Protein 5BY3 (pdb70)

InterPro domains:
  IPR029018 Beta-hexosaminidase-like, domain 2 [G3DSA:3.30.379.10] (13-165)
  IPR029018 Beta-hexosaminidase-like, domain 2 [SSF55545] (33-137)
  IPR031924 Glycosyl hydrolase family 115 [PF15979] (162-506)
  IPR041437 Gylcosyl hydrolase 115 C-terminal domain [PF17829] (674-780)
  IPR042301 Glycosyl hydrolase 115 superfamily [G3DSA:3.20.20.520] (166-463)

B-factor: mean 53.63, std 15.73, range [8.46, 139.98]

Radius of gyration: 27.58 Å; Cα contacts (8 Å, |Δi|>4): 1518; chains: 1; bounding box: 67×76×74 Å

Secondary structure (DSSP, 8-state):
-EEEETTS-EEEE--TTS-HHHHHHHHHHHHHHHHHH---EEEESS--SEEEEETTT-HHHHHTT----TTSS-SS---EE-TTS-EEEEESSHHHHHHHHHHHHHHTT--TTTTTS--PPPP-SEEEE-TT-------SSSS-EEE--SGGG---IIIIIIS--SSTT---HHHHHHHHHHHHHTT--EEE---TTS--GGGSTTHHHHHHHHT-----TT-----HHHHHHHH--S-S-HHHHHHHHHHHHHHHHHHHSSS---EE----SSS------SHHHHHHHHHHHHHHHHHHHHHHT-SSGGGS-EE----TTHHHHHHTT----TTSB--BB-SSS-BS----HHHHHSTT----EEESSB--SS--B-SS---HHHHHH--HHHHTT----EEE-TTSTT-HHHHHH-----HHHHHHS-HHHHHHHHHHHHS-HHHHHHHTT--HHHHHHHHS-TT-----SS-SSGGGGS----S--HHHHHHHHHHHHHHHHHHHHHGGGS-GGGHHHHIIIIIHHHHHHH--HHHHHHHHHHTTSS-THHHHHHHHHHHHHHHHHTTSTTTTT----SGGG-GGGSPPPP---S--------S----TTS-SS---EE-TT-STTS--EEE-TT-EEEEEE----SSEEEEEEEE-----SSSS--EEEEEETT--PEEEE----TT-HHHHHHHHHT-EEEEEEEE----SSEEEEEEE-SSSEEEEE------

Structure (mmCIF, N/CA/C/O backbone):
data_5BY3
#
_entry.id   5BY3
#
_cell.length_a   67.770
_cell.length_b   102.300
_cell.length_c   122.400
_cell.angle_alpha   90.00
_cell.angle_beta   90.00
_cell.angle_gamma   90.00
#
_symmetry.space_group_name_H-M   'P 21 21 21'
#
loop_
_entity.id
_entity.type
_entity.pdbx_description
1 polymer BtGH115A
2 non-polymer 'SULFATE ION'
3 non-polymer 'NICKEL (II) ION'
4 water water
#
loop_
_atom_site.group_PDB
_atom_site.id
_atom_site.type_symbol
_atom_site.label_atom_id
_atom_site.label_alt_id
_atom_site.label_comp_id
_atom_site.label_asym_id
_atom_site.label_entity_id
_atom_site.label_seq_id
_atom_site.pdbx_PDB_ins_code
_atom_site.Cartn_x
_atom_site.Cartn_y
_atom_site.Cartn_z
_atom_site.occupancy
_atom_site.B_iso_or_equiv
_atom_site.auth_seq_id
_atom_site.auth_comp_id
_atom_site.auth_asym_id
_atom_site.auth_atom_id
_atom_site.pdbx_PDB_model_num
ATOM 1 N N . ASP A 1 19 ? 47.701 100.418 49.893 1.00 47.85 19 ASP A N 1
ATOM 2 C CA . ASP A 1 19 ? 46.213 100.319 49.578 1.00 54.03 19 ASP A CA 1
ATOM 3 C C . ASP A 1 19 ? 45.338 101.542 49.868 1.00 49.40 19 ASP A C 1
ATOM 4 O O . ASP A 1 19 ? 45.427 102.102 50.940 1.00 53.61 19 ASP A O 1
ATOM 9 N N . PHE A 1 20 ? 44.462 101.915 48.932 1.00 52.28 20 PHE A N 1
ATOM 10 C CA . PHE A 1 20 ? 43.536 103.084 49.062 1.00 47.17 20 PHE A CA 1
ATOM 11 C C . PHE A 1 20 ? 42.131 102.602 49.473 1.00 52.94 20 PHE A C 1
ATOM 12 O O . PHE A 1 20 ? 41.559 101.695 48.850 1.00 56.92 20 PHE A O 1
ATOM 20 N N . VAL A 1 21 ? 41.577 103.212 50.518 1.00 58.14 21 VAL A N 1
ATOM 21 C CA . VAL A 1 21 ? 40.340 102.730 51.159 1.00 54.71 21 VAL A CA 1
ATOM 22 C C . VAL A 1 21 ? 39.494 103.963 51.508 1.00 51.55 21 VAL A C 1
ATOM 23 O O . VAL A 1 21 ? 39.996 104.927 52.053 1.00 51.91 21 VAL A O 1
ATOM 27 N N . LEU A 1 22 ? 38.226 103.944 51.125 1.00 47.89 22 LEU A N 1
ATOM 28 C CA . LEU A 1 22 ? 37.262 104.966 51.523 1.00 44.98 22 LEU A CA 1
ATOM 29 C C . LEU A 1 22 ? 36.091 104.287 52.235 1.00 44.26 22 LEU A C 1
ATOM 30 O O . LEU A 1 22 ? 35.360 103.526 51.607 1.00 46.78 22 LEU A O 1
ATOM 35 N N . GLN A 1 23 ? 35.927 104.532 53.533 1.00 44.15 23 GLN A N 1
ATOM 36 C CA . GLN A 1 23 ? 34.843 103.892 54.319 1.00 50.07 23 GLN A CA 1
ATOM 37 C C . GLN A 1 23 ? 33.570 104.733 54.135 1.00 43.87 23 GLN A C 1
ATOM 38 O O . GLN A 1 23 ? 33.642 105.946 54.195 1.00 41.14 23 GLN A O 1
ATOM 44 N N . SER A 1 24 ? 32.415 104.106 53.900 1.00 43.05 24 SER A N 1
ATOM 45 C CA . SER A 1 24 ? 31.160 104.895 53.760 1.00 46.87 24 SER A CA 1
ATOM 46 C C . SER A 1 24 ? 30.777 105.630 55.049 1.00 44.66 24 SER A C 1
ATOM 47 O O . SER A 1 24 ? 31.203 105.250 56.117 1.00 45.95 24 SER A O 1
ATOM 50 N N . GLY A 1 25 ? 29.952 106.660 54.942 1.00 49.49 25 GLY A N 1
ATOM 51 C CA . GLY A 1 25 ? 29.539 107.441 56.102 1.00 47.47 25 GLY A CA 1
ATOM 52 C C . GLY A 1 25 ? 30.563 108.488 56.514 1.00 50.81 25 GLY A C 1
ATOM 53 O O . GLY A 1 25 ? 30.225 109.382 57.288 1.00 54.62 25 GLY A O 1
ATOM 54 N N . GLN A 1 26 ? 31.789 108.389 55.983 1.00 45.45 26 GLN A N 1
ATOM 55 C CA . GLN A 1 26 ? 32.929 109.230 56.380 1.00 50.03 26 GLN A CA 1
ATOM 56 C C . GLN A 1 26 ? 33.307 110.262 55.315 1.00 52.60 26 GLN A C 1
ATOM 57 O O . GLN A 1 26 ? 33.245 109.937 54.124 1.00 55.33 26 GLN A O 1
ATOM 63 N N . PRO A 1 27 ? 33.742 111.480 55.729 1.00 48.63 27 PRO A N 1
ATOM 64 C CA . PRO A 1 27 ? 34.119 112.468 54.732 1.00 51.23 27 PRO A CA 1
ATOM 65 C C . PRO A 1 27 ? 35.447 112.105 54.063 1.00 51.98 27 PRO A C 1
ATOM 66 O O . PRO A 1 27 ? 36.162 111.191 54.520 1.00 44.35 27 PRO A O 1
ATOM 70 N N . VAL A 1 28 ? 35.774 112.824 52.997 1.00 50.75 28 VAL A N 1
ATOM 71 C CA . VAL A 1 28 ? 37.012 112.571 52.272 1.00 50.81 28 VAL A CA 1
ATOM 72 C C . VAL A 1 28 ? 37.607 113.879 51.782 1.00 47.34 28 VAL A C 1
ATOM 73 O O . VAL A 1 28 ? 36.872 114.713 51.242 1.00 42.31 28 VAL A O 1
ATOM 77 N N . ALA A 1 29 ? 38.920 114.049 51.991 1.00 44.38 29 ALA A N 1
ATOM 78 C CA . ALA A 1 29 ? 39.632 115.285 51.587 1.00 46.13 29 ALA A CA 1
ATOM 79 C C . ALA A 1 29 ? 40.234 115.161 50.184 1.00 50.96 29 ALA A C 1
ATOM 80 O O . ALA A 1 29 ? 40.911 114.159 49.837 1.00 40.68 29 ALA A O 1
ATOM 82 N N . ILE A 1 30 ? 39.986 116.193 49.384 1.00 50.47 30 ILE A N 1
ATOM 83 C CA . ILE A 1 30 ? 40.429 116.204 48.017 1.00 52.08 30 ILE A CA 1
ATOM 84 C C . ILE A 1 30 ? 41.338 117.410 47.749 1.00 48.77 30 ILE A C 1
ATOM 85 O O . ILE A 1 30 ? 40.934 118.531 47.956 1.00 48.29 30 ILE A O 1
ATOM 90 N N . ALA A 1 31 ? 42.567 117.140 47.300 1.00 49.01 31 ALA A N 1
ATOM 91 C CA . ALA A 1 31 ? 43.592 118.146 47.023 1.00 52.70 31 ALA A CA 1
ATOM 92 C C . ALA A 1 31 ? 43.568 118.573 45.549 1.00 59.47 31 ALA A C 1
ATOM 93 O O . ALA A 1 31 ? 43.742 117.741 44.653 1.00 63.88 31 ALA A O 1
ATOM 95 N N . CYS A 1 32 ? 43.343 119.863 45.301 1.00 64.07 32 CYS A N 1
ATOM 96 C CA . CYS A 1 32 ? 43.243 120.400 43.940 1.00 62.85 32 CYS A CA 1
ATOM 97 C C . CYS A 1 32 ? 43.570 121.868 43.988 1.00 66.03 32 CYS A C 1
ATOM 98 O O . CYS A 1 32 ? 42.906 122.620 44.708 1.00 64.03 32 CYS A O 1
ATOM 101 N N . SER A 1 33 ? 44.575 122.263 43.207 1.00 65.69 33 SER A N 1
ATOM 102 C CA . SER A 1 33 ? 45.019 123.645 43.132 1.00 74.21 33 SER A CA 1
ATOM 103 C C . SER A 1 33 ? 43.903 124.506 42.556 1.00 76.23 33 SER A C 1
ATOM 104 O O . SER A 1 33 ? 43.137 124.04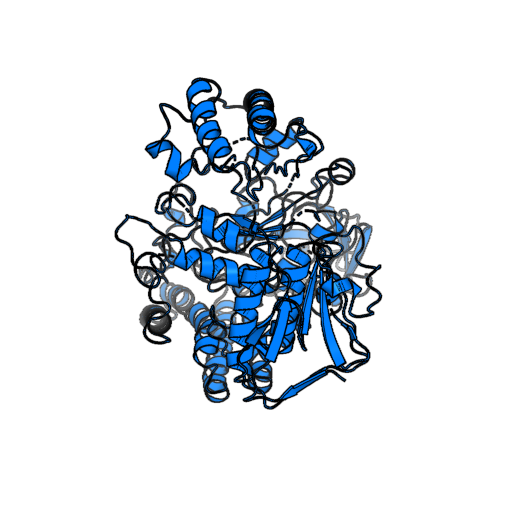6 41.696 1.00 73.95 33 SER A O 1
ATOM 107 N N . GLY A 1 34 ? 43.806 125.741 43.053 1.00 72.26 34 GLY A N 1
ATOM 108 C CA . GLY A 1 34 ? 42.765 126.686 42.617 1.00 69.24 34 GLY A CA 1
ATOM 109 C C . GLY A 1 34 ? 43.012 127.259 41.237 1.00 72.59 34 GLY A C 1
ATOM 110 O O . GLY A 1 34 ? 42.164 127.972 40.693 1.00 79.42 34 GLY A O 1
ATOM 111 N N . SER A 1 35 ? 44.171 126.924 40.671 1.00 69.89 35 SER A N 1
ATOM 112 C CA . SER A 1 35 ? 44.621 127.432 39.376 1.00 75.70 35 SER A CA 1
ATOM 113 C C . SER A 1 35 ? 44.055 126.629 38.201 1.00 72.76 35 SER A C 1
ATOM 114 O O . SER A 1 35 ? 44.242 126.998 37.044 1.00 73.64 35 SER A O 1
ATOM 117 N N . GLU A 1 36 ? 43.342 125.547 38.508 1.00 75.59 36 GLU A N 1
ATOM 118 C CA . GLU A 1 36 ? 42.918 124.592 37.493 1.00 65.74 36 GLU A CA 1
ATOM 119 C C . GLU A 1 36 ? 41.698 125.049 36.720 1.00 58.81 36 GLU A C 1
ATOM 120 O O . GLU A 1 36 ? 40.851 125.754 37.264 1.00 53.99 36 GLU A O 1
ATOM 126 N N . ALA A 1 37 ? 41.625 124.642 35.451 1.00 54.41 37 ALA A N 1
ATOM 127 C CA . ALA A 1 37 ? 40.560 125.086 34.550 1.00 53.03 37 ALA A CA 1
ATOM 128 C C . ALA A 1 37 ? 39.135 124.780 35.092 1.00 48.65 37 ALA A C 1
ATOM 129 O O . ALA A 1 37 ? 38.959 123.834 35.870 1.00 49.12 37 ALA A O 1
ATOM 131 N N . PRO A 1 38 ? 38.137 125.599 34.728 1.00 45.81 38 PRO A N 1
ATOM 132 C CA . PRO A 1 38 ? 36.747 125.397 35.218 1.00 48.18 38 PRO A CA 1
ATOM 133 C C . PRO A 1 38 ? 36.238 123.945 35.132 1.00 51.34 38 PRO A C 1
ATOM 134 O O . PRO A 1 38 ? 35.608 123.428 36.083 1.00 47.52 38 PRO A O 1
ATOM 138 N N . VAL A 1 39 ? 36.578 123.290 34.024 1.00 48.41 39 VAL A N 1
ATOM 139 C CA . VAL A 1 39 ? 36.137 121.945 33.729 1.00 44.77 39 VAL A CA 1
ATOM 140 C C . VAL A 1 39 ? 36.631 121.007 34.814 1.00 50.23 39 VAL A C 1
ATOM 141 O O . VAL A 1 39 ? 35.919 120.049 35.169 1.00 51.39 39 VAL A O 1
ATOM 145 N N . VAL A 1 40 ? 37.806 121.301 35.386 1.00 44.72 40 VAL A N 1
ATOM 146 C CA . VAL A 1 40 ? 38.328 120.466 36.464 1.00 44.72 40 VAL A CA 1
ATOM 147 C C . VAL A 1 40 ? 37.446 120.644 37.707 1.00 45.68 40 VAL A C 1
ATOM 148 O O . VAL A 1 40 ? 37.021 119.672 38.315 1.00 49.27 40 VAL A O 1
ATOM 152 N N . ARG A 1 41 ? 37.132 121.887 38.041 1.00 51.93 41 ARG A N 1
ATOM 153 C CA . ARG A 1 41 ? 36.333 122.167 39.229 1.00 57.00 41 ARG A CA 1
ATOM 154 C C . ARG A 1 41 ? 34.899 121.655 39.089 1.00 49.68 41 ARG A C 1
ATOM 155 O O . ARG A 1 41 ? 34.355 121.115 40.032 1.00 51.50 41 ARG A O 1
ATOM 163 N N . THR A 1 42 ? 34.343 121.757 37.891 1.00 47.92 42 THR A N 1
ATOM 164 C CA . THR A 1 42 ? 32.997 121.257 37.585 1.00 47.64 42 THR A CA 1
ATOM 165 C C . THR A 1 42 ? 32.867 119.752 37.823 1.00 47.67 42 THR A C 1
ATOM 166 O O . THR A 1 42 ? 31.862 119.317 38.360 1.00 49.10 42 THR A O 1
ATOM 170 N N . SER A 1 43 ? 33.901 118.998 37.435 1.00 46.67 43 SER A N 1
ATOM 171 C CA . SER A 1 43 ? 33.962 117.534 37.529 1.00 46.78 43 SER A CA 1
ATOM 172 C C . SER A 1 43 ? 34.170 117.059 38.950 1.00 48.03 43 SER A C 1
ATOM 173 O O . SER A 1 43 ? 33.660 116.000 39.362 1.00 44.86 43 SER A O 1
ATOM 176 N N . LEU A 1 44 ? 34.960 117.836 39.678 1.00 48.62 44 LEU A N 1
ATOM 177 C CA . LEU A 1 44 ? 35.062 117.677 41.095 1.00 53.23 44 LEU A CA 1
ATOM 178 C C . LEU A 1 44 ? 33.693 117.742 41.781 1.00 49.30 44 LEU A C 1
ATOM 179 O O . LEU A 1 44 ? 33.367 116.844 42.542 1.00 44.07 44 LEU A O 1
ATOM 184 N N . ASP A 1 45 ? 32.901 118.773 41.479 1.00 48.91 45 ASP A N 1
ATOM 185 C CA . ASP A 1 45 ? 31.527 118.873 41.994 1.00 53.78 45 ASP A CA 1
ATOM 186 C C . ASP A 1 45 ? 30.715 117.602 41.692 1.00 51.09 45 ASP A C 1
ATOM 187 O O . ASP A 1 45 ? 30.040 117.049 42.590 1.00 54.10 45 ASP A O 1
ATOM 192 N N . LEU A 1 46 ? 30.823 117.131 40.446 1.00 46.97 46 LEU A N 1
ATOM 193 C CA . LEU A 1 46 ? 30.124 115.942 39.997 1.00 45.81 46 LEU A CA 1
ATOM 194 C C . LEU A 1 46 ? 30.571 114.722 40.774 1.00 44.28 46 LEU A C 1
ATOM 195 O O . LEU A 1 46 ? 29.747 113.911 41.119 1.00 47.87 46 LEU A O 1
ATOM 200 N N . LEU A 1 47 ? 31.863 114.610 41.073 1.00 41.83 47 LEU A N 1
ATOM 201 C CA . LEU A 1 47 ? 32.355 113.462 41.851 1.00 41.79 47 LEU A CA 1
ATOM 202 C C . LEU A 1 47 ? 31.845 113.494 43.289 1.00 42.07 47 LEU A C 1
ATOM 203 O O . LEU A 1 47 ? 31.488 112.457 43.863 1.00 45.18 47 LEU A O 1
ATOM 208 N N . SER A 1 48 ? 31.812 114.691 43.850 1.00 36.69 48 SER A N 1
ATOM 209 C CA . SER A 1 48 ? 31.425 114.897 45.226 1.00 39.93 48 SER A CA 1
ATOM 210 C C . SER A 1 48 ? 29.997 114.492 45.360 1.00 41.38 48 SER A C 1
ATOM 211 O O . SER A 1 48 ? 29.635 113.785 46.307 1.00 46.21 48 SER A O 1
ATOM 214 N N . ARG A 1 49 ? 29.195 114.940 44.397 1.00 42.28 49 ARG A N 1
ATOM 215 C CA . ARG A 1 49 ? 27.806 114.501 44.287 1.00 45.52 49 ARG A CA 1
ATOM 216 C C . ARG A 1 49 ? 27.683 112.956 44.324 1.00 43.61 49 ARG A C 1
ATOM 217 O O . ARG A 1 49 ? 26.813 112.424 45.000 1.00 46.07 49 ARG A O 1
ATOM 225 N N . ASP A 1 50 ? 28.601 112.268 43.637 1.00 43.14 50 ASP A N 1
ATOM 226 C CA . ASP A 1 50 ? 28.610 110.811 43.538 1.00 46.10 50 ASP A CA 1
ATOM 227 C C . ASP A 1 50 ? 29.189 110.168 44.770 1.00 43.88 50 ASP A C 1
ATOM 228 O O . ASP A 1 50 ? 28.680 109.153 45.202 1.00 49.79 50 ASP A O 1
ATOM 233 N N . LEU A 1 51 ? 30.242 110.761 45.342 1.00 46.61 51 LEU A N 1
ATOM 234 C CA . LEU A 1 51 ? 30.774 110.350 46.650 1.00 44.16 51 LEU A CA 1
ATOM 235 C C . LEU A 1 51 ? 29.715 110.347 47.779 1.00 45.67 51 LEU A C 1
ATOM 236 O O . LEU A 1 51 ? 29.658 109.400 48.563 1.00 49.79 51 LEU A O 1
ATOM 241 N N . GLN A 1 52 ? 28.903 111.408 47.848 1.00 40.93 52 GLN A N 1
ATOM 242 C CA . GLN A 1 52 ? 27.720 111.465 48.684 1.00 46.71 52 GLN A CA 1
ATOM 243 C C . GLN A 1 52 ? 26.698 110.367 48.359 1.00 48.24 52 GLN A C 1
ATOM 244 O O . GLN A 1 52 ? 26.232 109.674 49.269 1.00 43.34 52 GLN A O 1
ATOM 250 N N . THR A 1 53 ? 26.324 110.222 47.080 1.00 45.21 53 THR A N 1
ATOM 251 C CA . THR A 1 53 ? 25.269 109.268 46.707 1.00 40.04 53 THR A CA 1
ATOM 252 C C . THR A 1 53 ? 25.718 107.836 47.041 1.00 42.78 53 THR A C 1
ATOM 253 O O . THR A 1 53 ? 25.000 107.092 47.707 1.00 44.48 53 THR A O 1
ATOM 257 N N . VAL A 1 54 ? 26.920 107.470 46.615 1.00 37.87 54 VAL A N 1
ATOM 258 C CA . VAL A 1 54 ? 27.311 106.076 46.623 1.00 37.28 54 VAL A CA 1
ATOM 259 C C . VAL A 1 54 ? 27.790 105.734 48.001 1.00 40.31 54 VAL A C 1
ATOM 260 O O . VAL A 1 54 ? 27.491 104.653 48.473 1.00 49.81 54 VAL A O 1
ATOM 264 N N . LEU A 1 55 ? 28.506 106.658 48.635 1.00 39.35 55 LEU A N 1
ATOM 265 C CA . LEU A 1 55 ? 29.228 106.375 49.873 1.00 40.91 55 LEU A CA 1
ATOM 266 C C . LEU A 1 55 ? 28.793 107.185 51.102 1.00 40.33 55 LEU A C 1
ATOM 267 O O . LEU A 1 55 ? 29.315 106.962 52.179 1.00 40.92 55 LEU A O 1
ATOM 272 N N . SER A 1 56 ? 27.857 108.121 50.968 1.00 42.23 56 SER A N 1
ATOM 273 C CA . SER A 1 56 ? 27.449 108.969 52.119 1.00 47.73 56 SER A CA 1
ATOM 274 C C . SER A 1 56 ? 28.684 109.719 52.675 1.00 49.01 56 SER A C 1
ATOM 275 O O . SER A 1 56 ? 28.840 109.903 53.888 1.00 52.46 56 SER A O 1
ATOM 278 N N . ALA A 1 57 ? 29.551 110.122 51.747 1.00 48.90 57 ALA A N 1
ATOM 279 C CA . ALA A 1 57 ? 30.862 110.666 52.042 1.00 53.08 57 ALA A CA 1
ATOM 280 C C . ALA A 1 57 ? 30.951 112.093 51.526 1.00 53.04 57 ALA A C 1
ATOM 281 O O . ALA A 1 57 ? 30.820 112.332 50.323 1.00 49.90 57 ALA A O 1
ATOM 283 N N . THR A 1 58 ? 31.137 113.040 52.446 1.00 55.04 58 THR A N 1
ATOM 284 C CA . THR A 1 58 ? 31.197 114.465 52.077 1.00 54.15 58 THR A CA 1
ATOM 285 C C . THR A 1 58 ? 32.626 114.842 51.706 1.00 53.55 58 THR A C 1
ATOM 286 O O . THR A 1 58 ? 33.549 114.685 52.510 1.00 59.43 58 THR A O 1
ATOM 290 N N . ALA A 1 59 ? 32.788 115.309 50.473 1.00 48.27 59 ALA A N 1
ATOM 291 C CA . ALA A 1 59 ? 34.075 115.708 49.938 1.00 51.40 59 ALA A CA 1
ATOM 292 C C . ALA A 1 59 ? 34.469 117.112 50.414 1.00 52.74 59 ALA A C 1
ATOM 293 O O . ALA A 1 59 ? 33.653 118.045 50.370 1.00 52.07 59 ALA A O 1
ATOM 295 N N . HIS A 1 60 ? 35.702 117.236 50.892 1.00 54.58 60 HIS A N 1
ATOM 296 C CA . HIS A 1 60 ? 36.256 118.499 51.404 1.00 62.15 60 HIS A CA 1
ATOM 297 C C . HIS A 1 60 ? 37.428 118.879 50.504 1.00 65.59 60 HIS A C 1
ATOM 298 O O . HIS A 1 60 ? 38.455 118.183 50.484 1.00 62.75 60 HIS A O 1
ATOM 305 N N . ILE A 1 61 ? 37.280 119.966 49.754 1.00 67.38 61 ILE A N 1
ATOM 306 C CA . ILE A 1 61 ? 38.360 120.430 48.868 1.00 73.26 61 ILE A CA 1
ATOM 307 C C . ILE A 1 61 ? 39.360 121.312 49.634 1.00 74.77 61 ILE A C 1
ATOM 308 O O . ILE A 1 61 ? 39.062 122.472 49.936 1.00 73.84 61 ILE A O 1
ATOM 313 N N . ASP A 1 62 ? 40.523 120.741 49.966 1.00 73.25 62 ASP A N 1
ATOM 314 C CA . ASP A 1 62 ? 41.678 121.506 50.424 1.00 73.88 62 ASP A CA 1
ATOM 315 C C . ASP A 1 62 ? 42.557 121.859 49.193 1.00 78.63 62 ASP A C 1
ATOM 316 O O . ASP A 1 62 ? 42.281 121.415 48.069 1.00 78.89 62 ASP A O 1
ATOM 321 N N . THR A 1 63 ? 43.582 122.684 49.390 1.00 78.91 63 THR A N 1
ATOM 322 C CA . THR A 1 63 ? 44.493 123.057 48.301 1.00 77.28 63 THR A CA 1
ATOM 323 C C . THR A 1 63 ? 45.819 122.293 48.392 1.00 74.20 63 THR A C 1
ATOM 324 O O . THR A 1 63 ? 46.566 122.233 47.412 1.00 68.23 63 THR A O 1
ATOM 328 N N . ASN A 1 64 ? 46.081 121.700 49.561 1.00 67.50 64 ASN A N 1
ATOM 329 C CA . ASN A 1 64 ? 47.342 121.014 49.864 1.00 73.14 64 ASN A CA 1
ATOM 330 C C . ASN A 1 64 ? 47.122 119.556 50.251 1.00 75.84 64 ASN A C 1
ATOM 331 O O . ASN A 1 64 ? 47.589 118.664 49.560 1.00 69.46 64 ASN A O 1
ATOM 336 N N . THR A 1 65 ? 46.422 119.325 51.367 1.00 84.18 65 THR A N 1
ATOM 337 C CA . THR A 1 65 ? 46.276 117.977 51.949 1.00 93.57 65 THR A CA 1
ATOM 338 C C . THR A 1 65 ? 45.023 117.232 51.455 1.00 87.76 65 THR A C 1
ATOM 339 O O . THR A 1 65 ? 43.900 117.764 51.502 1.00 85.26 65 THR A O 1
ATOM 343 N N . GLY A 1 66 ? 45.237 115.998 50.994 1.00 76.86 66 GLY A N 1
ATOM 344 C CA . GLY A 1 66 ? 44.145 115.105 50.621 1.00 66.22 66 GLY A CA 1
ATOM 345 C C . GLY A 1 66 ? 44.509 113.638 50.623 1.00 61.22 66 GLY A C 1
ATOM 346 O O . GLY A 1 66 ? 45.683 113.278 50.534 1.00 63.66 66 GLY A O 1
ATOM 347 N N . ASN A 1 67 ? 43.488 112.794 50.757 1.00 59.43 67 ASN A N 1
ATOM 348 C CA . ASN A 1 67 ? 43.598 111.372 50.411 1.00 62.64 67 ASN A CA 1
ATOM 349 C C . ASN A 1 67 ? 43.369 111.042 48.917 1.00 52.20 67 ASN A C 1
ATOM 350 O O . ASN A 1 67 ? 43.811 109.994 48.455 1.00 49.69 67 ASN A O 1
ATOM 355 N N . ILE A 1 68 ? 42.678 111.936 48.197 1.00 44.85 68 ILE A N 1
ATOM 356 C CA . ILE A 1 68 ? 42.592 111.937 46.739 1.00 49.36 68 ILE A CA 1
ATOM 357 C C . ILE A 1 68 ? 43.259 113.228 46.294 1.00 53.54 68 ILE A C 1
ATOM 358 O O . ILE A 1 68 ? 42.783 114.310 46.640 1.00 56.09 68 ILE A O 1
ATOM 363 N N . ILE A 1 69 ? 44.336 113.103 45.514 1.00 55.70 69 ILE A N 1
ATOM 364 C CA . ILE A 1 69 ? 45.068 114.245 44.956 1.00 57.14 69 ILE A CA 1
ATOM 365 C C . ILE A 1 69 ? 44.759 114.330 43.450 1.00 59.83 69 ILE A C 1
ATOM 366 O O . ILE A 1 69 ? 44.808 113.302 42.749 1.00 65.05 69 ILE A O 1
ATOM 371 N N . VAL A 1 70 ? 44.457 115.533 42.944 1.00 54.55 70 VAL A N 1
ATOM 372 C CA . VAL A 1 70 ? 44.173 115.702 41.515 1.00 52.47 70 VAL A CA 1
ATOM 373 C C . VAL A 1 70 ? 44.890 116.896 40.897 1.00 54.58 70 VAL A C 1
ATOM 374 O O . VAL A 1 70 ? 44.925 117.982 41.487 1.00 49.58 70 VAL A O 1
ATOM 378 N N . GLY A 1 71 ? 45.432 116.697 39.695 1.00 52.60 71 GLY A N 1
ATOM 379 C CA . GLY A 1 71 ? 45.976 117.818 38.936 1.00 54.65 71 GLY A CA 1
ATOM 380 C C . GLY A 1 71 ? 46.491 117.532 37.540 1.00 58.65 71 GLY A C 1
ATOM 381 O O . GLY A 1 71 ? 46.752 116.377 37.148 1.00 55.49 71 GLY A O 1
ATOM 382 N N . THR A 1 72 ? 46.652 118.621 36.804 1.00 59.37 72 THR A N 1
ATOM 383 C CA . THR A 1 72 ? 47.255 118.629 35.473 1.00 61.32 72 THR A CA 1
ATOM 384 C C . THR A 1 72 ? 48.791 118.770 35.570 1.00 63.31 72 THR A C 1
ATOM 385 O O . THR A 1 72 ? 49.298 119.641 36.299 1.00 61.25 72 THR A O 1
ATOM 389 N N . ILE A 1 73 ? 49.492 117.874 34.864 1.00 65.78 73 ILE A N 1
ATOM 390 C CA . ILE A 1 73 ? 50.895 118.028 34.415 1.00 73.62 73 ILE A CA 1
ATOM 391 C C . ILE A 1 73 ? 51.359 119.488 34.357 1.00 75.86 73 ILE A C 1
ATOM 392 O O . ILE A 1 73 ? 50.713 120.330 33.712 1.00 74.19 73 ILE A O 1
ATOM 397 N N . GLY A 1 74 ? 52.436 119.763 35.100 1.00 80.10 74 GLY A N 1
ATOM 398 C CA . GLY A 1 74 ? 53.139 121.058 35.126 1.00 86.84 74 GLY A CA 1
ATOM 399 C C . GLY A 1 74 ? 52.277 122.296 35.295 1.00 89.88 74 GLY A C 1
ATOM 400 O O . GLY A 1 74 ? 52.519 123.321 34.645 1.00 94.62 74 GLY A O 1
ATOM 401 N N . GLN A 1 75 ? 51.268 122.178 36.157 1.00 88.62 75 GLN A N 1
ATOM 402 C CA A GLN A 1 75 ? 50.348 123.274 36.454 0.50 86.55 75 GLN A CA 1
ATOM 403 C CA B GLN A 1 75 ? 50.282 123.226 36.427 0.50 90.45 75 GLN A CA 1
ATOM 404 C C . GLN A 1 75 ? 49.927 123.166 37.919 1.00 89.22 75 GLN A C 1
ATOM 405 O O . GLN A 1 75 ? 49.285 124.074 38.473 1.00 95.65 75 GLN A O 1
ATOM 416 N N . SER A 1 76 ? 50.345 122.068 38.544 1.00 92.04 76 SER A N 1
ATOM 417 C CA . SER A 1 76 ? 50.029 121.714 39.918 1.00 91.32 76 SER A CA 1
ATOM 418 C C . SER A 1 76 ? 51.322 121.263 40.598 1.00 86.69 76 SER A C 1
ATOM 419 O O . SER A 1 76 ? 52.032 120.397 40.086 1.00 73.72 76 SER A O 1
ATOM 422 N N . LYS A 1 77 ? 51.631 121.859 41.747 1.00 94.83 77 LYS A N 1
ATOM 423 C CA . LYS A 1 77 ? 52.788 121.434 42.549 1.00 98.96 77 LYS A CA 1
ATOM 424 C C . LYS A 1 77 ? 52.495 120.096 43.249 1.00 99.17 77 LYS A C 1
ATOM 425 O O . LYS A 1 77 ? 53.418 119.370 43.661 1.00 102.37 77 LYS A O 1
ATOM 431 N N . LEU A 1 78 ? 51.199 119.791 43.341 1.00 88.39 78 LEU A N 1
ATOM 432 C CA . LEU A 1 78 ? 50.645 118.647 44.069 1.00 85.42 78 LEU A CA 1
ATOM 433 C C . LEU A 1 78 ? 50.942 117.316 43.366 1.00 82.51 78 LEU A C 1
ATOM 434 O O . LEU A 1 78 ? 51.192 116.292 44.021 1.00 72.39 78 LEU A O 1
ATOM 439 N N . ILE A 1 79 ? 50.898 117.357 42.033 1.00 87.05 79 ILE A N 1
ATOM 440 C CA . ILE A 1 79 ? 51.173 116.212 41.160 1.00 91.67 79 ILE A CA 1
ATOM 441 C C . ILE A 1 79 ? 52.615 115.725 41.324 1.00 93.24 79 ILE A C 1
ATOM 442 O O . ILE A 1 79 ? 52.858 114.509 41.403 1.00 88.08 79 ILE A O 1
ATOM 447 N N . GLU A 1 80 ? 53.548 116.678 41.395 1.00 95.45 80 GLU A N 1
ATOM 448 C CA . GLU A 1 80 ? 54.962 116.384 41.642 1.00 97.67 80 GLU A CA 1
ATOM 449 C C . GLU A 1 80 ? 55.170 115.774 43.023 1.00 92.65 80 GLU A C 1
ATOM 450 O O . GLU A 1 80 ? 55.817 114.719 43.142 1.00 92.02 80 GLU A O 1
ATOM 456 N N . GLN A 1 81 ? 54.596 116.427 44.044 1.00 87.44 81 GLN A N 1
ATOM 457 C CA . GLN A 1 81 ? 54.923 116.155 45.461 1.00 96.09 81 GLN A CA 1
ATOM 458 C C . GLN A 1 81 ? 54.481 114.810 46.039 1.00 98.28 81 GLN A C 1
ATOM 459 O O . GLN A 1 81 ? 55.050 114.354 47.035 1.00 101.58 81 GLN A O 1
ATOM 465 N N . ALA A 1 82 ? 53.482 114.179 45.422 1.00 99.88 82 ALA A N 1
ATOM 466 C CA . ALA A 1 82 ? 53.229 112.764 45.651 1.00 94.73 82 ALA A CA 1
ATOM 467 C C . ALA A 1 82 ? 53.976 112.034 44.552 1.00 96.45 82 ALA A C 1
ATOM 468 O O . ALA A 1 82 ? 53.750 112.293 43.368 1.00 100.76 82 ALA A O 1
ATOM 470 N N . GLY A 1 83 ? 54.875 111.139 44.965 1.00 105.20 83 GLY A N 1
ATOM 471 C CA . GLY A 1 83 ? 55.931 110.573 44.111 1.00 102.87 83 GLY A CA 1
ATOM 472 C C . GLY A 1 83 ? 55.477 109.553 43.086 1.00 101.37 83 GLY A C 1
ATOM 473 O O . GLY A 1 83 ? 55.819 108.371 43.169 1.00 101.52 83 GLY A O 1
ATOM 474 N N . ILE A 1 84 ? 54.721 110.027 42.104 1.00 97.71 84 ILE A N 1
ATOM 475 C CA . ILE A 1 84 ? 54.178 109.186 41.065 1.00 83.57 84 ILE A CA 1
ATOM 476 C C . ILE A 1 84 ? 54.922 109.450 39.759 1.00 79.99 84 ILE A C 1
ATOM 477 O O . ILE A 1 84 ? 55.165 110.608 39.388 1.00 71.17 84 ILE A O 1
ATOM 482 N N . ASP A 1 85 ? 55.303 108.367 39.084 1.00 82.88 85 ASP A N 1
ATOM 483 C CA . ASP A 1 85 ? 55.901 108.452 37.752 1.00 81.24 85 ASP A CA 1
ATOM 484 C C . ASP A 1 85 ? 54.821 108.755 36.699 1.00 80.99 85 ASP A C 1
ATOM 485 O O . ASP A 1 85 ? 54.293 107.845 36.038 1.00 82.82 85 ASP A O 1
ATOM 490 N N . ILE A 1 86 ? 54.468 110.035 36.593 1.00 80.17 86 ILE A N 1
ATOM 491 C CA . ILE A 1 86 ? 53.796 110.565 35.408 1.00 83.85 86 ILE A CA 1
ATOM 492 C C . ILE A 1 86 ? 54.940 110.861 34.478 1.00 89.24 86 ILE A C 1
ATOM 493 O O . ILE A 1 86 ? 55.971 111.360 34.917 1.00 95.12 86 ILE A O 1
ATOM 498 N N . SER A 1 87 ? 54.789 110.499 33.216 1.00 91.19 87 SER A N 1
ATOM 499 C CA . SER A 1 87 ? 55.847 110.650 32.213 1.00 99.04 87 SER A CA 1
ATOM 500 C C . SER A 1 87 ? 55.174 110.275 30.922 1.00 103.95 87 SER A C 1
ATOM 501 O O . SER A 1 87 ? 55.270 110.998 29.927 1.00 116.15 87 SER A O 1
ATOM 504 N N . ALA A 1 88 ? 54.467 109.143 30.972 1.00 92.96 88 ALA A N 1
ATOM 505 C CA . ALA A 1 88 ? 53.643 108.647 29.884 1.00 82.41 88 ALA A CA 1
ATOM 506 C C . ALA A 1 88 ? 52.604 109.683 29.445 1.00 75.61 88 ALA A C 1
ATOM 507 O O . ALA A 1 88 ? 52.068 109.600 28.345 1.00 70.24 88 ALA A O 1
ATOM 509 N N . LEU A 1 89 ? 52.379 110.676 30.304 1.00 74.64 89 LEU A N 1
ATOM 510 C CA . LEU A 1 89 ? 51.410 111.726 30.077 1.00 74.78 89 LEU A CA 1
ATOM 511 C C . LEU A 1 89 ? 51.951 112.963 29.379 1.00 86.11 89 LEU A C 1
ATOM 512 O O . LEU A 1 89 ? 51.176 113.718 28.785 1.00 84.07 89 LEU A O 1
ATOM 517 N N . LYS A 1 90 ? 53.265 113.176 29.473 1.00 98.02 90 LYS A N 1
ATOM 518 C CA . LYS A 1 90 ? 53.931 114.357 28.905 1.00 95.07 90 LYS A CA 1
ATOM 519 C C . LYS A 1 90 ? 53.599 114.566 27.412 1.00 92.05 90 LYS A C 1
ATOM 520 O O . LYS A 1 90 ? 53.637 113.594 26.628 1.00 80.04 90 LYS A O 1
ATOM 526 N N . ASN A 1 91 ? 53.300 115.837 27.062 1.00 89.11 91 ASN A N 1
ATOM 527 C CA A ASN A 1 91 ? 52.847 116.252 25.709 0.50 85.38 91 ASN A CA 1
ATOM 528 C CA B ASN A 1 91 ? 52.825 116.251 25.724 0.50 86.26 91 ASN A CA 1
ATOM 529 C C . ASN A 1 91 ? 51.905 115.224 25.035 1.00 83.21 91 ASN A C 1
ATOM 530 O O . ASN A 1 91 ? 52.312 114.475 24.137 1.00 86.19 91 ASN A O 1
ATOM 539 N N . LYS A 1 92 ? 50.654 115.186 25.502 1.00 80.74 92 LYS A N 1
ATOM 540 C CA . LYS A 1 92 ? 49.658 114.157 25.113 1.00 79.93 92 LYS A CA 1
ATOM 541 C C . LYS A 1 92 ? 48.206 114.662 25.252 1.00 76.41 92 LYS A C 1
ATOM 542 O O . LYS A 1 92 ? 47.926 115.547 26.065 1.00 73.50 92 LYS A O 1
ATOM 548 N N . LYS A 1 93 ? 47.288 114.104 24.468 1.00 71.74 93 LYS A N 1
ATOM 549 C CA . LYS A 1 93 ? 45.954 114.711 24.331 1.00 73.46 93 LYS A CA 1
ATOM 550 C C . LYS A 1 93 ? 44.855 114.086 25.225 1.00 65.47 93 LYS A C 1
ATOM 551 O O . LYS A 1 93 ? 44.615 112.884 25.175 1.00 59.46 93 LYS A O 1
ATOM 557 N N . GLN A 1 94 ? 44.227 114.922 26.057 1.00 61.98 94 GLN A N 1
ATOM 558 C CA . GLN A 1 94 ? 43.001 114.597 26.836 1.00 51.86 94 GLN A CA 1
ATOM 559 C C . GLN A 1 94 ? 43.140 113.308 27.680 1.00 53.26 94 GLN A C 1
ATOM 560 O O . GLN A 1 94 ? 42.231 112.453 27.712 1.00 51.56 94 GLN A O 1
ATOM 566 N N . ALA A 1 95 ? 44.296 113.161 28.322 1.00 49.94 95 ALA A N 1
ATOM 567 C CA . ALA A 1 95 ? 44.704 111.886 28.905 1.00 50.14 95 ALA A CA 1
ATOM 568 C C . ALA A 1 95 ? 44.857 111.962 30.409 1.00 46.57 95 ALA A C 1
ATOM 569 O O . ALA A 1 95 ? 45.032 113.048 30.949 1.00 51.94 95 ALA A O 1
ATOM 571 N N . PHE A 1 96 ? 44.746 110.810 31.073 1.00 40.68 96 PHE A N 1
ATOM 572 C CA . PHE A 1 96 ? 44.915 110.721 32.507 1.00 39.44 96 PHE A CA 1
ATOM 573 C C . PHE A 1 96 ? 45.537 109.411 32.928 1.00 40.97 96 PHE A C 1
ATOM 574 O O . PHE A 1 96 ? 45.388 108.377 32.230 1.00 44.47 96 PHE A O 1
ATOM 590 N N . LEU A 1 98 ? 45.624 107.196 36.563 1.00 53.23 98 LEU A N 1
ATOM 591 C CA . LEU A 1 98 ? 45.176 106.953 37.917 1.00 51.05 98 LEU A CA 1
ATOM 592 C C . LEU A 1 98 ? 46.161 106.014 38.566 1.00 52.80 98 LEU A C 1
ATOM 593 O O . LEU A 1 98 ? 46.527 104.990 37.981 1.00 54.59 98 LEU A O 1
ATOM 598 N N . ALA A 1 99 ? 46.586 106.354 39.780 1.00 51.41 99 ALA A N 1
ATOM 599 C CA . ALA A 1 99 ? 47.580 105.555 40.499 1.00 53.97 99 ALA A CA 1
ATOM 600 C C . ALA A 1 99 ? 47.415 105.782 41.999 1.00 50.30 99 ALA A C 1
ATOM 601 O O . ALA A 1 99 ? 46.961 106.853 42.408 1.00 58.42 99 ALA A O 1
ATOM 603 N N . VAL A 1 100 ? 47.800 104.788 42.792 1.00 45.81 100 VAL A N 1
ATOM 604 C CA . VAL A 1 100 ? 47.837 104.884 44.250 1.00 53.49 100 VAL A CA 1
ATOM 605 C C . VAL A 1 100 ? 49.291 105.051 44.737 1.00 66.27 100 VAL A C 1
ATOM 606 O O . VAL A 1 100 ? 50.093 104.122 44.591 1.00 65.83 100 VAL A O 1
ATOM 610 N N . SER A 1 101 ? 49.620 106.228 45.300 1.00 73.03 101 SER A N 1
ATOM 611 C CA . SER A 1 101 ? 50.957 106.511 45.889 1.00 76.16 101 SER A CA 1
ATOM 612 C C . SER A 1 101 ? 51.261 105.537 47.016 1.00 80.20 101 SER A C 1
ATOM 613 O O . SER A 1 101 ? 50.324 104.975 47.592 1.00 83.07 101 SER A O 1
ATOM 616 N N . GLU A 1 102 ? 52.545 105.347 47.344 1.00 82.73 102 GLU A N 1
ATOM 617 C CA . GLU A 1 102 ? 52.940 104.360 48.374 1.00 88.93 102 GLU A CA 1
ATOM 618 C C . GLU A 1 102 ? 52.274 104.571 49.759 1.00 93.24 102 GLU A C 1
ATOM 619 O O . GLU A 1 102 ? 52.120 103.617 50.532 1.00 87.68 102 GLU A O 1
ATOM 625 N N . ASP A 1 103 ? 51.874 105.820 50.030 1.00 92.05 103 ASP A N 1
ATOM 626 C CA . ASP A 1 103 ? 51.120 106.216 51.222 1.00 87.50 103 ASP A CA 1
ATOM 627 C C . ASP A 1 103 ? 49.624 105.815 51.201 1.00 84.74 103 ASP A C 1
ATOM 628 O O . ASP A 1 103 ? 48.938 105.889 52.232 1.00 75.86 103 ASP A O 1
ATOM 633 N N . GLY A 1 104 ? 49.122 105.402 50.036 1.00 73.27 104 GLY A N 1
ATOM 634 C CA . GLY A 1 104 ? 47.744 104.913 49.911 1.00 72.00 104 GLY A CA 1
ATOM 635 C C . GLY A 1 104 ? 46.738 105.992 49.545 1.00 67.60 104 GLY A C 1
ATOM 636 O O . GLY A 1 104 ? 45.574 105.953 49.958 1.00 64.49 104 GLY A O 1
ATOM 637 N N . LYS A 1 105 ? 47.204 106.959 48.766 1.00 69.13 105 LYS A N 1
ATOM 638 C CA . LYS A 1 105 ? 46.387 108.062 48.264 1.00 56.45 105 LYS A CA 1
ATOM 639 C C . LYS A 1 105 ? 46.087 107.817 46.793 1.00 55.94 105 LYS A C 1
ATOM 640 O O . LYS A 1 105 ? 46.889 107.231 46.072 1.00 54.68 105 LYS A O 1
ATOM 646 N N . LEU A 1 106 ? 44.913 108.242 46.354 1.00 59.79 106 LEU A N 1
ATOM 647 C CA . LEU A 1 106 ? 44.519 108.101 44.965 1.00 52.15 106 LEU A CA 1
ATOM 648 C C . LEU A 1 106 ? 44.967 109.338 44.233 1.00 52.93 106 LEU A C 1
ATOM 649 O O . LEU A 1 106 ? 44.549 110.446 44.576 1.00 57.20 106 LEU A O 1
ATOM 654 N N . VAL A 1 107 ? 45.819 109.148 43.226 1.00 57.09 107 VAL A N 1
ATOM 655 C CA . VAL A 1 107 ? 46.371 110.261 42.433 1.00 51.85 107 VAL A CA 1
ATOM 656 C C . VAL A 1 107 ? 45.712 110.239 41.064 1.00 50.65 107 VAL A C 1
ATOM 657 O O . VAL A 1 107 ? 45.639 109.181 40.422 1.00 55.85 107 VAL A O 1
ATOM 661 N N . VAL A 1 108 ? 45.216 111.407 40.660 1.00 47.48 108 VAL A N 1
ATOM 662 C CA . VAL A 1 108 ? 44.615 111.632 39.364 1.00 49.72 108 VAL A CA 1
ATOM 663 C C . VAL A 1 108 ? 45.428 112.721 38.671 1.00 55.45 108 VAL A C 1
ATOM 664 O O . VAL A 1 108 ? 45.358 113.918 39.032 1.00 56.73 108 VAL A O 1
ATOM 668 N N . ALA A 1 109 ? 46.149 112.288 37.641 1.00 56.89 109 ALA A N 1
ATOM 669 C CA . ALA A 1 109 ? 47.095 113.113 36.902 1.00 51.89 109 ALA A CA 1
ATOM 670 C C . ALA A 1 109 ? 46.672 113.224 35.448 1.00 47.94 109 ALA A C 1
ATOM 671 O O . ALA A 1 109 ? 46.785 112.258 34.699 1.00 48.84 109 ALA A O 1
ATOM 673 N N . GLY A 1 110 ? 46.155 114.386 35.051 1.00 49.45 110 GLY A N 1
ATOM 674 C CA . GLY A 1 110 ? 45.767 114.619 33.652 1.00 49.01 110 GLY A CA 1
ATOM 675 C C . GLY A 1 110 ? 46.849 115.328 32.830 1.00 57.94 110 GLY A C 1
ATOM 676 O O . GLY A 1 110 ? 47.533 116.222 33.325 1.00 60.56 110 GLY A O 1
ATOM 677 N N . SER A 1 111 ? 46.988 114.940 31.567 1.00 57.93 111 SER A N 1
ATOM 678 C CA . SER A 1 111 ? 47.942 115.543 30.638 1.00 55.19 111 SER A CA 1
ATOM 679 C C . SER A 1 111 ? 47.610 116.989 30.257 1.00 59.01 111 SER A C 1
ATOM 680 O O . SER A 1 111 ? 48.524 117.781 29.971 1.00 64.32 111 SER A O 1
ATOM 683 N N . ASP A 1 112 ? 46.310 117.302 30.218 1.00 57.54 112 ASP A N 1
ATOM 684 C CA . ASP A 1 112 ? 45.771 118.665 30.035 1.00 53.86 112 ASP A CA 1
ATOM 685 C C . ASP A 1 112 ? 44.536 118.791 30.947 1.00 53.42 112 ASP A C 1
ATOM 686 O O . ASP A 1 112 ? 44.331 117.923 31.775 1.00 56.15 112 ASP A O 1
ATOM 691 N N . SER A 1 113 ? 43.768 119.880 30.847 1.00 58.80 113 SER A N 1
ATOM 692 C CA . SER A 1 113 ? 42.620 120.146 31.732 1.00 54.80 113 SER A CA 1
ATOM 693 C C . SER A 1 113 ? 41.479 119.135 31.517 1.00 53.28 113 SER A C 1
ATOM 694 O O . SER A 1 113 ? 40.897 118.633 32.484 1.00 54.43 113 SER A O 1
ATOM 697 N N . HIS A 1 114 ? 41.165 118.838 30.259 1.00 49.15 114 HIS A N 1
ATOM 698 C CA . HIS A 1 114 ? 40.139 117.850 29.973 1.00 52.20 114 HIS A CA 1
ATOM 699 C C . HIS A 1 114 ? 40.528 116.477 30.493 1.00 50.86 114 HIS A C 1
ATOM 700 O O . HIS A 1 114 ? 39.728 115.795 31.147 1.00 53.14 114 HIS A O 1
ATOM 707 N N . GLY A 1 115 ? 41.799 116.136 30.311 1.00 47.29 115 GLY A N 1
ATOM 708 C CA . GLY A 1 115 ? 42.354 114.906 30.856 1.00 41.19 115 GLY A CA 1
ATOM 709 C C . GLY A 1 115 ? 42.176 114.780 32.349 1.00 43.07 115 GLY A C 1
ATOM 710 O O . GLY A 1 115 ? 41.826 113.719 32.853 1.00 56.33 115 GLY A O 1
ATOM 711 N N . THR A 1 116 ? 42.437 115.853 33.070 1.00 42.13 116 THR A N 1
ATOM 712 C CA . THR A 1 116 ? 42.248 115.857 34.502 1.00 49.14 116 THR A CA 1
ATOM 713 C C . THR A 1 116 ? 40.761 115.598 34.824 1.00 52.05 116 THR A C 1
ATOM 714 O O . THR A 1 116 ? 40.465 114.739 35.647 1.00 47.86 116 THR A O 1
ATOM 718 N N . ALA A 1 117 ? 39.852 116.313 34.139 1.00 52.58 117 ALA A N 1
ATOM 719 C CA . ALA A 1 117 ? 38.406 116.140 34.311 1.00 52.88 117 ALA A CA 1
ATOM 720 C C . ALA A 1 117 ? 37.983 114.680 34.120 1.00 58.75 117 ALA A C 1
ATOM 721 O O . ALA A 1 117 ? 37.218 114.128 34.941 1.00 56.84 117 ALA A O 1
ATOM 723 N N . TYR A 1 118 ? 38.508 114.052 33.056 1.00 54.55 118 TYR A N 1
ATOM 724 C CA . TYR A 1 118 ? 38.093 112.704 32.679 1.00 44.76 118 TYR A CA 1
ATOM 725 C C . TYR A 1 118 ? 38.590 111.672 33.679 1.00 49.40 118 TYR A C 1
ATOM 726 O O . TYR A 1 118 ? 37.872 110.678 33.968 1.00 43.11 118 TYR A O 1
ATOM 735 N N . GLY A 1 119 ? 39.797 111.926 34.222 1.00 47.31 119 GLY A N 1
ATOM 736 C CA . GLY A 1 119 ? 40.366 111.139 35.354 1.00 46.22 119 GLY A CA 1
ATOM 737 C C . GLY A 1 119 ? 39.505 111.080 36.609 1.00 47.84 119 GLY A C 1
ATOM 738 O O . GLY A 1 119 ? 39.285 110.008 37.172 1.00 44.59 119 GLY A O 1
ATOM 739 N N . ILE A 1 120 ? 39.038 112.258 37.031 1.00 48.79 120 ILE A N 1
ATOM 740 C CA . ILE A 1 120 ? 38.084 112.446 38.136 1.00 47.03 120 ILE A CA 1
ATOM 741 C C . ILE A 1 120 ? 36.770 111.683 37.932 1.00 49.71 120 ILE A C 1
ATOM 742 O O . ILE A 1 120 ? 36.278 110.997 38.845 1.00 55.91 120 ILE A O 1
ATOM 747 N N . LEU A 1 121 ? 36.218 111.812 36.732 1.00 46.92 121 LEU A N 1
ATOM 748 C CA . LEU A 1 121 ? 34.991 111.134 36.343 1.00 44.96 121 LEU A CA 1
ATOM 749 C C . LEU A 1 121 ? 35.162 109.643 36.123 1.00 43.31 121 LEU A C 1
ATOM 750 O O . LEU A 1 121 ? 34.195 108.928 36.065 1.00 53.43 121 LEU A O 1
ATOM 755 N N . GLU A 1 122 ? 36.396 109.169 36.047 1.00 45.75 122 GLU A N 1
ATOM 756 C CA . GLU A 1 122 ? 36.674 107.738 35.972 1.00 43.35 122 GLU A CA 1
ATOM 757 C C . GLU A 1 122 ? 36.428 107.110 37.329 1.00 44.56 122 GLU A C 1
ATOM 758 O O . GLU A 1 122 ? 36.015 105.936 37.432 1.00 47.47 122 GLU A O 1
ATOM 764 N N . ILE A 1 123 ? 36.703 107.897 38.364 1.00 41.45 123 ILE A N 1
ATOM 765 C CA . ILE A 1 123 ? 36.568 107.468 39.753 1.00 44.48 123 ILE A CA 1
ATOM 766 C C . ILE A 1 123 ? 35.091 107.330 40.003 1.00 43.15 123 ILE A C 1
ATOM 767 O O . ILE A 1 123 ? 34.667 106.401 40.671 1.00 39.31 123 ILE A O 1
ATOM 772 N N . SER A 1 124 ? 34.319 108.227 39.385 1.00 46.43 124 SER A N 1
ATOM 773 C CA . SER A 1 124 ? 32.879 108.189 39.469 1.00 42.72 124 SER A CA 1
ATOM 774 C C . SER A 1 124 ? 32.290 106.925 38.776 1.00 47.66 124 SER A C 1
ATOM 775 O O . SER A 1 124 ? 31.389 106.283 39.334 1.00 51.05 124 SER A O 1
ATOM 778 N N . ARG A 1 125 ? 32.823 106.544 37.610 1.00 44.74 125 ARG A N 1
ATOM 779 C CA .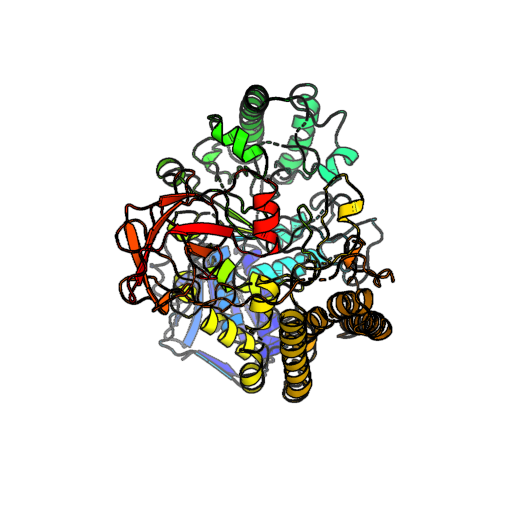 ARG A 1 125 ? 32.495 105.244 36.967 1.00 48.57 125 ARG A CA 1
ATOM 780 C C . ARG A 1 125 ? 32.837 104.015 37.835 1.00 48.67 125 ARG A C 1
ATOM 781 O O . ARG A 1 125 ? 32.048 103.051 37.890 1.00 46.15 125 ARG A O 1
ATOM 789 N N . LEU A 1 126 ? 34.009 104.061 38.487 1.00 44.47 126 LEU A N 1
AT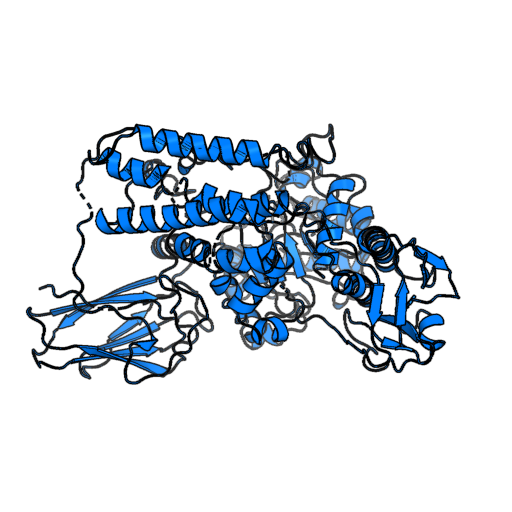OM 790 C CA . LEU A 1 126 ? 34.501 103.023 39.405 1.00 39.18 126 LEU A CA 1
ATOM 791 C C . LEU A 1 126 ? 33.573 102.842 40.633 1.00 42.95 126 LEU A C 1
ATOM 792 O O . LEU A 1 126 ? 33.446 101.762 41.205 1.00 43.41 126 LEU A O 1
ATOM 797 N N . LEU A 1 127 ? 32.962 103.930 41.063 1.00 41.36 127 LEU A N 1
ATOM 798 C CA . LEU A 1 127 ? 32.031 103.876 42.139 1.00 44.35 127 LEU A CA 1
ATOM 799 C C . LEU A 1 127 ? 30.685 103.290 41.659 1.00 52.36 127 LEU A C 1
ATOM 800 O O . LEU A 1 127 ? 29.753 103.129 42.454 1.00 54.42 127 LEU A O 1
ATOM 805 N N . GLY A 1 128 ? 30.600 102.960 40.369 1.00 45.23 128 GLY A N 1
ATOM 806 C CA . GLY A 1 128 ? 29.417 102.334 39.846 1.00 44.32 128 GLY A CA 1
ATOM 807 C C . GLY A 1 128 ? 28.330 103.317 39.476 1.00 47.78 128 GLY A C 1
ATOM 808 O O . GLY A 1 128 ? 27.153 102.940 39.445 1.00 51.81 128 GLY A O 1
ATOM 809 N N . VAL A 1 129 ? 28.713 104.559 39.161 1.00 46.14 129 VAL A N 1
ATOM 810 C CA . VAL A 1 129 ? 27.755 105.586 38.722 1.00 44.84 129 VAL A CA 1
ATOM 811 C C . VAL A 1 129 ? 27.638 105.619 37.186 1.00 47.30 129 VAL A C 1
ATOM 812 O O . VAL A 1 129 ? 28.601 105.928 36.491 1.00 50.01 129 VAL A O 1
ATOM 816 N N . SER A 1 130 ? 26.455 105.268 36.674 1.00 44.27 130 SER A N 1
ATOM 817 C CA . SER A 1 130 ? 26.146 105.314 35.247 1.00 42.01 130 SER A CA 1
ATOM 818 C C . SER A 1 130 ? 26.123 106.770 34.722 1.00 44.73 130 SER A C 1
ATOM 819 O O . SER A 1 130 ? 25.688 107.683 35.445 1.00 39.18 130 SER A O 1
ATOM 822 N N . PRO A 1 131 ? 26.572 106.991 33.460 1.00 45.28 131 PRO A N 1
ATOM 823 C CA . PRO A 1 131 ? 26.243 108.234 32.730 1.00 45.00 131 PRO A CA 1
ATOM 824 C C . PRO A 1 131 ? 24.766 108.666 32.804 1.00 43.96 131 PRO A C 1
ATOM 825 O O . PRO A 1 131 ? 24.479 109.867 32.756 1.00 46.75 131 PRO A O 1
ATOM 829 N N . TRP A 1 132 ? 23.857 107.705 32.926 1.00 39.68 132 TRP A N 1
ATOM 830 C CA . TRP A 1 132 ? 22.430 107.969 32.907 1.00 38.07 132 TRP A CA 1
ATOM 831 C C . TRP A 1 132 ? 21.767 107.988 34.308 1.00 42.34 132 TRP A C 1
ATOM 832 O O . TRP A 1 132 ? 20.523 107.961 34.422 1.00 41.32 132 TRP A O 1
ATOM 843 N N . GLU A 1 133 ? 22.616 108.000 35.343 1.00 39.84 133 GLU A N 1
ATOM 844 C CA . GLU A 1 133 ? 22.276 108.314 36.732 1.00 42.05 133 GLU A CA 1
ATOM 845 C C . GLU A 1 133 ? 21.076 109.260 36.828 1.00 41.57 133 GLU A C 1
ATOM 846 O O . GLU A 1 133 ? 20.051 108.947 37.443 1.00 46.27 133 GLU A O 1
ATOM 852 N N . TRP A 1 134 ? 21.203 110.413 36.198 1.00 41.82 134 TRP A N 1
ATOM 853 C CA . TRP A 1 134 ? 20.126 111.368 36.154 1.00 40.24 134 TRP A CA 1
ATOM 854 C C . TRP A 1 134 ? 19.262 111.199 34.905 1.00 44.48 134 TRP A C 1
ATOM 855 O O . TRP A 1 134 ? 18.026 111.272 35.017 1.00 45.29 134 TRP A O 1
ATOM 866 N N . TRP A 1 135 ? 19.910 110.970 33.748 1.00 37.89 135 TRP A N 1
ATOM 867 C CA . TRP A 1 135 ? 19.264 111.087 32.438 1.00 39.76 135 TRP A CA 1
ATOM 868 C C . TRP A 1 135 ? 18.359 109.894 32.066 1.00 42.44 135 TRP A C 1
ATOM 869 O O . TRP A 1 135 ? 17.465 110.001 31.196 1.00 37.89 135 TRP A O 1
ATOM 880 N N . ALA A 1 136 ? 18.580 108.765 32.725 1.00 39.45 136 ALA A N 1
ATOM 881 C CA . ALA A 1 136 ? 17.602 107.695 32.659 1.00 41.76 136 ALA A CA 1
ATOM 882 C C . ALA A 1 136 ? 17.293 107.130 34.043 1.00 40.84 136 ALA A C 1
ATOM 883 O O . ALA A 1 136 ? 16.829 106.013 34.165 1.00 38.48 136 ALA A O 1
ATOM 885 N N . ASP A 1 137 ? 17.582 107.913 35.079 1.00 41.59 137 ASP A N 1
ATOM 886 C CA . ASP A 1 137 ? 17.212 107.570 36.465 1.00 44.09 137 ASP A CA 1
ATOM 887 C C . ASP A 1 137 ? 17.832 106.281 36.913 1.00 47.18 137 ASP A C 1
ATOM 888 O O . ASP A 1 137 ? 17.205 105.534 37.669 1.00 47.27 137 ASP A O 1
ATOM 893 N N . VAL A 1 138 ? 19.058 106.018 36.461 1.00 43.68 138 VAL A N 1
ATOM 894 C CA . VAL A 1 138 ? 19.761 104.799 36.833 1.00 37.94 138 VAL A CA 1
ATOM 895 C C . VAL A 1 138 ? 20.397 105.006 38.223 1.00 41.64 138 VAL A C 1
ATOM 896 O O . VAL A 1 138 ? 21.612 105.235 38.366 1.00 41.92 138 VAL A O 1
ATOM 900 N N . THR A 1 139 ? 19.560 104.927 39.258 1.00 38.66 139 THR A N 1
ATOM 901 C CA . THR A 1 139 ? 19.995 105.245 40.616 1.00 39.11 139 THR A CA 1
ATOM 902 C C . THR A 1 139 ? 21.257 104.482 41.046 1.00 41.50 139 THR A C 1
ATOM 903 O O . THR A 1 139 ? 21.246 103.262 41.082 1.00 40.61 139 THR A O 1
ATOM 907 N N . PRO A 1 140 ? 22.364 105.201 41.370 1.00 44.45 140 PRO A N 1
ATOM 908 C CA . PRO A 1 140 ? 23.573 104.409 41.783 1.00 41.05 140 PRO A CA 1
ATOM 909 C C . PRO A 1 140 ? 23.291 103.644 43.046 1.00 41.04 140 PRO A C 1
ATOM 910 O O . PRO A 1 140 ? 22.460 104.055 43.864 1.00 40.60 140 PRO A O 1
ATOM 914 N N . GLU A 1 141 ? 23.963 102.520 43.180 1.00 45.93 141 GLU A N 1
ATOM 915 C CA . GLU A 1 141 ? 23.806 101.687 44.343 1.00 49.62 141 GLU A CA 1
ATOM 916 C C . GLU A 1 141 ? 24.681 102.318 45.416 1.00 50.41 141 GLU A C 1
ATOM 917 O O . GLU A 1 141 ? 25.646 103.023 45.097 1.00 43.00 141 GLU A O 1
ATOM 923 N N . LYS A 1 142 ? 24.340 102.079 46.676 1.00 48.58 142 LYS A N 1
ATOM 924 C CA . LYS A 1 142 ? 25.187 102.541 47.755 1.00 51.82 142 LYS A CA 1
ATOM 925 C C . LYS A 1 142 ? 26.244 101.490 48.010 1.00 48.51 142 LYS A C 1
ATOM 926 O O . LYS A 1 142 ? 26.023 100.312 47.755 1.00 47.73 142 LYS A O 1
ATOM 932 N N . LYS A 1 143 ? 27.402 101.928 48.483 1.00 44.54 143 LYS A N 1
ATOM 933 C CA . LYS A 1 143 ? 28.449 100.997 48.852 1.00 45.42 143 LYS A CA 1
ATOM 934 C C . LYS A 1 143 ? 28.877 101.158 50.276 1.00 42.36 143 LYS A C 1
ATOM 935 O O . LYS A 1 143 ? 28.869 102.260 50.824 1.00 43.12 143 LYS A O 1
ATOM 941 N N . GLU A 1 144 ? 29.247 100.045 50.877 1.00 44.43 144 GLU A N 1
ATOM 942 C CA . GLU A 1 144 ? 29.795 100.054 52.215 1.00 46.96 144 GLU A CA 1
ATOM 943 C C . GLU A 1 144 ? 31.220 100.559 52.274 1.00 46.33 144 GLU A C 1
ATOM 944 O O . GLU A 1 144 ? 31.525 101.367 53.142 1.00 52.27 144 GLU A O 1
ATOM 950 N N . THR A 1 145 ? 32.091 100.045 51.398 1.00 46.28 145 THR A N 1
ATOM 951 C CA . THR A 1 145 ? 33.464 100.557 51.222 1.00 46.49 145 THR A CA 1
ATOM 952 C C . THR A 1 145 ? 33.830 100.577 49.738 1.00 47.80 145 THR A C 1
ATOM 953 O O . THR A 1 145 ? 33.283 99.821 48.924 1.00 49.79 145 THR A O 1
ATOM 957 N N . PHE A 1 146 ? 34.747 101.479 49.407 1.00 46.89 146 PHE A N 1
ATOM 958 C CA . PHE A 1 146 ? 35.401 101.520 48.125 1.00 47.78 146 PHE A CA 1
ATOM 959 C C . PHE A 1 146 ? 36.903 101.364 48.330 1.00 47.15 146 PHE A C 1
ATOM 960 O O . PHE A 1 146 ? 37.511 102.181 49.018 1.00 41.93 146 PHE A O 1
ATOM 968 N N . ARG A 1 147 ? 37.475 100.343 47.680 1.00 53.72 147 ARG A N 1
ATOM 969 C CA . ARG A 1 147 ? 38.841 99.853 47.919 1.00 56.64 147 ARG A CA 1
ATOM 970 C C . ARG A 1 147 ? 39.550 99.562 46.606 1.00 59.47 147 ARG A C 1
ATOM 971 O O . ARG A 1 147 ? 39.184 98.622 45.897 1.00 62.90 147 ARG A O 1
ATOM 979 N N . LEU A 1 148 ? 40.553 100.381 46.295 1.00 58.49 148 LEU A N 1
ATOM 980 C CA . LEU A 1 148 ? 41.483 100.154 45.189 1.00 53.85 148 LEU A CA 1
ATOM 981 C C . LEU A 1 148 ? 42.886 99.741 45.674 1.00 56.58 148 LEU A C 1
ATOM 982 O O . LEU A 1 148 ? 43.429 100.309 46.643 1.00 57.18 148 LEU A O 1
ATOM 987 N N . SER A 1 149 ? 43.488 98.794 44.954 1.00 60.75 149 SER A N 1
ATOM 988 C CA . SER A 1 149 ? 44.812 98.253 45.282 1.00 63.69 149 SER A CA 1
ATOM 989 C C . SER A 1 149 ? 45.917 99.287 45.260 1.00 63.92 149 SER A C 1
ATOM 990 O O . SER A 1 149 ? 45.840 100.253 44.486 1.00 53.32 149 SER A O 1
ATOM 993 N N . GLY A 1 150 ? 46.945 99.062 46.091 1.00 57.46 150 GLY A N 1
ATOM 994 C CA . GLY A 1 150 ? 48.188 99.834 46.021 1.00 56.61 150 GLY A CA 1
ATOM 995 C C . GLY A 1 150 ? 48.871 99.643 44.667 1.00 58.13 150 GLY A C 1
ATOM 996 O O . GLY A 1 150 ? 49.650 100.482 44.244 1.00 59.45 150 GLY A O 1
ATOM 997 N N . LYS A 1 151 ? 48.563 98.538 43.992 1.00 59.56 151 LYS A N 1
ATOM 998 C CA . LYS A 1 151 ? 49.089 98.238 42.670 1.00 65.07 151 LYS A CA 1
ATOM 999 C C . LYS A 1 151 ? 48.224 98.699 41.497 1.00 65.08 151 LYS A C 1
ATOM 1000 O O . LYS A 1 151 ? 48.671 98.598 40.353 1.00 64.72 151 LYS A O 1
ATOM 1006 N N . PHE A 1 152 ? 46.999 99.171 41.764 1.00 67.85 152 PHE A N 1
ATOM 1007 C CA . PHE A 1 152 ? 46.054 99.615 40.709 1.00 67.17 152 PHE A CA 1
ATOM 1008 C C . PHE A 1 152 ? 46.600 100.835 39.956 1.00 65.67 152 PHE A C 1
ATOM 1009 O O . PHE A 1 152 ? 47.012 101.799 40.604 1.00 64.82 152 PHE A O 1
ATOM 1017 N N . ARG A 1 153 ? 46.559 100.816 38.612 1.00 66.70 153 ARG A N 1
ATOM 1018 C CA . ARG A 1 153 ? 47.352 101.782 37.818 1.00 74.62 153 ARG A CA 1
ATOM 1019 C C . ARG A 1 153 ? 46.807 102.418 36.494 1.00 74.57 153 ARG A C 1
ATOM 1020 O O . ARG A 1 153 ? 47.474 103.309 35.948 1.00 92.04 153 ARG A O 1
ATOM 1028 N N . GLU A 1 154 ? 45.652 101.995 35.981 1.00 57.67 154 GLU A N 1
ATOM 1029 C CA . GLU A 1 154 ? 44.982 102.650 34.808 1.00 58.27 154 GLU A CA 1
ATOM 1030 C C . GLU A 1 154 ? 45.572 103.907 34.109 1.00 50.77 154 GLU A C 1
ATOM 1031 O O . GLU A 1 154 ? 45.869 104.925 34.738 1.00 53.04 154 GLU A O 1
ATOM 1037 N N . LEU A 1 155 ? 45.676 103.846 32.791 1.00 52.64 155 LEU A N 1
ATOM 1038 C CA . LEU A 1 155 ? 46.012 105.025 31.944 1.00 58.80 155 LEU A CA 1
ATOM 1039 C C . LEU A 1 155 ? 45.010 105.136 30.780 1.00 59.19 155 LEU A C 1
ATOM 1040 O O . LEU A 1 155 ? 44.712 104.133 30.112 1.00 52.60 155 LEU A O 1
ATOM 1045 N N . GLN A 1 156 ? 44.487 106.331 30.512 1.00 54.08 156 GLN A N 1
ATOM 1046 C CA . GLN A 1 156 ? 43.519 106.441 29.395 1.00 52.98 156 GLN A CA 1
ATOM 1047 C C . GLN A 1 156 ? 43.728 107.677 28.524 1.00 52.91 156 GLN A C 1
ATOM 1048 O O . GLN A 1 156 ? 44.287 108.661 28.995 1.00 58.24 156 GLN A O 1
ATOM 1054 N N . SER A 1 157 ? 43.246 107.609 27.276 1.00 47.67 157 SER A N 1
ATOM 1055 C CA . SER A 1 157 ? 43.333 108.657 26.252 1.00 47.71 157 SER A CA 1
ATOM 1056 C C . SER A 1 157 ? 42.315 108.341 25.148 1.00 48.01 157 SER A C 1
ATOM 1057 O O . SER A 1 157 ? 42.060 107.162 24.872 1.00 53.27 157 SER A O 1
ATOM 1060 N N . PRO A 1 158 ? 41.764 109.374 24.482 1.00 45.55 158 PRO A N 1
ATOM 1061 C CA . PRO A 1 158 ? 40.732 109.135 23.462 1.00 48.27 158 PRO A CA 1
ATOM 1062 C C . PRO A 1 158 ? 41.249 108.638 22.095 1.00 51.97 158 PRO A C 1
ATOM 1063 O O . PRO A 1 158 ? 42.276 109.140 21.579 1.00 52.86 158 PRO A O 1
ATOM 1067 N N . SER A 1 159 ? 40.516 107.678 21.519 1.00 49.32 159 SER A N 1
ATOM 1068 C CA . SER A 1 159 ? 40.667 107.263 20.131 1.00 43.73 159 SER A CA 1
ATOM 1069 C C . SER A 1 159 ? 40.273 108.404 19.163 1.00 46.39 159 SER A C 1
ATOM 1070 O O . SER A 1 159 ? 40.932 108.619 18.151 1.00 46.38 159 SER A O 1
ATOM 1073 N N . VAL A 1 160 ? 39.209 109.145 19.482 1.00 47.42 160 VAL A N 1
ATOM 1074 C CA . VAL A 1 160 ? 38.747 110.259 18.630 1.00 45.89 160 VAL A CA 1
ATOM 1075 C C . VAL A 1 160 ? 38.914 111.579 19.378 1.00 48.09 160 VAL A C 1
ATOM 1076 O O . VAL A 1 160 ? 38.602 111.664 20.593 1.00 52.42 160 VAL A O 1
ATOM 1080 N N . GLU A 1 161 ? 39.446 112.587 18.672 1.00 46.19 161 GLU A N 1
ATOM 1081 C CA . GLU A 1 161 ? 39.869 113.851 19.321 1.00 45.43 161 GLU A CA 1
ATOM 1082 C C . GLU A 1 161 ? 38.695 114.769 19.732 1.00 41.09 161 GLU A C 1
ATOM 1083 O O . GLU A 1 161 ? 38.698 115.335 20.846 1.00 34.75 161 GLU A O 1
ATOM 1089 N N . TYR A 1 162 ? 37.707 114.888 18.848 1.00 36.67 162 TYR A N 1
ATOM 1090 C CA . TYR A 1 162 ? 36.488 115.613 19.173 1.00 41.36 162 TYR A CA 1
ATOM 1091 C C . TYR A 1 162 ? 35.262 114.706 19.035 1.00 45.72 162 TYR A C 1
ATOM 1092 O O . TYR A 1 162 ? 35.041 114.079 17.982 1.00 43.46 162 TYR A O 1
ATOM 1101 N N . ARG A 1 163 ? 34.465 114.627 20.105 1.00 44.29 163 ARG A N 1
ATOM 1102 C CA . ARG A 1 163 ? 33.303 113.753 20.060 1.00 42.86 163 ARG A CA 1
ATOM 1103 C C . ARG A 1 163 ? 32.152 114.402 20.753 1.00 40.54 163 ARG A C 1
ATOM 1104 O O . ARG A 1 163 ? 32.270 115.028 21.801 1.00 42.65 163 ARG A O 1
ATOM 1112 N N . GLY A 1 164 ? 31.010 114.291 20.137 1.00 38.97 164 GLY A N 1
ATOM 1113 C CA . GLY A 1 164 ? 29.941 115.093 20.653 1.00 39.79 164 GLY A CA 1
ATOM 1114 C C . GLY A 1 164 ? 28.646 114.733 20.035 1.00 39.73 164 GLY A C 1
ATOM 1115 O O . GLY A 1 164 ? 28.568 113.816 19.202 1.00 35.17 164 GLY A O 1
ATOM 1116 N N . ILE A 1 165 ? 27.635 115.493 20.448 1.00 41.18 165 ILE A N 1
ATOM 1117 C CA . ILE A 1 165 ? 26.285 115.294 19.994 1.00 38.65 165 ILE A CA 1
ATOM 1118 C C . ILE A 1 165 ? 25.724 116.575 19.427 1.00 38.86 165 ILE A C 1
ATOM 1119 O O . ILE A 1 165 ? 26.174 117.671 19.749 1.00 46.82 165 ILE A O 1
ATOM 1124 N N . PHE A 1 166 ? 24.693 116.408 18.623 1.00 37.00 166 PHE A N 1
ATOM 1125 C CA . PHE A 1 166 ? 23.899 117.465 18.072 1.00 35.45 166 PHE A CA 1
ATOM 1126 C C . PHE A 1 166 ? 22.407 117.300 18.510 1.00 35.60 166 PHE A C 1
ATOM 1127 O O . PHE A 1 166 ? 21.744 116.392 18.039 1.00 35.60 166 PHE A O 1
ATOM 1135 N N . ILE A 1 167 ? 21.880 118.156 19.404 1.00 37.52 167 ILE A N 1
ATOM 1136 C CA . ILE A 1 167 ? 20.442 118.148 19.651 1.00 40.48 167 ILE A CA 1
ATOM 1137 C C . ILE A 1 167 ? 19.768 118.781 18.418 1.00 42.74 167 ILE A C 1
ATOM 1138 O O . ILE A 1 167 ? 20.073 119.926 18.078 1.00 41.35 167 ILE A O 1
ATOM 1143 N N . ASN A 1 168 ? 18.867 118.023 17.778 1.00 40.18 168 ASN A N 1
ATOM 1144 C CA . ASN A 1 168 ? 18.202 118.374 16.502 1.00 38.35 168 ASN A CA 1
ATOM 1145 C C . ASN A 1 168 ? 16.824 117.777 16.478 1.00 37.91 168 ASN A C 1
ATOM 1146 O O . ASN A 1 168 ? 16.557 116.856 17.227 1.00 42.37 168 ASN A O 1
ATOM 1151 N N . ASP A 1 169 ? 15.935 118.264 15.615 1.00 37.83 169 ASP A N 1
ATOM 1152 C CA . ASP A 1 169 ? 14.572 117.704 15.546 1.00 38.68 169 ASP A CA 1
ATOM 1153 C C . ASP A 1 169 ? 13.862 117.673 16.920 1.00 39.71 169 ASP A C 1
ATOM 1154 O O . ASP A 1 169 ? 13.041 116.769 17.220 1.00 45.68 169 ASP A O 1
ATOM 1159 N N . GLU A 1 170 ? 14.160 118.706 17.713 1.00 37.34 170 GLU A N 1
ATOM 1160 C CA . GLU A 1 170 ? 13.778 118.846 19.104 1.00 39.74 170 GLU A CA 1
ATOM 1161 C C . GLU A 1 170 ? 12.360 119.397 19.331 1.00 38.80 170 GLU A C 1
ATOM 1162 O O . GLU A 1 170 ? 11.968 119.566 20.504 1.00 39.75 170 GLU A O 1
ATOM 1168 N N . ASP A 1 171 ? 11.614 119.667 18.245 1.00 37.59 171 ASP A N 1
ATOM 1169 C CA . ASP A 1 171 ? 10.313 120.375 18.320 1.00 41.38 171 ASP A CA 1
ATOM 1170 C C . ASP A 1 171 ? 9.278 119.655 19.194 1.00 44.62 171 ASP A C 1
ATOM 1171 O O . ASP A 1 171 ? 8.339 120.313 19.647 1.00 47.30 171 ASP A O 1
ATOM 1176 N N . TRP A 1 172 ? 9.427 118.327 19.383 1.00 43.36 172 TRP A N 1
ATOM 1177 C CA . TRP A 1 172 ? 8.399 117.469 20.018 1.00 38.49 172 TRP A CA 1
ATOM 1178 C C . TRP A 1 172 ? 8.907 116.721 21.251 1.00 38.28 172 TRP A C 1
ATOM 1179 O O . TRP A 1 172 ? 8.304 115.758 21.691 1.00 39.51 172 TRP A O 1
ATOM 1190 N N . GLY A 1 173 ? 9.991 117.189 21.841 1.00 39.94 173 GLY A N 1
ATOM 1191 C CA . GLY A 1 173 ? 10.577 116.508 22.985 1.00 39.94 173 GLY A CA 1
ATOM 1192 C C . GLY A 1 173 ? 11.474 117.371 23.839 1.00 41.76 173 GLY A C 1
ATOM 1193 O O . GLY A 1 173 ? 11.035 117.946 24.833 1.00 45.40 173 GLY A O 1
ATOM 1194 N N . LEU A 1 174 ? 12.739 117.479 23.461 1.00 40.14 174 LEU A N 1
ATOM 1195 C CA . LEU A 1 174 ? 13.662 118.187 24.327 1.00 36.49 174 LEU A CA 1
ATOM 1196 C C . LEU A 1 174 ? 13.362 119.670 24.419 1.00 38.65 174 LEU A C 1
ATOM 1197 O O . LEU A 1 174 ? 13.530 120.250 25.505 1.00 43.62 174 LEU A O 1
ATOM 1210 N N . PRO A 1 176 ? 10.158 121.400 24.252 1.00 48.04 176 PRO A N 1
ATOM 1211 C CA . PRO A 1 176 ? 9.052 121.627 25.225 1.00 48.57 176 PRO A CA 1
ATOM 1212 C C . PRO A 1 176 ? 9.358 121.111 26.620 1.00 49.13 176 PRO A C 1
ATOM 1213 O O . PRO A 1 176 ? 8.971 121.737 27.597 1.00 53.48 176 PRO A O 1
ATOM 1217 N N . TRP A 1 177 ? 10.076 120.002 26.719 1.00 45.82 177 TRP A N 1
ATOM 1218 C CA . TRP A 1 177 ? 10.471 119.497 28.026 1.00 41.87 177 TRP A CA 1
ATOM 1219 C C . TRP A 1 177 ? 11.315 120.524 28.799 1.00 45.44 177 TRP A C 1
ATOM 1220 O O . TRP A 1 177 ? 11.076 120.771 29.979 1.00 46.12 177 TRP A O 1
ATOM 1231 N N . SER A 1 178 ? 12.294 121.125 28.131 1.00 46.59 178 SER A N 1
ATOM 1232 C CA . SER A 1 178 ? 13.130 122.141 28.770 1.00 48.64 178 SER A CA 1
ATOM 1233 C C . SER A 1 178 ? 12.344 123.421 29.155 1.00 49.14 178 SER A C 1
ATOM 1234 O O . SER A 1 178 ? 12.355 123.825 30.329 1.00 47.16 178 SER A O 1
ATOM 1237 N N . ASN A 1 179 ? 11.669 123.997 28.148 1.00 46.52 179 ASN A N 1
ATOM 1238 C CA . ASN A 1 179 ? 10.855 125.217 28.186 1.00 49.72 179 ASN A CA 1
ATOM 1239 C C . ASN A 1 179 ? 9.609 125.215 29.090 1.00 51.22 179 ASN A C 1
ATOM 1240 O O . ASN A 1 179 ? 9.098 126.270 29.431 1.00 50.58 179 ASN A O 1
ATOM 1245 N N . LYS A 1 180 ? 9.100 124.040 29.446 1.00 52.12 180 LYS A N 1
ATOM 1246 C CA . LYS A 1 180 ? 7.901 123.950 30.312 1.00 57.38 180 LYS A CA 1
ATOM 1247 C C . LYS A 1 180 ? 8.075 123.034 31.540 1.00 54.82 180 LYS A C 1
ATOM 1248 O O . LYS A 1 180 ? 7.585 123.364 32.608 1.00 57.89 180 LYS A O 1
ATOM 1254 N N . THR A 1 181 ? 8.801 121.923 31.403 1.00 51.20 181 THR A N 1
ATOM 1255 C CA . THR A 1 181 ? 8.928 120.994 32.506 1.00 47.43 181 THR A CA 1
ATOM 1256 C C . THR A 1 181 ? 10.161 121.160 33.384 1.00 52.58 181 THR A C 1
ATOM 1257 O O . THR A 1 181 ? 10.032 121.256 34.604 1.00 54.18 181 THR A O 1
ATOM 1261 N N . TYR A 1 182 ? 11.350 121.219 32.785 1.00 54.20 182 TYR A N 1
ATOM 1262 C CA . TYR A 1 182 ? 12.573 121.265 33.580 1.00 45.68 182 TYR A CA 1
ATOM 1263 C C . TYR A 1 182 ? 13.086 122.645 33.944 1.00 50.15 182 TYR A C 1
ATOM 1264 O O . TYR A 1 182 ? 13.514 122.864 35.075 1.00 45.32 182 TYR A O 1
ATOM 1273 N N . GLU A 1 183 ? 13.100 123.562 32.979 1.00 53.23 183 GLU A N 1
ATOM 1274 C CA . GLU A 1 183 ? 13.550 124.931 33.236 1.00 53.04 183 GLU A CA 1
ATOM 1275 C C . GLU A 1 183 ? 12.499 125.870 32.642 1.00 54.49 183 GLU A C 1
ATOM 1276 O O . GLU A 1 183 ? 12.724 126.431 31.548 1.00 55.68 183 GLU A O 1
ATOM 1282 N N . PRO A 1 184 ? 11.329 126.002 33.327 1.00 55.76 184 PRO A N 1
ATOM 1283 C CA . PRO A 1 184 ? 10.166 126.696 32.738 1.00 57.40 184 PRO A CA 1
ATOM 1284 C C . PRO A 1 184 ? 10.524 128.151 32.416 1.00 59.03 184 PRO A C 1
ATOM 1285 O O . PRO A 1 184 ? 11.061 128.869 33.253 1.00 58.65 184 PRO A O 1
ATOM 1289 N N . SER A 1 185 ? 10.320 128.554 31.181 1.00 57.71 185 SER A N 1
ATOM 1290 C CA . SER A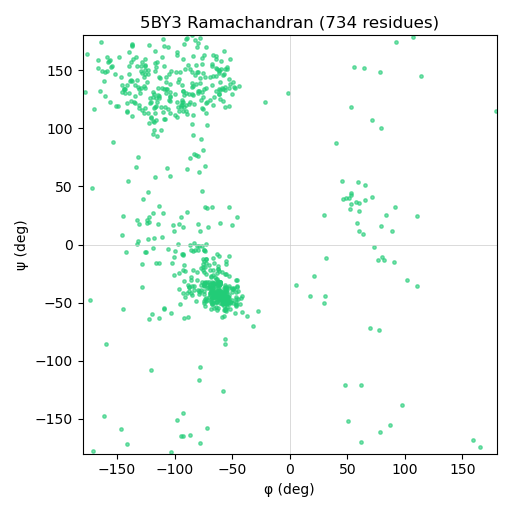 1 185 ? 10.722 129.883 30.787 1.00 59.46 185 SER A CA 1
ATOM 1291 C C . SER A 1 185 ? 9.590 130.546 30.027 1.00 57.78 185 SER A C 1
ATOM 1292 O O . SER A 1 185 ? 8.743 129.881 29.431 1.00 49.44 185 SER A O 1
ATOM 1295 N N . ASP A 1 186 ? 9.564 131.865 30.083 1.00 61.15 186 ASP A N 1
ATOM 1296 C CA . ASP A 1 186 ? 8.540 132.594 29.366 1.00 66.81 186 ASP A CA 1
ATOM 1297 C C . ASP A 1 186 ? 8.907 133.063 27.954 1.00 69.46 186 ASP A C 1
ATOM 1298 O O . ASP A 1 186 ? 8.002 133.298 27.143 1.00 69.48 186 ASP A O 1
ATOM 1303 N N . VAL A 1 187 ? 10.212 133.177 27.662 1.00 66.23 187 VAL A N 1
ATOM 1304 C CA . VAL A 1 187 ? 10.713 133.331 26.273 1.00 68.68 187 VAL A CA 1
ATOM 1305 C C . VAL A 1 187 ? 10.321 132.112 25.395 1.00 67.59 187 VAL A C 1
ATOM 1306 O O . VAL A 1 187 ? 10.532 130.959 25.798 1.00 64.59 187 VAL A O 1
ATOM 1310 N N . LYS A 1 188 ? 9.794 132.410 24.199 1.00 69.99 188 LYS A N 1
ATOM 1311 C CA . LYS A 1 188 ? 9.084 131.486 23.279 1.00 78.40 188 LYS A CA 1
ATOM 1312 C C . LYS A 1 188 ? 9.643 130.073 23.094 1.00 79.94 188 LYS A C 1
ATOM 1313 O O . LYS A 1 188 ? 8.867 129.107 23.087 1.00 93.21 188 LYS A O 1
ATOM 1319 N N . GLY A 1 189 ? 10.958 129.932 22.935 1.00 65.48 189 GLY A N 1
ATOM 1320 C CA . GLY A 1 189 ? 11.517 128.573 22.770 1.00 56.67 189 GLY A CA 1
ATOM 1321 C C . GLY A 1 189 ? 12.821 128.410 23.515 1.00 57.29 189 GLY A C 1
ATOM 1322 O O . GLY A 1 189 ? 13.847 128.036 22.927 1.00 54.12 189 GLY A O 1
ATOM 1323 N N . GLU A 1 190 ? 12.794 128.707 24.808 1.00 53.15 190 GLU A N 1
ATOM 1324 C CA . GLU A 1 190 ? 14.028 128.785 25.545 1.00 55.23 190 GLU A CA 1
ATOM 1325 C C . GLU A 1 190 ? 14.416 127.469 26.252 1.00 53.85 190 GLU A C 1
ATOM 1326 O O . GLU A 1 190 ? 13.631 126.911 27.016 1.00 49.68 190 GLU A O 1
ATOM 1332 N N . ILE A 1 191 ? 15.634 127.009 25.936 1.00 46.04 191 ILE A N 1
ATOM 1333 C CA . ILE A 1 191 ? 16.292 125.839 26.507 1.00 43.49 191 ILE A CA 1
ATOM 1334 C C . ILE A 1 191 ? 17.488 126.495 27.131 1.00 42.92 191 ILE A C 1
ATOM 1335 O O . ILE A 1 191 ? 18.457 126.823 26.439 1.00 47.18 191 ILE A O 1
ATOM 1340 N N . GLY A 1 192 ? 17.399 126.734 28.430 1.00 43.42 192 GLY A N 1
ATOM 1341 C CA . GLY A 1 192 ? 18.225 127.728 29.059 1.00 43.00 192 GLY A CA 1
ATOM 1342 C C . GLY A 1 192 ? 19.490 127.179 29.665 1.00 50.00 192 GLY A C 1
ATOM 1343 O O . GLY A 1 192 ? 19.883 126.048 29.369 1.00 47.75 192 GLY A O 1
ATOM 1344 N N . PRO A 1 193 ? 20.140 127.987 30.528 1.00 52.88 193 PRO A N 1
ATOM 1345 C CA . PRO A 1 193 ? 21.395 127.549 31.133 1.00 49.15 193 PRO A CA 1
ATOM 1346 C C . PRO A 1 193 ? 21.264 126.256 31.940 1.00 46.38 193 PRO A C 1
ATOM 1347 O O . PRO A 1 193 ? 22.131 125.380 31.823 1.00 55.48 193 PRO A O 1
ATOM 1351 N N . ARG A 1 194 ? 20.222 126.143 32.755 1.00 46.23 194 ARG A N 1
ATOM 1352 C CA . ARG A 1 194 ? 20.054 124.977 33.645 1.00 50.17 194 ARG A CA 1
ATOM 1353 C C . ARG A 1 194 ? 19.904 123.667 32.842 1.00 46.78 194 ARG A C 1
ATOM 1354 O O . ARG A 1 194 ? 20.579 122.679 33.123 1.00 49.39 194 ARG A O 1
ATOM 1362 N N . THR A 1 195 ? 19.093 123.678 31.791 1.00 46.55 195 THR A N 1
ATOM 1363 C CA . THR A 1 195 ? 19.038 122.527 30.877 1.00 43.89 195 THR A CA 1
ATOM 1364 C C . THR A 1 195 ? 20.421 122.170 30.269 1.00 45.15 195 THR A C 1
ATOM 1365 O O . THR A 1 195 ? 20.821 120.993 30.261 1.00 47.55 195 THR A O 1
ATOM 1369 N N . ASN A 1 196 ? 21.167 123.176 29.826 1.00 42.11 196 ASN A N 1
ATOM 1370 C CA . ASN A 1 196 ? 22.482 122.934 29.226 1.00 44.44 196 ASN A CA 1
ATOM 1371 C C . ASN A 1 196 ? 23.526 122.354 30.195 1.00 48.57 196 ASN A C 1
ATOM 1372 O O . ASN A 1 196 ? 24.257 121.421 29.833 1.00 47.66 196 ASN A O 1
ATOM 1377 N N . GLU A 1 197 ? 23.550 122.849 31.438 1.00 48.87 197 GLU A N 1
ATOM 1378 C CA . GLU A 1 197 ? 24.380 122.230 32.468 1.00 46.46 197 GLU A CA 1
ATOM 1379 C C . GLU A 1 197 ? 24.085 120.728 32.618 1.00 47.36 197 GLU A C 1
ATOM 1380 O O . GLU A 1 197 ? 25.020 119.922 32.761 1.00 48.04 197 GLU A O 1
ATOM 1386 N N . ARG A 1 198 ? 22.797 120.358 32.567 1.00 43.20 198 ARG A N 1
ATOM 1387 C CA . ARG A 1 198 ? 22.394 118.960 32.564 1.00 45.04 198 ARG A CA 1
ATOM 1388 C C . ARG A 1 198 ? 22.929 118.155 31.366 1.00 43.76 198 ARG A C 1
ATOM 1389 O O . ARG A 1 198 ? 23.434 117.051 31.564 1.00 41.30 198 ARG A O 1
ATOM 1397 N N . ILE A 1 199 ? 22.814 118.710 30.154 1.00 40.99 199 ILE A N 1
ATOM 1398 C CA . ILE A 1 199 ? 23.391 118.110 28.957 1.00 40.49 199 ILE A CA 1
ATOM 1399 C C . ILE A 1 199 ? 24.907 117.973 29.065 1.00 44.02 199 ILE A C 1
ATOM 1400 O O . ILE A 1 199 ? 25.469 116.895 28.762 1.00 44.43 199 ILE A O 1
ATOM 1405 N N . PHE A 1 200 ? 25.562 119.026 29.556 1.00 42.22 200 PHE A N 1
ATOM 1406 C CA . PHE A 1 200 ? 27.006 118.982 29.701 1.00 41.09 200 PHE A CA 1
ATOM 1407 C C . PHE A 1 200 ? 27.504 117.982 30.742 1.00 43.53 200 PHE A C 1
ATOM 1408 O O . PHE A 1 200 ? 28.555 117.330 30.510 1.00 45.57 200 PHE A O 1
ATOM 1416 N N . GLU A 1 201 ? 26.758 117.799 31.844 1.00 39.57 201 GLU A N 1
ATOM 1417 C CA . GLU A 1 201 ? 27.038 116.657 32.756 1.00 40.88 201 GLU A CA 1
ATOM 1418 C C . GLU A 1 201 ? 27.030 115.326 32.007 1.00 41.20 201 GLU A C 1
ATOM 1419 O O . GLU A 1 201 ? 27.863 114.446 32.233 1.00 43.18 201 GLU A O 1
ATOM 1425 N N . LEU A 1 202 ? 26.031 115.164 31.150 1.00 41.23 202 LEU A N 1
ATOM 1426 C CA . LEU A 1 202 ? 25.876 113.920 30.438 1.00 44.63 202 LEU A CA 1
ATOM 1427 C C . LEU A 1 202 ? 27.082 113.733 29.538 1.00 45.94 202 LEU A C 1
ATOM 1428 O O . LEU A 1 202 ? 27.619 112.622 29.487 1.00 53.10 202 LEU A O 1
ATOM 1433 N N . LEU A 1 203 ? 27.530 114.814 28.882 1.00 42.40 203 LEU A N 1
ATOM 1434 C CA . LEU A 1 203 ? 28.657 114.715 27.938 1.00 38.93 203 LEU A CA 1
ATOM 1435 C C . LEU A 1 203 ? 29.942 114.435 28.662 1.00 37.73 203 LEU A C 1
ATOM 1436 O O . LEU A 1 203 ? 30.712 113.588 28.243 1.00 37.53 203 LEU A O 1
ATOM 1441 N N . LEU A 1 204 ? 30.144 115.102 29.792 1.00 40.73 204 LEU A N 1
ATOM 1442 C CA . LEU A 1 204 ? 31.286 114.812 30.665 1.00 40.37 204 LEU A CA 1
ATOM 1443 C C . LEU A 1 204 ? 31.334 113.345 31.063 1.00 42.86 204 LEU A C 1
ATOM 1444 O O . LEU A 1 204 ? 32.363 112.660 30.882 1.00 45.43 204 LEU A O 1
ATOM 1449 N N . ARG A 1 205 ? 30.198 112.837 31.544 1.00 39.76 205 ARG A N 1
ATOM 1450 C CA . ARG A 1 205 ? 30.134 111.445 31.998 1.00 37.00 205 ARG A CA 1
ATOM 1451 C C . ARG A 1 205 ? 30.320 110.466 30.840 1.00 37.24 205 ARG A C 1
ATOM 1452 O O . ARG A 1 205 ? 30.729 109.324 31.068 1.00 35.10 205 ARG A O 1
ATOM 1460 N N . LEU A 1 206 ? 29.971 110.898 29.620 1.00 35.30 206 LEU A N 1
ATOM 1461 C CA . LEU A 1 206 ? 30.200 110.113 28.419 1.00 37.96 206 LEU A CA 1
ATOM 1462 C C . LEU A 1 206 ? 31.598 110.316 27.785 1.00 41.53 206 LEU A C 1
ATOM 1463 O O . LEU A 1 206 ? 31.934 109.675 26.770 1.00 37.46 206 LEU A O 1
ATOM 1468 N N . ARG A 1 207 ? 32.393 111.191 28.412 1.00 45.32 207 ARG A N 1
ATOM 1469 C CA . ARG A 1 207 ? 33.733 111.664 27.948 1.00 50.74 207 ARG A CA 1
ATOM 1470 C C . ARG A 1 207 ? 33.704 112.368 26.601 1.00 48.23 207 ARG A C 1
ATOM 1471 O O . ARG A 1 207 ? 34.656 112.299 25.851 1.00 56.94 207 ARG A O 1
ATOM 1479 N N . ALA A 1 208 ? 32.585 112.993 26.279 1.00 49.67 208 ALA A N 1
ATOM 1480 C CA . ALA A 1 208 ? 32.416 113.741 25.055 1.00 44.97 208 ALA A CA 1
ATOM 1481 C C . ALA A 1 208 ? 32.889 115.148 25.384 1.00 50.95 208 ALA A C 1
ATOM 1482 O O . ALA A 1 208 ? 32.890 115.560 26.573 1.00 48.42 208 ALA A O 1
ATOM 1484 N N . ASN A 1 209 ? 33.324 115.885 24.360 1.00 51.52 209 ASN A N 1
ATOM 1485 C CA . ASN A 1 209 ? 33.862 117.231 24.604 1.00 48.27 209 ASN A CA 1
ATOM 1486 C C . ASN A 1 209 ? 33.212 118.340 23.804 1.00 45.42 209 ASN A C 1
ATOM 1487 O O . ASN A 1 209 ? 33.496 119.517 24.064 1.00 44.98 209 ASN A O 1
ATOM 1492 N N . THR A 1 210 ? 32.328 117.959 22.877 1.00 38.92 210 THR A N 1
ATOM 1493 C CA . THR A 1 210 ? 31.790 118.852 21.848 1.00 40.96 210 THR A CA 1
ATOM 1494 C C . THR A 1 210 ? 30.239 118.865 21.849 1.00 42.57 210 THR A C 1
ATOM 1495 O O . THR A 1 210 ? 29.620 117.878 22.187 1.00 47.54 210 THR A O 1
ATOM 1499 N N . TYR A 1 211 ? 29.625 119.975 21.459 1.00 41.00 211 TYR A N 1
ATOM 1500 C CA . TYR A 1 211 ? 28.173 120.105 21.416 1.00 42.76 211 TYR A CA 1
ATOM 1501 C C . TYR A 1 211 ? 27.763 120.957 20.240 1.00 42.47 211 TYR A C 1
ATOM 1502 O O . TYR A 1 211 ? 28.362 121.994 20.007 1.00 45.69 211 TYR A O 1
ATOM 1511 N N . TRP A 1 212 ? 26.765 120.497 19.490 1.00 41.73 212 TRP A N 1
ATOM 1512 C CA . TRP A 1 212 ? 26.070 121.336 18.527 1.00 40.49 212 TRP A CA 1
ATOM 1513 C C . TRP A 1 212 ? 24.698 121.590 19.133 1.00 41.07 212 TRP A C 1
ATOM 1514 O O . TRP A 1 212 ? 23.886 120.691 19.200 1.00 46.21 212 TRP A O 1
ATOM 1525 N N . PRO A 1 213 ? 24.441 122.823 19.604 1.00 47.51 213 PRO A N 1
ATOM 1526 C CA . PRO A 1 213 ? 23.196 123.127 20.329 1.00 45.90 213 PRO A CA 1
ATOM 1527 C C . PRO A 1 213 ? 21.977 123.022 19.429 1.00 43.37 213 PRO A C 1
ATOM 1528 O O . PRO A 1 213 ? 22.154 123.024 18.223 1.00 43.44 213 PRO A O 1
ATOM 1532 N N . ALA A 1 214 ? 20.765 122.924 20.005 1.00 46.37 214 ALA A N 1
ATOM 1533 C CA . ALA A 1 214 ? 19.472 122.990 19.237 1.00 41.75 214 ALA A CA 1
ATOM 1534 C C . ALA A 1 214 ? 19.417 124.275 18.469 1.00 45.94 214 ALA A C 1
ATOM 1535 O O . ALA A 1 214 ? 19.893 125.301 18.960 1.00 51.11 214 ALA A O 1
ATOM 1545 N N . HIS A 1 216 ? 16.737 124.634 15.700 1.00 46.75 216 HIS A N 1
ATOM 1546 C CA . HIS A 1 216 ? 15.521 124.704 14.914 1.00 48.06 216 HIS A CA 1
ATOM 1547 C C . HIS A 1 216 ? 14.821 126.040 1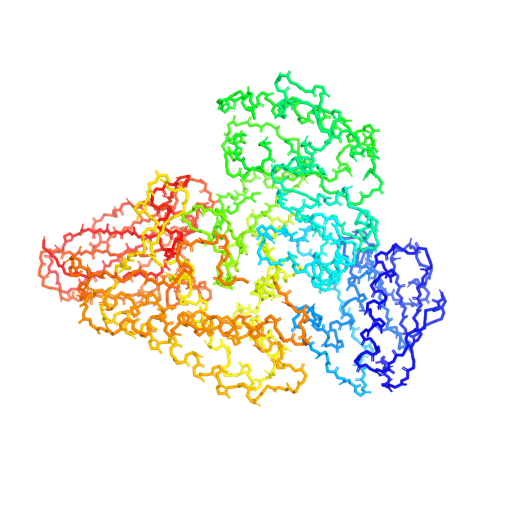5.126 1.00 50.87 216 HIS A C 1
ATOM 1548 O O . HIS A 1 216 ? 14.907 126.624 16.206 1.00 42.27 216 HIS A O 1
ATOM 1555 N N . GLU A 1 217 ? 14.135 126.507 14.079 1.00 64.80 217 GLU A N 1
ATOM 1556 C CA . GLU A 1 217 ? 13.342 127.757 14.102 1.00 68.46 217 GLU A CA 1
ATOM 1557 C C . GLU A 1 217 ? 12.474 127.910 15.360 1.00 63.89 217 GLU A C 1
ATOM 1558 O O . GLU A 1 217 ? 12.438 128.988 15.943 1.00 68.41 217 GLU A O 1
ATOM 1564 N N . CYS A 1 218 ? 11.862 126.820 15.822 1.00 58.53 218 CYS A N 1
ATOM 1565 C CA . CYS A 1 218 ? 11.134 126.776 17.117 1.00 60.15 218 CYS A CA 1
ATOM 1566 C C . CYS A 1 218 ? 11.936 127.055 18.417 1.00 56.63 218 CYS A C 1
ATOM 1567 O O . CYS A 1 218 ? 11.346 127.194 19.481 1.00 57.98 218 CYS A O 1
ATOM 1570 N N . THR A 1 219 ? 13.261 127.115 18.324 1.00 51.51 219 THR A N 1
ATOM 1571 C CA . THR A 1 219 ? 14.153 127.247 19.490 1.00 52.66 219 THR A CA 1
ATOM 1572 C C . THR A 1 219 ? 14.921 128.602 19.529 1.00 48.73 219 THR A C 1
ATOM 1573 O O . THR A 1 219 ? 15.313 129.127 18.495 1.00 48.14 219 THR A O 1
ATOM 1577 N N . LEU A 1 220 ? 15.129 129.138 20.724 1.00 43.87 220 LEU A N 1
ATOM 1578 C CA . LEU A 1 220 ? 16.005 130.298 20.902 1.00 51.60 220 LEU A CA 1
ATOM 1579 C C . LEU A 1 220 ? 17.464 129.940 20.601 1.00 51.32 220 LEU A C 1
ATOM 1580 O O . LEU A 1 220 ? 18.024 129.063 21.267 1.00 63.54 220 LEU A O 1
ATOM 1585 N N . PRO A 1 221 ? 18.090 130.616 19.611 1.00 49.43 221 PRO A N 1
ATOM 1586 C CA . PRO A 1 221 ? 19.505 130.305 19.366 1.00 46.65 221 PRO A CA 1
ATOM 1587 C C . PRO A 1 221 ? 20.362 130.365 20.613 1.00 46.20 221 PRO A C 1
ATOM 1588 O O . PRO A 1 221 ? 20.201 131.258 21.463 1.00 46.86 221 PRO A O 1
ATOM 1592 N N . PHE A 1 222 ? 21.240 129.376 20.716 1.00 43.66 222 PHE A N 1
ATOM 1593 C CA . PHE A 1 222 ? 22.080 129.162 21.869 1.00 45.59 222 PHE A CA 1
ATOM 1594 C C . PHE A 1 222 ? 22.754 130.421 22.368 1.00 51.02 222 PHE A C 1
ATOM 1595 O O . PHE A 1 222 ? 22.677 130.733 23.556 1.00 49.53 222 PHE A O 1
ATOM 1603 N N . PHE A 1 223 ? 23.420 131.129 21.453 1.00 55.46 223 PHE A N 1
ATOM 1604 C CA . PHE A 1 223 ? 24.297 132.240 21.814 1.00 53.92 223 PHE A CA 1
ATOM 1605 C C . PHE A 1 223 ? 23.542 133.547 22.033 1.00 51.76 223 PHE A C 1
ATOM 1606 O O . PHE A 1 223 ? 24.129 134.569 22.411 1.00 53.53 223 PHE A O 1
ATOM 1614 N N . LEU A 1 224 ? 22.240 133.488 21.776 1.00 51.44 224 LEU A N 1
ATOM 1615 C CA . LEU A 1 224 ? 21.274 134.541 22.092 1.00 52.14 224 LEU A CA 1
ATOM 1616 C C . LEU A 1 224 ? 20.482 134.209 23.355 1.00 53.76 224 LEU A C 1
ATOM 1617 O O . LEU A 1 224 ? 19.422 134.795 23.586 1.00 54.78 224 LEU A O 1
ATOM 1622 N N . THR A 1 225 ? 20.984 133.254 24.148 1.00 54.60 225 THR A N 1
ATOM 1623 C CA . THR A 1 225 ? 20.318 132.821 25.377 1.00 52.55 225 THR A CA 1
ATOM 1624 C C . THR A 1 225 ? 21.251 133.187 26.497 1.00 53.18 225 THR A C 1
ATOM 1625 O O . THR A 1 225 ? 22.417 132.812 26.484 1.00 57.00 225 THR A O 1
ATOM 1629 N N . LYS A 1 226 ? 20.735 133.923 27.467 1.00 52.33 226 LYS A N 1
ATOM 1630 C CA . LYS A 1 226 ? 21.539 134.359 28.585 1.00 57.84 226 LYS A CA 1
ATOM 1631 C C . LYS A 1 226 ? 21.919 133.161 29.496 1.00 53.88 226 LYS A C 1
ATOM 1632 O O . LYS A 1 226 ? 21.054 132.420 29.974 1.00 57.85 226 LYS A O 1
ATOM 1638 N N . GLY A 1 227 ? 23.219 132.991 29.699 1.00 51.23 227 GLY A N 1
ATOM 1639 C CA . GLY A 1 227 ? 23.770 131.949 30.560 1.00 53.62 227 GLY A CA 1
ATOM 1640 C C . GLY A 1 227 ? 24.506 130.859 29.801 1.00 52.29 227 GLY A C 1
ATOM 1641 O O . GLY A 1 227 ? 25.542 130.342 30.260 1.00 58.41 227 GLY A O 1
ATOM 1642 N N . ASN A 1 228 ? 23.986 130.554 28.616 1.00 50.98 228 ASN A N 1
ATOM 1643 C CA . ASN A 1 228 ? 24.356 129.365 27.854 1.00 51.85 228 ASN A CA 1
ATOM 1644 C C . ASN A 1 228 ? 25.831 129.309 27.522 1.00 54.62 228 ASN A C 1
ATOM 1645 O O . ASN A 1 228 ? 26.498 128.294 27.801 1.00 57.66 228 ASN A O 1
ATOM 1650 N N . ARG A 1 229 ? 26.334 130.412 26.971 1.00 54.72 229 ARG A N 1
ATOM 1651 C CA . ARG A 1 229 ? 27.730 130.559 26.595 1.00 56.00 229 ARG A CA 1
ATOM 1652 C C . ARG A 1 229 ? 28.664 130.352 27.814 1.00 55.29 229 ARG A C 1
ATOM 1653 O O . ARG A 1 229 ? 29.633 129.549 27.757 1.00 53.15 229 ARG A O 1
ATOM 1661 N N . GLU A 1 230 ? 28.328 131.012 28.924 1.00 56.18 230 GLU A N 1
ATOM 1662 C CA . GLU A 1 230 ? 29.067 130.880 30.204 1.00 58.14 230 GLU A CA 1
ATOM 1663 C C . GLU A 1 230 ? 28.981 129.468 30.833 1.00 60.85 230 GLU A C 1
ATOM 1664 O O . GLU A 1 230 ? 29.976 128.975 31.407 1.00 56.75 230 GLU A O 1
ATOM 1670 N N . ALA A 1 231 ? 27.817 128.812 30.688 1.00 55.16 231 ALA A N 1
ATOM 1671 C CA . ALA A 1 231 ? 27.634 127.406 31.119 1.00 52.01 231 ALA A CA 1
ATOM 1672 C C . ALA A 1 231 ? 28.578 126.462 30.366 1.00 47.61 231 ALA A C 1
ATOM 1673 O O . ALA A 1 231 ? 29.194 125.562 30.945 1.00 42.75 231 ALA A O 1
ATOM 1675 N N . ALA A 1 232 ? 28.693 126.684 29.068 1.00 47.93 232 ALA A N 1
ATOM 1676 C CA . ALA A 1 232 ? 29.599 125.917 28.229 1.00 48.88 232 ALA A CA 1
ATOM 1677 C C . ALA A 1 232 ? 31.067 126.116 28.635 1.00 55.42 232 ALA A C 1
ATOM 1678 O O . ALA A 1 232 ? 31.876 125.175 28.550 1.00 55.78 232 ALA A O 1
ATOM 1680 N N . LYS A 1 233 ? 31.402 127.333 29.070 1.00 57.80 233 LYS A N 1
ATOM 1681 C CA . LYS A 1 233 ? 32.739 127.621 29.575 1.00 67.47 233 LYS A CA 1
ATOM 1682 C C . LYS A 1 233 ? 32.988 126.892 30.906 1.00 62.75 233 LYS A C 1
ATOM 1683 O O . LYS A 1 233 ? 34.075 126.362 31.134 1.00 65.32 233 LYS A O 1
ATOM 1689 N N . LYS A 1 234 ? 31.969 126.855 31.765 1.00 61.26 234 LYS A N 1
ATOM 1690 C CA . LYS A 1 234 ? 32.047 126.191 33.077 1.00 54.05 234 LYS A CA 1
ATOM 1691 C C . LYS A 1 234 ? 32.321 124.690 32.921 1.00 50.89 234 LYS A C 1
ATOM 1692 O O . LYS A 1 234 ? 33.160 124.132 33.654 1.00 52.24 234 LYS A O 1
ATOM 1698 N N . TYR A 1 235 ? 31.657 124.077 31.924 1.00 43.21 235 TYR A N 1
ATOM 1699 C CA . TYR A 1 235 ? 31.720 122.636 31.629 1.00 39.89 235 TYR A CA 1
ATOM 1700 C C . TYR A 1 235 ? 32.763 122.235 30.586 1.00 43.83 235 TYR A C 1
ATOM 1701 O O . TYR A 1 235 ? 32.987 121.044 30.372 1.00 42.69 235 TYR A O 1
ATOM 1710 N N . GLY A 1 236 ? 33.395 123.209 29.927 1.00 52.48 236 GLY A N 1
ATOM 1711 C CA . GLY A 1 236 ? 34.580 122.956 29.060 1.00 44.67 236 GLY A CA 1
ATOM 1712 C C . GLY A 1 236 ? 34.233 122.231 27.777 1.00 52.06 236 GLY A C 1
ATOM 1713 O O . GLY A 1 236 ? 34.970 121.336 27.350 1.00 55.80 236 GLY A O 1
ATOM 1714 N N . ILE A 1 237 ? 33.107 122.618 27.175 1.00 46.86 237 ILE A N 1
ATOM 1715 C CA . ILE A 1 237 ? 32.539 121.964 26.012 1.00 43.17 237 ILE A CA 1
ATOM 1716 C C . ILE A 1 237 ? 32.828 122.834 24.801 1.00 50.76 237 ILE A C 1
ATOM 1717 O O . ILE A 1 237 ? 32.559 124.030 24.801 1.00 55.19 237 ILE A O 1
ATOM 1722 N N . PHE A 1 238 ? 33.343 122.231 23.742 1.00 52.25 238 PHE A N 1
ATOM 1723 C CA . PHE A 1 238 ? 33.528 122.951 22.514 1.00 44.79 238 PHE A CA 1
ATOM 1724 C C . PHE A 1 238 ? 32.162 123.159 21.932 1.00 47.37 238 PHE A C 1
ATOM 1725 O O . PHE A 1 238 ? 31.428 122.203 21.698 1.00 51.62 238 PHE A O 1
ATOM 1741 N N . GLY A 1 240 ? 30.322 123.845 18.801 1.00 45.10 240 GLY A N 1
ATOM 1742 C CA . GLY A 1 240 ? 30.431 123.682 17.356 1.00 40.92 240 GLY A CA 1
ATOM 1743 C C . GLY A 1 240 ? 29.032 123.934 16.848 1.00 42.53 240 GLY A C 1
ATOM 1744 O O . GLY A 1 240 ? 28.173 124.303 17.640 1.00 46.65 240 GLY A O 1
ATOM 1745 N N . ALA A 1 241 ? 28.784 123.746 15.550 1.00 42.84 241 ALA A N 1
ATOM 1746 C CA . ALA A 1 241 ? 27.431 123.902 14.968 1.00 40.45 241 ALA A CA 1
ATOM 1747 C C . ALA A 1 241 ? 27.425 123.237 13.610 1.00 41.18 241 ALA A C 1
ATOM 1748 O O . ALA A 1 241 ? 28.477 122.828 13.157 1.00 43.51 241 ALA A O 1
ATOM 1750 N N . SER A 1 242 ? 26.260 123.151 12.955 1.00 44.45 242 SER A N 1
ATOM 1751 C CA . SER A 1 242 ? 26.078 122.246 11.804 1.00 48.92 242 SER A CA 1
ATOM 1752 C C . SER A 1 242 ? 26.525 122.799 10.453 1.00 48.53 242 SER A C 1
ATOM 1753 O O . SER A 1 242 ? 26.986 123.959 10.353 1.00 46.53 242 SER A O 1
ATOM 1756 N N . HIS A 1 243 ? 26.351 121.961 9.427 1.00 45.70 243 HIS A N 1
ATOM 1757 C CA . HIS A 1 243 ? 26.772 122.215 8.020 1.00 48.90 243 HIS A CA 1
ATOM 1758 C C . HIS A 1 243 ? 26.211 123.518 7.424 1.00 46.91 243 HIS A C 1
ATOM 1759 O O . HIS A 1 243 ? 26.696 123.986 6.392 1.00 44.83 243 HIS A O 1
ATOM 1766 N N . CYS A 1 244 ? 25.209 124.099 8.089 1.00 44.60 244 CYS A N 1
ATOM 1767 C CA . CYS A 1 244 ? 24.585 125.361 7.663 1.00 42.29 244 CYS A CA 1
ATOM 1768 C C . CYS A 1 244 ? 24.651 126.449 8.750 1.00 45.10 244 CYS A C 1
ATOM 1769 O O . CYS A 1 244 ? 23.812 127.377 8.793 1.00 41.65 244 CYS A O 1
ATOM 1772 N N . GLU A 1 245 ? 25.616 126.321 9.662 1.00 48.72 245 GLU A N 1
ATOM 1773 C CA . GLU A 1 245 ? 25.758 127.286 10.757 1.00 45.06 245 GLU A CA 1
ATOM 1774 C C . GLU A 1 245 ? 27.234 127.704 10.890 1.00 44.19 245 GLU A C 1
ATOM 1775 O O . GLU A 1 245 ? 27.901 127.416 11.922 1.00 41.30 245 GLU A O 1
ATOM 1781 N N . PRO A 1 246 ? 27.731 128.412 9.852 1.00 42.61 246 PRO A N 1
ATOM 1782 C CA . PRO A 1 246 ? 29.119 128.803 9.664 1.00 39.73 246 PRO A CA 1
ATOM 1783 C C . PRO A 1 246 ? 29.776 129.518 10.802 1.00 39.81 246 PRO A C 1
ATOM 1784 O O . PRO A 1 246 ? 30.943 129.227 11.068 1.00 42.37 246 PRO A O 1
ATOM 1796 N N . ALA A 1 248 ? 29.956 129.888 14.247 1.00 52.20 248 ALA A N 1
ATOM 1797 C CA . ALA A 1 248 ? 29.206 129.790 15.512 1.00 53.08 248 ALA A CA 1
ATOM 1798 C C . ALA A 1 248 ? 27.821 130.472 15.385 1.00 49.84 248 ALA A C 1
ATOM 1799 O O . ALA A 1 248 ? 27.211 130.869 16.383 1.00 50.98 248 ALA A O 1
ATOM 1801 N N . CYS A 1 249 ? 27.335 130.569 14.142 1.00 50.23 249 CYS A N 1
ATOM 1802 C CA . CYS A 1 249 ? 26.212 131.424 13.767 1.00 51.73 249 CYS A CA 1
ATOM 1803 C C . CYS A 1 249 ? 25.026 130.656 13.239 1.00 52.25 249 CYS A C 1
ATOM 1804 O O . CYS A 1 249 ? 25.014 130.166 12.117 1.00 49.78 249 CYS A O 1
ATOM 1807 N N . ASN A 1 250 ? 24.015 130.566 14.081 1.00 56.82 250 ASN A N 1
ATOM 1808 C CA . ASN A 1 250 ? 22.778 129.907 13.724 1.00 52.83 250 ASN A CA 1
ATOM 1809 C C . ASN A 1 250 ? 21.910 130.806 12.811 1.00 44.84 250 ASN A C 1
ATOM 1810 O O . ASN A 1 250 ? 21.093 131.580 13.292 1.00 41.38 250 ASN A O 1
ATOM 1815 N N . ALA A 1 251 ? 22.084 130.677 11.500 1.00 45.42 251 ALA A N 1
ATOM 1816 C CA . ALA A 1 251 ? 21.313 131.453 10.539 1.00 42.95 251 ALA A CA 1
ATOM 1817 C C . ALA A 1 251 ? 19.809 131.203 10.693 1.00 51.55 251 ALA A C 1
ATOM 1818 O O . ALA A 1 251 ? 19.006 132.156 10.744 1.00 53.39 251 ALA A O 1
ATOM 1820 N N . ALA A 1 252 ? 19.448 129.919 10.846 1.00 65.88 252 ALA A N 1
ATOM 1821 C CA . ALA A 1 252 ? 18.040 129.448 10.977 1.00 63.56 252 ALA A CA 1
ATOM 1822 C C . ALA A 1 252 ? 17.185 130.302 11.897 1.00 59.43 252 ALA A C 1
ATOM 1823 O O . ALA A 1 252 ? 16.124 130.761 11.486 1.00 65.05 252 ALA A O 1
ATOM 1825 N N . GLY A 1 253 ? 17.689 130.545 13.110 1.00 60.27 253 GLY A N 1
ATOM 1826 C CA . GLY A 1 253 ? 17.021 131.370 14.114 1.00 57.13 253 GLY A CA 1
ATOM 1827 C C . GLY A 1 253 ? 17.473 132.826 14.172 1.00 58.65 253 GLY A C 1
ATOM 1828 O O . GLY A 1 253 ? 16.644 133.710 14.379 1.00 59.11 253 GLY A O 1
ATOM 1829 N N . GLU A 1 254 ? 18.776 133.072 13.988 1.00 60.92 254 GLU A N 1
ATOM 1830 C CA . GLU A 1 254 ? 19.398 134.410 14.228 1.00 57.86 254 GLU A CA 1
ATOM 1831 C C . GLU A 1 254 ? 19.254 135.368 13.083 1.00 53.49 254 GLU A C 1
ATOM 1832 O O . GLU A 1 254 ? 19.091 136.535 13.334 1.00 58.76 254 GLU A O 1
ATOM 1838 N N . TRP A 1 255 ? 19.312 134.883 11.842 1.00 53.25 255 TRP A N 1
ATOM 1839 C CA . TRP A 1 255 ? 19.272 135.764 10.683 1.00 54.10 255 TRP A CA 1
ATOM 1840 C C . TRP A 1 255 ? 18.053 136.700 10.614 1.00 58.04 255 TRP A C 1
ATOM 1841 O O . TRP A 1 255 ? 18.178 137.881 10.230 1.00 57.31 255 TRP A O 1
ATOM 1852 N N . LYS A 1 256 ? 16.887 136.176 10.976 1.00 60.56 256 LYS A N 1
ATOM 1853 C CA . LYS A 1 256 ? 15.693 137.004 10.996 1.00 61.94 256 LYS A CA 1
ATOM 1854 C C . LYS A 1 256 ? 15.670 137.953 12.212 1.00 59.51 256 LYS A C 1
ATOM 1855 O O . LYS A 1 256 ? 14.909 138.902 12.212 1.00 64.92 256 LYS A O 1
ATOM 1861 N N . ILE A 1 257 ? 16.494 137.692 13.231 1.00 53.02 257 ILE A N 1
ATOM 1862 C CA . ILE A 1 257 ? 16.579 138.552 14.431 1.00 52.55 257 ILE A CA 1
ATOM 1863 C C . ILE A 1 257 ? 17.599 139.732 14.308 1.00 52.60 257 ILE A C 1
ATOM 1864 O O . ILE A 1 257 ? 17.306 140.850 14.757 1.00 54.14 257 ILE A O 1
ATOM 1869 N N . ARG A 1 258 ? 18.760 139.472 13.695 1.00 49.46 258 ARG A N 1
ATOM 1870 C CA . ARG A 1 258 ? 19.962 140.312 13.774 1.00 51.87 258 ARG A CA 1
ATOM 1871 C C . ARG A 1 258 ? 20.553 140.681 12.393 1.00 55.34 258 ARG A C 1
ATOM 1872 O O . ARG A 1 258 ? 21.434 141.550 12.294 1.00 57.08 258 ARG A O 1
ATOM 1880 N N . GLY A 1 259 ? 20.155 139.959 11.348 1.00 55.12 259 GLY A N 1
ATOM 1881 C CA . GLY A 1 259 ? 20.705 140.187 10.001 1.00 56.20 259 GLY A CA 1
ATOM 1882 C C . GLY A 1 259 ? 19.904 141.207 9.225 1.00 55.68 259 GLY A C 1
ATOM 1883 O O . GLY A 1 259 ? 18.889 141.721 9.720 1.00 59.63 259 GLY A O 1
ATOM 1884 N N . LYS A 1 260 ? 20.361 141.520 8.015 1.00 60.29 260 LYS A N 1
ATOM 1885 C CA . LYS A 1 260 ? 19.706 142.536 7.176 1.00 57.84 260 LYS A CA 1
ATOM 1886 C C . LYS A 1 260 ? 19.715 142.116 5.722 1.00 51.79 260 LYS A C 1
ATOM 1887 O O . LYS A 1 260 ? 20.776 141.858 5.158 1.00 49.72 260 LYS A O 1
ATOM 1893 N N . GLY A 1 261 ? 18.525 142.009 5.125 1.00 47.06 261 GLY A N 1
ATOM 1894 C CA . GLY A 1 261 ? 18.428 141.656 3.712 1.00 45.19 261 GLY A CA 1
ATOM 1895 C C . GLY A 1 261 ? 18.624 140.179 3.518 1.00 49.03 261 GLY A C 1
ATOM 1896 O O . GLY A 1 261 ? 18.470 139.395 4.452 1.00 49.19 261 GLY A O 1
ATOM 1897 N N . ALA A 1 262 ? 18.937 139.780 2.301 1.00 53.11 262 ALA A N 1
ATOM 1898 C CA . ALA A 1 262 ? 19.081 138.357 2.005 1.00 57.84 262 ALA A CA 1
ATOM 1899 C C . ALA A 1 262 ? 20.391 137.738 2.583 1.00 59.25 262 ALA A C 1
ATOM 1900 O O . ALA A 1 262 ? 21.431 138.410 2.628 1.00 61.79 262 ALA A O 1
ATOM 1902 N N . TYR A 1 263 ? 20.303 136.470 3.025 1.00 57.62 263 TYR A N 1
ATOM 1903 C CA . TYR A 1 263 ? 21.445 135.637 3.443 1.00 49.02 263 TYR A CA 1
ATOM 1904 C C . TYR A 1 263 ? 22.126 135.083 2.208 1.00 51.00 263 TYR A C 1
ATOM 1905 O O . TYR A 1 263 ? 21.995 133.896 1.845 1.00 52.01 263 TYR A O 1
ATOM 1914 N N . ASP A 1 264 ? 22.876 135.973 1.570 1.00 52.24 264 ASP A N 1
ATOM 1915 C CA . ASP A 1 264 ? 23.353 135.795 0.215 1.00 56.08 264 ASP A CA 1
ATOM 1916 C C . ASP A 1 264 ? 24.687 136.524 0.140 1.00 57.60 264 ASP A C 1
ATOM 1917 O O . ASP A 1 264 ? 24.752 137.758 0.366 1.00 51.25 264 ASP A O 1
ATOM 1922 N N . TYR A 1 265 ? 25.748 135.775 -0.164 1.00 51.63 265 TYR A N 1
ATOM 1923 C CA . TYR A 1 265 ? 27.070 136.382 -0.136 1.00 57.33 265 TYR A CA 1
ATOM 1924 C C . TYR A 1 265 ? 27.398 137.059 -1.463 1.00 61.18 265 TYR A C 1
ATOM 1925 O O . TYR A 1 265 ? 28.111 138.066 -1.489 1.00 64.87 265 TYR A O 1
ATOM 1934 N N . VAL A 1 266 ? 26.846 136.523 -2.553 1.00 65.39 266 VAL A N 1
ATOM 1935 C CA . VAL A 1 266 ? 27.043 137.108 -3.890 1.00 63.54 266 VAL A CA 1
ATOM 1936 C C . VAL A 1 266 ? 26.490 138.544 -3.974 1.00 62.86 266 VAL A C 1
ATOM 1937 O O . VAL A 1 266 ? 27.120 139.382 -4.593 1.00 67.80 266 VAL A O 1
ATOM 1941 N N . ASN A 1 267 ? 25.379 138.838 -3.296 1.00 56.70 267 ASN A N 1
ATOM 1942 C CA . ASN A 1 267 ? 24.682 140.119 -3.486 1.00 59.52 267 ASN A CA 1
ATOM 1943 C C . ASN A 1 267 ? 24.620 141.061 -2.280 1.00 58.79 267 ASN A C 1
ATOM 1944 O O . ASN A 1 267 ? 24.330 142.269 -2.428 1.00 54.55 267 ASN A O 1
ATOM 1949 N N . ASN A 1 268 ? 24.905 140.496 -1.101 1.00 58.64 268 ASN A N 1
ATOM 1950 C CA . ASN A 1 268 ? 24.692 141.155 0.193 1.00 57.62 268 ASN A CA 1
ATOM 1951 C C . ASN A 1 268 ? 25.787 140.768 1.200 1.00 59.70 268 ASN A C 1
ATOM 1952 O O . ASN A 1 268 ? 25.579 140.861 2.425 1.00 65.45 268 ASN A O 1
ATOM 1957 N N . SER A 1 269 ? 26.960 140.367 0.697 1.00 55.09 269 SER A N 1
ATOM 1958 C CA . SER A 1 269 ? 28.113 140.026 1.583 1.00 58.03 269 SER A CA 1
ATOM 1959 C C . SER A 1 269 ? 28.458 140.975 2.735 1.00 55.07 269 SER A C 1
ATOM 1960 O O . SER A 1 269 ? 28.871 140.502 3.778 1.00 59.58 269 SER A O 1
ATOM 1963 N N . PRO A 1 270 ? 28.305 142.309 2.566 1.00 56.95 270 PRO A N 1
ATOM 1964 C CA . PRO A 1 270 ? 28.626 143.118 3.764 1.00 52.06 270 PRO A CA 1
ATOM 1965 C C . PRO A 1 270 ? 27.796 142.852 4.999 1.00 53.06 270 PRO A C 1
ATOM 1966 O O . PRO A 1 270 ? 28.348 142.845 6.104 1.00 53.88 270 PRO A O 1
ATOM 1970 N N . ALA A 1 271 ? 26.488 142.640 4.819 1.00 54.35 271 ALA A N 1
ATOM 1971 C CA . ALA A 1 271 ? 25.590 142.355 5.946 1.00 48.61 271 ALA A CA 1
ATOM 1972 C C . ALA A 1 271 ? 25.847 140.943 6.498 1.00 44.21 271 ALA A C 1
ATOM 1973 O O . ALA A 1 271 ? 25.698 140.705 7.683 1.00 41.68 271 ALA A O 1
ATOM 1975 N N . VAL A 1 272 ? 26.243 140.018 5.637 1.00 39.97 272 VAL A N 1
ATOM 1976 C CA . VAL A 1 272 ? 26.442 138.644 6.060 1.00 43.92 272 VAL A CA 1
ATOM 1977 C C . VAL A 1 272 ? 27.721 138.630 6.885 1.00 52.23 272 VAL A C 1
ATOM 1978 O O . VAL A 1 272 ? 27.706 138.142 8.036 1.00 54.64 272 VAL A O 1
ATOM 1982 N N . TYR A 1 273 ? 28.783 139.250 6.340 1.00 51.43 273 TYR A N 1
ATOM 1983 C CA . TYR A 1 273 ? 30.062 139.420 7.044 1.00 52.37 273 TYR A CA 1
ATOM 1984 C C . TYR A 1 273 ? 29.875 140.042 8.430 1.00 53.26 273 TYR A C 1
ATOM 1985 O O . TYR A 1 273 ? 30.390 139.500 9.412 1.00 63.10 273 TYR A O 1
ATOM 1994 N N . GLN A 1 274 ? 29.127 141.139 8.507 1.00 53.88 274 GLN A N 1
ATOM 1995 C CA . GLN A 1 274 ? 28.852 141.837 9.766 1.00 54.78 274 GLN A CA 1
ATOM 1996 C C . GLN A 1 274 ? 28.232 140.897 10.791 1.00 53.14 274 GLN A C 1
ATOM 1997 O O . GLN A 1 274 ? 28.744 140.755 11.884 1.00 55.78 274 GLN A O 1
ATOM 2003 N N . PHE A 1 275 ? 27.106 140.293 10.411 1.00 54.83 275 PHE A N 1
ATOM 2004 C CA . PHE A 1 275 ? 26.401 139.219 11.121 1.00 50.10 275 PHE A CA 1
ATOM 2005 C C . PHE A 1 275 ? 27.365 138.221 11.797 1.00 46.64 275 PHE A C 1
ATOM 2006 O O . PHE A 1 275 ? 27.372 138.096 13.014 1.00 49.22 275 PHE A O 1
ATOM 2014 N N . TRP A 1 276 ? 28.191 137.542 11.001 1.00 47.99 276 TRP A N 1
ATOM 2015 C CA . TRP A 1 276 ? 29.242 136.635 11.496 1.00 44.85 276 TRP A CA 1
ATOM 2016 C C . TRP A 1 276 ? 30.179 137.311 12.509 1.00 55.18 276 TRP A C 1
ATOM 2017 O O . TRP A 1 276 ? 30.378 136.784 13.618 1.00 59.51 276 TRP A O 1
ATOM 2028 N N . GLU A 1 277 ? 30.695 138.493 12.133 1.00 57.56 277 GLU A N 1
ATOM 2029 C CA . GLU A 1 277 ? 31.689 139.255 12.903 1.00 58.12 277 GLU A CA 1
ATOM 2030 C C . GLU A 1 277 ? 31.293 139.534 14.335 1.00 55.06 277 GLU A C 1
ATOM 2031 O O . GLU A 1 277 ? 32.092 139.329 15.253 1.00 60.73 277 GLU A O 1
ATOM 2037 N N . ASP A 1 278 ? 30.072 140.007 14.536 1.00 53.37 278 ASP A N 1
ATOM 2038 C CA . ASP A 1 278 ? 29.635 140.377 15.875 1.00 54.44 278 ASP A CA 1
ATOM 2039 C C . ASP A 1 278 ? 29.789 139.200 16.819 1.00 58.09 278 ASP A C 1
ATOM 2040 O O . ASP A 1 278 ? 30.167 139.368 17.978 1.00 61.45 278 ASP A O 1
ATOM 2045 N N . ARG A 1 279 ? 29.518 138.007 16.274 1.00 59.64 279 ARG A N 1
ATOM 2046 C CA . ARG A 1 279 ? 29.519 136.744 16.996 1.00 54.35 279 ARG A CA 1
ATOM 2047 C C . ARG A 1 279 ? 30.934 136.268 17.319 1.00 51.64 279 ARG A C 1
ATOM 2048 O O . ARG A 1 279 ? 31.219 135.962 18.458 1.00 50.61 279 ARG A O 1
ATOM 2056 N N . VAL A 1 280 ? 31.795 136.185 16.308 1.00 52.65 280 VAL A N 1
ATOM 2057 C CA . VAL A 1 280 ? 33.217 135.909 16.506 1.00 55.31 280 VAL A CA 1
ATOM 2058 C C . VAL A 1 280 ? 33.841 136.831 17.577 1.00 63.91 280 VAL A C 1
ATOM 2059 O O . VAL A 1 280 ? 34.660 136.369 18.351 1.00 69.44 280 VAL A O 1
ATOM 2063 N N . LYS A 1 281 ? 33.420 138.105 17.626 1.00 70.87 281 LYS A N 1
ATOM 2064 C CA . LYS A 1 281 ? 33.839 139.069 18.647 1.00 74.11 281 LYS A CA 1
ATOM 2065 C C . LYS A 1 281 ? 33.519 138.600 20.065 1.00 71.83 281 LYS A C 1
ATOM 2066 O O . LYS A 1 281 ? 34.402 138.598 20.925 1.00 74.05 281 LYS A O 1
ATOM 2072 N N . GLU A 1 282 ? 32.276 138.191 20.311 1.00 71.17 282 GLU A N 1
ATOM 2073 C CA . GLU A 1 282 ? 31.834 137.884 21.689 1.00 74.30 282 GLU A CA 1
ATOM 2074 C C . GLU A 1 282 ? 32.260 136.500 22.234 1.00 74.20 282 GLU A C 1
ATOM 2075 O O . GLU A 1 282 ? 32.052 136.194 23.418 1.00 80.57 282 GLU A O 1
ATOM 2081 N N . VAL A 1 283 ? 32.892 135.703 21.372 1.00 64.37 283 VAL A N 1
ATOM 2082 C CA . VAL A 1 283 ? 33.067 134.270 21.551 1.00 52.42 283 VAL A CA 1
ATOM 2083 C C . VAL A 1 283 ? 34.529 133.832 21.298 1.00 58.84 283 VAL A C 1
ATOM 2084 O O . VAL A 1 283 ? 34.838 132.646 21.378 1.00 71.64 283 VAL A O 1
ATOM 2088 N N . ALA A 1 284 ? 35.425 134.790 21.031 1.00 59.72 284 ALA A N 1
ATOM 2089 C CA . ALA A 1 284 ? 36.841 134.534 20.633 1.00 61.80 284 ALA A CA 1
ATOM 2090 C C . ALA A 1 284 ? 37.816 133.931 21.690 1.00 67.94 284 ALA A C 1
ATOM 2091 O O . ALA A 1 284 ? 38.814 133.279 21.335 1.00 63.77 284 ALA A O 1
ATOM 2093 N N . GLY A 1 285 ? 37.554 134.177 22.973 1.00 69.13 285 GLY A N 1
ATOM 2094 C CA . GLY A 1 285 ? 38.359 133.582 24.042 1.00 76.20 285 GLY A CA 1
ATOM 2095 C C . GLY A 1 285 ? 37.583 132.453 24.682 1.00 81.44 285 GLY A C 1
ATOM 2096 O O . GLY A 1 285 ? 37.283 132.482 25.883 1.00 76.46 285 GLY A O 1
ATOM 2097 N N . GLN A 1 286 ? 37.232 131.469 23.858 1.00 81.19 286 GLN A N 1
ATOM 2098 C CA . GLN A 1 286 ? 36.311 130.418 24.255 1.00 73.46 286 GLN A CA 1
ATOM 2099 C C . GLN A 1 286 ? 36.496 129.204 23.363 1.00 71.87 286 GLN A C 1
ATOM 2100 O O . GLN A 1 286 ? 36.875 129.330 22.201 1.00 73.48 286 GLN A O 1
ATOM 2106 N N . GLU A 1 287 ? 36.243 128.036 23.943 1.00 68.01 287 GLU A N 1
ATOM 2107 C CA . GLU A 1 287 ? 36.315 126.761 23.256 1.00 65.22 287 GLU A CA 1
ATOM 2108 C C . GLU A 1 287 ? 35.150 126.615 22.271 1.00 65.81 287 GLU A C 1
ATOM 2109 O O . GLU A 1 287 ? 33.983 126.367 22.661 1.00 62.09 287 GLU A O 1
ATOM 2115 N N . ILE A 1 288 ? 35.507 126.823 20.997 1.00 58.38 288 ILE A N 1
ATOM 2116 C CA . ILE A 1 288 ? 34.596 126.856 19.855 1.00 49.98 288 ILE A CA 1
ATOM 2117 C C . ILE A 1 288 ? 35.257 126.083 18.748 1.00 49.84 288 ILE A C 1
ATOM 2118 O O . ILE A 1 288 ? 36.483 126.170 18.586 1.00 46.61 288 ILE A O 1
ATOM 2123 N N . LEU A 1 289 ? 34.445 125.309 18.023 1.00 50.55 289 LEU A N 1
ATOM 2124 C CA . LEU A 1 289 ? 34.828 124.730 16.746 1.00 51.67 289 LEU A CA 1
ATOM 2125 C C . LEU A 1 289 ? 34.056 125.465 15.667 1.00 54.84 289 LEU A C 1
ATOM 2126 O O . LEU A 1 289 ? 32.809 125.439 15.665 1.00 45.18 289 LEU A O 1
ATOM 2131 N N . TYR A 1 290 ? 34.810 126.125 14.773 1.00 53.93 290 TYR A N 1
ATOM 2132 C CA . TYR A 1 290 ? 34.239 127.044 13.776 1.00 50.44 290 TYR A CA 1
ATOM 2133 C C . TYR A 1 290 ? 33.918 126.258 12.546 1.00 52.50 290 TYR A C 1
ATOM 2134 O O . TYR A 1 290 ? 34.839 125.687 11.913 1.00 52.25 290 TYR A O 1
ATOM 2143 N N . THR A 1 291 ? 32.619 126.174 12.236 1.00 45.24 291 THR A N 1
ATOM 2144 C CA . THR A 1 291 ? 32.201 125.568 10.972 1.00 46.17 291 THR A CA 1
ATOM 2145 C C . THR A 1 291 ? 32.459 126.585 9.841 1.00 44.88 291 THR A C 1
ATOM 2146 O O . THR A 1 291 ? 32.074 127.741 9.959 1.00 36.37 291 THR A O 1
ATOM 2150 N N . LEU A 1 292 ? 33.104 126.151 8.757 1.00 41.68 292 LEU A N 1
ATOM 2151 C CA . LEU A 1 292 ? 33.349 127.042 7.625 1.00 44.55 292 LEU A CA 1
ATOM 2152 C C . LEU A 1 292 ? 32.322 126.847 6.525 1.00 49.24 292 LEU A C 1
ATOM 2153 O O . LEU A 1 292 ? 31.590 125.849 6.527 1.00 48.60 292 LEU A O 1
ATOM 2158 N N . GLY A 1 293 ? 32.270 127.804 5.593 1.00 49.64 293 GLY A N 1
ATOM 2159 C CA . GLY A 1 293 ? 31.447 127.679 4.396 1.00 45.58 293 GLY A CA 1
ATOM 2160 C C . GLY A 1 293 ? 30.113 128.370 4.515 1.00 48.10 293 GLY A C 1
ATOM 2161 O O . GLY A 1 293 ? 29.925 129.223 5.371 1.00 43.89 293 GLY A O 1
ATOM 2170 N N . ARG A 1 295 ? 25.714 127.507 3.396 1.00 73.39 295 ARG A N 1
ATOM 2171 C CA . ARG A 1 295 ? 24.564 126.860 2.748 1.00 69.25 295 ARG A CA 1
ATOM 2172 C C . ARG A 1 295 ? 23.389 127.833 2.846 1.00 71.83 295 ARG A C 1
ATOM 2173 O O . ARG A 1 295 ? 23.600 129.063 2.826 1.00 76.75 295 ARG A O 1
ATOM 2181 N N . GLY A 1 296 ? 22.170 127.297 2.956 1.00 68.10 296 GLY A N 1
ATOM 2182 C CA . GLY A 1 296 ? 20.978 128.114 3.173 1.00 61.50 296 GLY A CA 1
ATOM 2183 C C . GLY A 1 296 ? 20.792 128.611 4.610 1.00 59.29 296 GLY A C 1
ATOM 2184 O O . GLY A 1 296 ? 21.706 128.486 5.462 1.00 52.08 296 GLY A O 1
ATOM 2185 N N . VAL A 1 297 ? 19.611 129.198 4.851 1.00 52.92 297 VAL A N 1
ATOM 2186 C CA . VAL A 1 297 ? 19.109 129.532 6.184 1.00 65.67 297 VAL A CA 1
ATOM 2187 C C . VAL A 1 297 ? 18.996 128.294 7.123 1.00 71.69 297 VAL A C 1
ATOM 2188 O O . VAL A 1 297 ? 19.498 128.325 8.268 1.00 69.05 297 VAL A O 1
ATOM 2192 N N . HIS A 1 298 ? 18.362 127.221 6.626 1.00 75.33 298 HIS A N 1
ATOM 2193 C CA . HIS A 1 298 ? 18.324 125.910 7.302 1.00 82.01 298 HIS A CA 1
ATOM 2194 C C . HIS A 1 298 ? 18.943 124.838 6.377 1.00 84.30 298 HIS A C 1
ATOM 2195 O O . HIS A 1 298 ? 20.159 124.821 6.194 1.00 86.39 298 HIS A O 1
ATOM 2202 N N . ASP A 1 299 ? 18.139 123.944 5.799 1.00 86.35 299 ASP A N 1
ATOM 2203 C CA . ASP A 1 299 ? 18.623 123.165 4.652 1.00 84.07 299 ASP A CA 1
ATOM 2204 C C . ASP A 1 299 ? 18.337 123.889 3.320 1.00 83.49 299 ASP A C 1
ATOM 2205 O O . ASP A 1 299 ? 17.766 124.993 3.297 1.00 79.88 299 ASP A O 1
ATOM 2210 N N . GLY A 1 300 ? 18.778 123.276 2.227 1.00 89.57 300 GLY A N 1
ATOM 2211 C CA . GLY A 1 300 ? 18.626 123.831 0.881 1.00 88.38 300 GLY A CA 1
ATOM 2212 C C . GLY A 1 300 ? 19.922 124.359 0.281 1.00 89.72 300 GLY A C 1
ATOM 2213 O O . GLY A 1 300 ? 21.000 124.345 0.915 1.00 69.56 300 GLY A O 1
ATOM 2214 N N . LYS A 1 301 ? 19.798 124.832 -0.960 1.00 99.79 301 LYS A N 1
ATOM 2215 C CA . LYS A 1 301 ? 20.879 125.515 -1.681 1.00 97.70 301 LYS A CA 1
ATOM 2216 C C . LYS A 1 301 ? 21.322 126.724 -0.856 1.00 86.89 301 LYS A C 1
ATOM 2217 O O . LYS A 1 301 ? 20.557 127.213 -0.026 1.00 96.41 301 LYS A O 1
ATOM 2231 N N . GLN A 1 303 ? 21.824 130.709 -1.335 1.00 68.99 303 GLN A N 1
ATOM 2232 C CA . GLN A 1 303 ? 21.220 131.691 -2.213 1.00 66.34 303 GLN A CA 1
ATOM 2233 C C . GLN A 1 303 ? 22.301 132.264 -3.125 1.00 67.05 303 GLN A C 1
ATOM 2234 O O . GLN A 1 303 ? 23.485 132.243 -2.762 1.00 63.71 303 GLN A O 1
ATOM 2240 N N . GLY A 1 304 ? 21.901 132.726 -4.314 1.00 65.60 304 GLY A N 1
ATOM 2241 C CA . GLY A 1 304 ? 22.758 133.576 -5.166 1.00 64.93 304 GLY A CA 1
ATOM 2242 C C . GLY A 1 304 ? 23.647 132.860 -6.155 1.00 65.43 304 GLY A C 1
ATOM 2243 O O . GLY A 1 304 ? 24.199 133.487 -7.079 1.00 59.78 304 GLY A O 1
ATOM 2244 N N . ALA A 1 305 ? 23.793 131.549 -5.950 1.00 72.84 305 ALA A N 1
ATOM 2245 C CA . ALA A 1 305 ? 24.434 130.669 -6.934 1.00 79.10 305 ALA A CA 1
ATOM 2246 C C . ALA A 1 305 ? 23.527 129.493 -7.265 1.00 79.88 305 ALA A C 1
ATOM 2247 O O . ALA A 1 305 ? 22.810 128.994 -6.386 1.00 76.29 305 ALA A O 1
ATOM 2249 N N . LYS A 1 306 ? 23.555 129.074 -8.536 1.00 84.13 306 LYS A N 1
ATOM 2250 C CA . LYS A 1 306 ? 22.675 128.008 -9.039 1.00 85.77 306 LYS A CA 1
ATOM 2251 C C . LYS A 1 306 ? 23.472 126.733 -9.318 1.00 90.14 306 LYS A C 1
ATOM 2252 O O . LYS A 1 306 ? 23.147 125.663 -8.788 1.00 92.92 306 LYS A O 1
ATOM 2258 N N . THR A 1 307 ? 24.524 126.856 -10.128 1.00 94.75 307 THR A N 1
ATOM 2259 C CA . THR A 1 307 ? 25.360 125.715 -10.508 1.00 95.46 307 THR A CA 1
ATOM 2260 C C . THR A 1 307 ? 26.558 125.547 -9.577 1.00 97.67 307 THR A C 1
ATOM 2261 O O . THR A 1 307 ? 26.974 126.495 -8.892 1.00 93.25 307 THR A O 1
ATOM 2265 N N . VAL A 1 308 ? 27.103 124.330 -9.580 1.00 93.09 308 VAL A N 1
ATOM 2266 C CA . VAL A 1 308 ? 28.270 123.943 -8.779 1.00 92.74 308 VAL A CA 1
ATOM 2267 C C . VAL A 1 308 ? 29.542 124.778 -9.121 1.00 95.12 308 VAL A C 1
ATOM 2268 O O . VAL A 1 308 ? 30.328 125.106 -8.235 1.00 90.72 308 VAL A O 1
ATOM 2272 N N . GLU A 1 309 ? 29.709 125.168 -10.386 1.00 100.05 309 GLU A N 1
ATOM 2273 C CA . GLU A 1 309 ? 30.792 126.088 -10.777 1.00 97.48 309 GLU A CA 1
ATOM 2274 C C . GLU A 1 309 ? 30.670 127.486 -10.128 1.00 92.70 309 GLU A C 1
ATOM 2275 O O . GLU A 1 309 ? 31.684 128.119 -9.823 1.00 92.34 309 GLU A O 1
ATOM 2281 N N . GLU A 1 310 ? 29.437 127.951 -9.918 1.00 90.89 310 GLU A N 1
ATOM 2282 C CA . GLU A 1 310 ? 29.186 129.271 -9.306 1.00 87.75 310 GLU A CA 1
ATOM 2283 C C . GLU A 1 310 ? 29.154 129.171 -7.790 1.00 81.46 310 GLU A C 1
ATOM 2284 O O . GLU A 1 310 ? 29.581 130.102 -7.094 1.00 66.00 310 GLU A O 1
ATOM 2290 N N . GLN A 1 311 ? 28.609 128.049 -7.301 1.00 80.87 311 GLN A N 1
ATOM 2291 C CA . GLN A 1 311 ? 28.647 127.666 -5.883 1.00 76.65 311 GLN A CA 1
ATOM 2292 C C . GLN A 1 311 ? 30.107 127.456 -5.359 1.00 75.63 311 GLN A C 1
ATOM 2293 O O . GLN A 1 311 ? 30.330 127.572 -4.164 1.00 63.36 311 GLN A O 1
ATOM 2299 N N . LYS A 1 312 ? 31.083 127.209 -6.252 1.00 79.24 312 LYS A N 1
ATOM 2300 C CA . LYS A 1 312 ? 32.520 127.080 -5.890 1.00 84.06 312 LYS A CA 1
ATOM 2301 C C . LYS A 1 312 ? 33.227 128.427 -5.738 1.00 84.11 312 LYS A C 1
ATOM 2302 O O . LYS A 1 312 ? 33.927 128.654 -4.742 1.00 87.55 312 LYS A O 1
ATOM 2308 N N . ALA A 1 313 ? 33.041 129.303 -6.729 1.00 74.66 313 ALA A N 1
ATOM 2309 C CA . ALA A 1 313 ? 33.484 130.696 -6.677 1.00 72.08 313 ALA A CA 1
ATOM 2310 C C . ALA A 1 313 ? 33.084 131.388 -5.370 1.00 72.87 313 ALA A C 1
ATOM 2311 O O . ALA A 1 313 ? 33.857 132.211 -4.828 1.00 73.91 313 ALA A O 1
ATOM 2313 N N . VAL A 1 314 ? 31.881 131.046 -4.879 1.00 69.17 314 VAL A N 1
ATOM 2314 C CA . VAL A 1 314 ? 31.280 131.631 -3.640 1.00 72.15 314 VAL A CA 1
ATOM 2315 C C . VAL A 1 314 ? 32.124 131.293 -2.412 1.00 61.89 314 VAL A C 1
ATOM 2316 O O . VAL A 1 314 ? 32.572 132.178 -1.679 1.00 57.38 314 VAL A O 1
ATOM 2320 N N . LEU A 1 315 ? 32.320 129.996 -2.222 1.00 62.24 315 LEU A N 1
ATOM 2321 C CA . LEU A 1 315 ? 32.984 129.436 -1.060 1.00 69.72 315 LEU A CA 1
ATOM 2322 C C . LEU A 1 315 ? 34.423 129.931 -0.917 1.00 69.68 315 LEU A C 1
ATOM 2323 O O . LEU A 1 315 ? 34.825 130.341 0.187 1.00 66.09 315 LEU A O 1
ATOM 2328 N N . ASP A 1 316 ? 35.170 129.910 -2.034 1.00 66.42 316 ASP A N 1
ATOM 2329 C CA . ASP A 1 316 ? 36.506 130.520 -2.126 1.00 59.04 316 ASP A CA 1
ATOM 2330 C C . ASP A 1 316 ? 36.486 131.927 -1.526 1.00 56.24 316 ASP A C 1
ATOM 2331 O O . ASP A 1 316 ? 37.351 132.257 -0.720 1.00 59.63 316 ASP A O 1
ATOM 2336 N N . ARG A 1 317 ? 35.461 132.721 -1.861 1.00 54.52 317 ARG A N 1
ATOM 2337 C CA . ARG A 1 317 ? 35.310 134.090 -1.330 1.00 58.83 317 ARG A CA 1
ATOM 2338 C C . ARG A 1 317 ? 34.989 134.041 0.161 1.00 59.49 317 ARG A C 1
ATOM 2339 O O . ARG A 1 317 ? 35.467 134.870 0.952 1.00 63.21 317 ARG A O 1
ATOM 2347 N N . VAL A 1 318 ? 34.195 133.046 0.529 1.00 54.23 318 VAL A N 1
ATOM 2348 C CA . VAL A 1 318 ? 33.694 132.901 1.886 1.00 52.39 318 VAL A CA 1
ATOM 2349 C C . VAL A 1 318 ? 34.798 132.433 2.842 1.00 49.25 318 VAL A C 1
ATOM 2350 O O . VAL A 1 318 ? 34.960 133.007 3.904 1.00 46.11 318 VAL A O 1
ATOM 2354 N N . PHE A 1 319 ? 35.564 131.413 2.462 1.00 49.99 319 PHE A N 1
ATOM 2355 C CA . PHE A 1 319 ? 36.669 130.936 3.314 1.00 54.53 319 PHE A CA 1
ATOM 2356 C C . PHE A 1 319 ? 37.622 132.073 3.700 1.00 57.53 319 PHE A C 1
ATOM 2357 O O . PHE A 1 319 ? 37.941 132.261 4.885 1.00 61.16 319 PHE A O 1
ATOM 2365 N N . VAL A 1 320 ? 38.024 132.846 2.690 1.00 55.47 320 VAL A N 1
ATOM 2366 C CA . VAL A 1 320 ? 39.049 133.878 2.835 1.00 58.50 320 VAL A CA 1
ATOM 2367 C C . VAL A 1 320 ? 38.618 134.925 3.850 1.00 52.94 320 VAL A C 1
ATOM 2368 O O . VAL A 1 320 ? 39.422 135.322 4.693 1.00 64.07 320 VAL A O 1
ATOM 2372 N N . ASP A 1 321 ? 37.344 135.312 3.821 1.00 56.29 321 ASP A N 1
ATOM 2373 C CA . ASP A 1 321 ? 36.816 136.294 4.788 1.00 56.19 321 ASP A CA 1
ATOM 2374 C C . ASP A 1 321 ? 36.559 135.701 6.157 1.00 53.79 321 ASP A C 1
ATOM 2375 O O . ASP A 1 321 ? 36.700 136.404 7.181 1.00 54.09 321 ASP A O 1
ATOM 2380 N N . GLN A 1 322 ? 36.131 134.437 6.172 1.00 45.30 322 GLN A N 1
ATOM 2381 C CA . GLN A 1 322 ? 35.820 133.744 7.419 1.00 47.42 322 GLN A CA 1
ATOM 2382 C C . GLN A 1 322 ? 37.078 133.487 8.245 1.00 44.45 322 GLN A C 1
ATOM 2383 O O . GLN A 1 322 ? 37.105 133.810 9.424 1.00 46.56 322 GLN A O 1
ATOM 2389 N N . ARG A 1 323 ? 38.110 132.935 7.614 1.00 45.42 323 ARG A N 1
ATOM 2390 C CA . ARG A 1 323 ? 39.442 132.838 8.223 1.00 51.29 323 ARG A CA 1
ATOM 2391 C C . ARG A 1 323 ? 40.030 134.234 8.573 1.00 60.69 323 ARG A C 1
ATOM 2392 O O . ARG A 1 323 ? 40.723 134.396 9.589 1.00 63.98 323 ARG A O 1
ATOM 2400 N N . GLY A 1 324 ? 39.709 135.231 7.744 1.00 61.44 324 GLY A N 1
ATOM 2401 C CA . GLY A 1 324 ? 39.955 136.630 8.050 1.00 55.82 324 GLY A CA 1
ATOM 2402 C C . GLY A 1 324 ? 39.527 137.056 9.434 1.00 54.93 324 GLY A C 1
ATOM 2403 O O . GLY A 1 324 ? 40.328 137.636 10.167 1.00 62.02 324 GLY A O 1
ATOM 2404 N N . LEU A 1 325 ? 38.279 136.787 9.809 1.00 52.46 325 LEU A N 1
ATOM 2405 C CA . LEU A 1 325 ? 37.777 137.218 11.134 1.00 57.45 325 LEU A CA 1
ATOM 2406 C C . LEU A 1 325 ? 38.481 136.488 12.281 1.00 60.54 325 LEU A C 1
ATOM 2407 O O . LEU A 1 325 ? 38.661 137.031 13.380 1.00 66.10 325 LEU A O 1
ATOM 2412 N N . LEU A 1 326 ? 38.825 135.237 12.002 1.00 55.83 326 LEU A N 1
ATOM 2413 C CA . LEU A 1 326 ? 39.526 134.370 12.920 1.00 54.43 326 LEU A CA 1
ATOM 2414 C C . LEU A 1 326 ? 40.947 134.881 13.178 1.00 56.71 326 LEU A C 1
ATOM 2415 O O . LEU A 1 326 ? 41.313 135.034 14.367 1.00 52.34 326 LEU A O 1
ATOM 2420 N N . GLU A 1 327 ? 41.706 135.167 12.091 1.00 53.93 327 GLU A N 1
ATOM 2421 C CA . GLU A 1 327 ? 42.961 135.991 12.136 1.00 55.06 327 GLU A CA 1
ATOM 2422 C C . GLU A 1 327 ? 42.859 137.224 13.046 1.00 55.60 327 GLU A C 1
ATOM 2423 O O . GLU A 1 327 ? 43.611 137.343 14.014 1.00 60.29 327 GLU A O 1
ATOM 2429 N N . LYS A 1 328 ? 41.891 138.087 12.761 1.00 52.69 328 LYS A N 1
ATOM 2430 C CA . LYS A 1 328 ? 41.670 139.335 13.486 1.00 58.78 328 LYS A CA 1
ATOM 2431 C C . LYS A 1 328 ? 41.160 139.250 14.957 1.00 61.85 328 LYS A C 1
ATOM 2432 O O . LYS A 1 328 ? 41.597 140.060 15.772 1.00 68.92 328 LYS A O 1
ATOM 2438 N N . TYR A 1 329 ? 40.261 138.321 15.307 1.00 58.32 329 TYR A N 1
ATOM 2439 C CA . TYR A 1 329 ? 39.779 138.246 16.717 1.00 59.13 329 TYR A CA 1
ATOM 2440 C C . TYR A 1 329 ? 40.154 137.004 17.547 1.00 62.80 329 TYR A C 1
ATOM 2441 O O . TYR A 1 329 ? 40.009 137.023 18.786 1.00 53.57 329 TYR A O 1
ATOM 2450 N N . VAL A 1 330 ? 40.594 135.920 16.904 1.00 60.67 330 VAL A N 1
ATOM 2451 C CA . VAL A 1 330 ? 40.830 134.686 17.678 1.00 61.03 330 VAL A CA 1
ATOM 2452 C C . VAL A 1 330 ? 42.321 134.388 17.800 1.00 63.39 330 VAL A C 1
ATOM 2453 O O . VAL A 1 330 ? 42.829 134.261 18.919 1.00 66.79 330 VAL A O 1
ATOM 2457 N N . ASN A 1 331 ? 43.024 134.289 16.674 1.00 65.15 331 ASN A N 1
ATOM 2458 C CA . ASN A 1 331 ? 44.433 133.903 16.711 1.00 70.02 331 ASN A CA 1
ATOM 2459 C C . ASN A 1 331 ? 45.140 134.304 15.435 1.00 72.52 331 ASN A C 1
ATOM 2460 O O . ASN A 1 331 ? 44.686 133.965 14.341 1.00 78.50 331 ASN A O 1
ATOM 2465 N N . LYS A 1 332 ? 46.259 135.008 15.575 1.00 73.74 332 LYS A N 1
ATOM 2466 C CA . LYS A 1 332 ? 46.976 135.523 14.417 1.00 78.00 332 LYS A CA 1
ATOM 2467 C C . LYS A 1 332 ? 47.462 134.410 13.463 1.00 76.62 332 LYS A C 1
ATOM 2468 O O . LYS A 1 332 ? 47.506 134.617 12.252 1.00 84.07 332 LYS A O 1
ATOM 2474 N N . ASP A 1 333 ? 47.800 133.238 14.009 1.00 74.16 333 ASP A N 1
ATOM 2475 C CA . ASP A 1 333 ? 47.968 132.019 13.200 1.00 73.62 333 ASP A CA 1
ATOM 2476 C C . ASP A 1 333 ? 46.646 131.251 13.231 1.00 74.98 333 ASP A C 1
ATOM 2477 O O . ASP A 1 333 ? 46.197 130.834 14.318 1.00 71.49 333 ASP A O 1
ATOM 2482 N N . VAL A 1 334 ? 46.023 131.074 12.060 1.00 69.85 334 VAL A N 1
ATOM 2483 C CA . VAL A 1 334 ? 44.672 130.451 12.008 1.00 66.98 334 VAL A CA 1
ATOM 2484 C C . VAL A 1 334 ? 44.696 128.933 12.105 1.00 60.51 334 VAL A C 1
ATOM 2485 O O . VAL A 1 334 ? 43.705 128.337 12.523 1.00 57.60 334 VAL A O 1
ATOM 2489 N N . THR A 1 335 ? 45.833 128.337 11.746 1.00 55.11 335 THR A N 1
ATOM 2490 C CA . THR A 1 335 ? 46.085 126.903 11.923 1.00 55.85 335 THR A CA 1
ATOM 2491 C C . THR A 1 335 ? 46.079 126.498 13.419 1.00 58.30 335 THR A C 1
ATOM 2492 O O . THR A 1 335 ? 46.109 125.308 13.740 1.00 59.38 335 THR A O 1
ATOM 2496 N N . GLN A 1 336 ? 46.029 127.493 14.312 1.00 59.51 336 GLN A N 1
ATOM 2497 C CA . GLN A 1 336 ? 45.840 127.284 15.759 1.00 60.18 336 GLN A CA 1
ATOM 2498 C C . GLN A 1 336 ? 44.356 127.462 16.165 1.00 62.73 336 GLN A C 1
ATOM 2499 O O . GLN A 1 336 ? 44.007 127.340 17.348 1.00 69.72 336 GLN A O 1
ATOM 2505 N N . VAL A 1 337 ? 43.487 127.757 15.195 1.00 62.11 337 VAL A N 1
ATOM 2506 C CA . VAL A 1 337 ? 42.033 127.868 15.445 1.00 56.40 337 VAL A CA 1
ATOM 2507 C C . VAL A 1 337 ? 41.386 126.608 14.890 1.00 54.59 337 VAL A C 1
ATOM 2508 O O . VAL A 1 337 ? 41.582 126.299 13.709 1.00 50.73 337 VAL A O 1
ATOM 2512 N N . PRO A 1 338 ? 40.622 125.865 15.728 1.00 53.13 338 PRO A N 1
ATOM 2513 C CA . PRO A 1 338 ? 40.022 124.636 15.172 1.00 51.64 338 PRO A CA 1
ATOM 2514 C C . PRO A 1 338 ? 38.815 124.903 14.220 1.00 46.36 338 PRO A C 1
ATOM 2515 O O . PRO A 1 338 ? 37.913 125.700 14.510 1.00 42.72 338 PRO A O 1
ATOM 2519 N N . GLN A 1 339 ? 38.841 124.224 13.084 1.00 45.26 339 GLN A N 1
ATOM 2520 C CA . GLN A 1 339 ? 37.979 124.556 11.972 1.00 47.44 339 GLN A CA 1
ATOM 2521 C C . GLN A 1 339 ? 37.389 123.321 11.305 1.00 44.67 339 GLN A C 1
ATOM 2522 O O . GLN A 1 339 ? 38.068 122.315 11.135 1.00 49.58 339 GLN A O 1
ATOM 2528 N N . VAL A 1 340 ? 36.130 123.395 10.891 1.00 44.30 340 VAL A N 1
ATOM 2529 C CA . VAL A 1 340 ? 35.531 122.241 10.226 1.00 43.78 340 VAL A CA 1
ATOM 2530 C C . VAL A 1 340 ? 34.812 122.678 8.950 1.00 44.32 340 VAL A C 1
ATOM 2531 O O . VAL A 1 340 ? 34.166 123.725 8.906 1.00 43.93 340 VAL A O 1
ATOM 2535 N N . PHE A 1 341 ? 34.930 121.853 7.919 1.00 42.97 341 PHE A N 1
ATOM 2536 C CA . PHE A 1 341 ? 34.122 122.010 6.747 1.00 41.45 341 PHE A CA 1
ATOM 2537 C C . PHE A 1 341 ? 33.292 120.741 6.575 1.00 42.45 341 PHE A C 1
ATOM 2538 O O . PHE A 1 341 ? 33.853 119.622 6.564 1.00 40.42 341 PHE A O 1
ATOM 2546 N N . ILE A 1 342 ? 31.972 120.926 6.444 1.00 42.98 342 ILE A N 1
ATOM 2547 C CA . ILE A 1 342 ? 31.013 119.805 6.449 1.00 47.39 342 ILE A CA 1
ATOM 2548 C C . ILE A 1 342 ? 30.248 119.729 5.136 1.00 48.98 342 ILE A C 1
ATOM 2549 O O . ILE A 1 342 ? 29.255 120.439 4.977 1.00 50.40 342 ILE A O 1
ATOM 2554 N N . PRO A 1 343 ? 30.723 118.889 4.184 1.00 50.53 343 PRO A N 1
ATOM 2555 C CA . PRO A 1 343 ? 30.013 118.670 2.906 1.00 53.81 343 PRO A CA 1
ATOM 2556 C C . PRO A 1 343 ? 28.864 117.616 3.026 1.00 52.26 343 PRO A C 1
ATOM 2557 O O . PRO A 1 343 ? 28.998 116.437 2.670 1.00 52.59 343 PRO A O 1
ATOM 2561 N N . TYR A 1 344 ? 27.761 118.089 3.591 1.00 51.48 344 TYR A N 1
ATOM 2562 C CA . TYR A 1 344 ? 26.531 117.353 3.808 1.00 49.50 344 TYR A CA 1
ATOM 2563 C C . TYR A 1 344 ? 25.595 117.660 2.635 1.00 51.94 344 TYR A C 1
ATOM 2564 O O . TYR A 1 344 ? 25.622 118.783 2.088 1.00 48.38 344 TYR A O 1
ATOM 2573 N N . LYS A 1 345 ? 24.760 116.675 2.274 1.00 55.73 345 LYS A N 1
ATOM 2574 C CA . LYS A 1 345 ? 23.797 116.772 1.147 1.00 55.51 345 LYS A CA 1
ATOM 2575 C C . LYS A 1 345 ? 24.504 117.318 -0.124 1.00 54.32 345 LYS A C 1
ATOM 2576 O O . LYS A 1 345 ? 25.510 116.719 -0.523 1.00 60.72 345 LYS A O 1
ATOM 2582 N N . GLU A 1 346 ? 24.066 118.455 -0.695 1.00 47.23 346 GLU A N 1
ATOM 2583 C CA . GLU A 1 346 ? 24.542 118.932 -2.028 1.00 48.99 346 GLU A CA 1
ATOM 2584 C C . GLU A 1 346 ? 25.966 119.517 -1.998 1.00 54.53 346 GLU A C 1
ATOM 2585 O O . GLU A 1 346 ? 26.574 119.734 -3.060 1.00 49.25 346 GLU A O 1
ATOM 2591 N N . VAL A 1 347 ? 26.465 119.804 -0.789 1.00 54.75 347 VAL A N 1
ATOM 2592 C CA . VAL A 1 347 ? 27.804 120.361 -0.624 1.00 64.74 347 VAL A CA 1
ATOM 2593 C C . VAL A 1 347 ? 28.920 119.329 -0.890 1.00 72.29 347 VAL A C 1
ATOM 2594 O O . VAL A 1 347 ? 30.024 119.708 -1.307 1.00 82.04 347 VAL A O 1
ATOM 2598 N N . LEU A 1 348 ? 28.612 118.036 -0.721 1.00 70.95 348 LEU A N 1
ATOM 2599 C CA . LEU A 1 348 ? 29.519 116.951 -1.118 1.00 64.62 348 LEU A CA 1
ATOM 2600 C C . LEU A 1 348 ? 29.874 117.090 -2.612 1.00 68.52 348 LEU A C 1
ATOM 2601 O O . LEU A 1 348 ? 31.072 116.978 -2.963 1.00 66.34 348 LEU A O 1
ATOM 2606 N N . ASP A 1 349 ? 28.855 117.359 -3.458 1.00 66.43 349 ASP A N 1
ATOM 2607 C CA . ASP A 1 349 ? 29.040 117.665 -4.912 1.00 72.40 349 ASP A CA 1
ATOM 2608 C C . ASP A 1 349 ? 29.966 118.864 -5.145 1.00 65.10 349 ASP A C 1
ATOM 2609 O O . ASP A 1 349 ? 30.887 118.791 -5.960 1.00 73.06 349 ASP A O 1
ATOM 2614 N N . ILE A 1 350 ? 29.716 119.957 -4.441 1.00 55.69 350 ILE A N 1
ATOM 2615 C CA . ILE A 1 350 ? 30.535 121.141 -4.619 1.00 64.00 350 ILE A CA 1
ATOM 2616 C C . ILE A 1 350 ? 32.008 120.966 -4.139 1.00 68.49 350 ILE A C 1
ATOM 2617 O O . ILE A 1 350 ? 32.943 121.487 -4.781 1.00 64.51 350 ILE A O 1
ATOM 2622 N N . TYR A 1 351 ? 32.224 120.161 -3.091 1.00 66.32 351 TYR A N 1
ATOM 2623 C CA . TYR A 1 351 ? 33.592 119.697 -2.749 1.00 61.26 351 TYR A CA 1
ATOM 2624 C C . TYR A 1 351 ? 34.258 118.950 -3.930 1.00 65.12 351 TYR A C 1
ATOM 2625 O O . TYR A 1 351 ? 35.262 119.440 -4.462 1.00 70.76 351 TYR A O 1
ATOM 2634 N N . HIS A 1 352 ? 33.647 117.827 -4.352 1.00 63.30 352 HIS A N 1
ATOM 2635 C CA . HIS A 1 352 ? 34.054 116.989 -5.522 1.00 59.26 352 HIS A CA 1
ATOM 2636 C C . HIS A 1 352 ? 34.230 117.681 -6.880 1.00 57.34 352 HIS A C 1
ATOM 2637 O O . HIS A 1 352 ? 34.746 117.084 -7.810 1.00 54.76 352 HIS A O 1
ATOM 2644 N N . ALA A 1 353 ? 33.817 118.932 -7.000 1.00 60.05 353 ALA A N 1
ATOM 2645 C CA . ALA A 1 353 ? 34.041 119.676 -8.235 1.00 60.00 353 ALA A CA 1
ATOM 2646 C C . ALA A 1 353 ? 35.412 120.395 -8.183 1.00 66.96 353 ALA A C 1
ATOM 2647 O O . ALA A 1 353 ? 35.611 121.455 -8.813 1.00 71.81 353 ALA A O 1
ATOM 2649 N N . GLY A 1 354 ? 36.334 119.802 -7.406 1.00 66.89 354 GLY A N 1
ATOM 2650 C CA . GLY A 1 354 ? 37.660 120.339 -7.103 1.00 64.80 354 GLY A CA 1
ATOM 2651 C C . GLY A 1 354 ? 37.738 121.633 -6.295 1.00 68.65 354 GLY A C 1
ATOM 2652 O O . GLY A 1 354 ? 38.431 122.575 -6.691 1.00 66.03 354 GLY A O 1
ATOM 2653 N N . LEU A 1 355 ? 37.059 121.695 -5.150 1.00 69.63 355 LEU A N 1
ATOM 2654 C CA . LEU A 1 355 ? 37.168 122.896 -4.304 1.00 68.18 355 LEU A CA 1
ATOM 2655 C C . LEU A 1 355 ? 38.389 122.815 -3.389 1.00 66.60 355 LEU A C 1
ATOM 2656 O O . LEU A 1 355 ? 38.679 121.744 -2.837 1.00 56.62 355 LEU A O 1
ATOM 2661 N N . GLN A 1 356 ? 39.095 123.933 -3.231 1.00 62.90 356 GLN A N 1
ATOM 2662 C CA . GLN A 1 356 ? 40.281 123.937 -2.378 1.00 66.96 356 GLN A CA 1
ATOM 2663 C C . GLN A 1 356 ? 39.926 124.341 -0.945 1.00 64.88 356 GLN A C 1
ATOM 2664 O O . GLN A 1 356 ? 39.415 125.439 -0.707 1.00 68.53 356 GLN A O 1
ATOM 2670 N N . VAL A 1 357 ? 40.163 123.436 -0.002 1.00 51.04 357 VAL A N 1
ATOM 2671 C CA . VAL A 1 357 ? 39.909 123.731 1.416 1.00 50.72 357 VAL A CA 1
ATOM 2672 C C . VAL A 1 357 ? 41.275 123.716 2.112 1.00 45.63 357 VAL A C 1
ATOM 2673 O O . VAL A 1 357 ? 42.026 122.753 1.939 1.00 54.21 357 VAL A O 1
ATOM 2677 N N . PRO A 1 358 ? 41.615 124.772 2.879 1.00 42.76 358 PRO A N 1
ATOM 2678 C CA . PRO A 1 358 ? 42.956 124.850 3.498 1.00 44.72 358 PRO A CA 1
ATOM 2679 C C . PRO A 1 358 ? 43.232 123.678 4.410 1.00 53.47 358 PRO A C 1
ATOM 2680 O O . PRO A 1 358 ? 42.350 123.282 5.202 1.00 58.63 358 PRO A O 1
ATOM 2684 N N . GLU A 1 359 ? 44.438 123.118 4.256 1.00 58.73 359 GLU A N 1
ATOM 2685 C CA . GLU A 1 359 ? 44.853 121.797 4.804 1.00 58.36 359 GLU A CA 1
ATOM 2686 C C . GLU A 1 359 ? 44.619 121.585 6.316 1.00 56.11 359 GLU A C 1
ATOM 2687 O O . GLU A 1 359 ? 44.456 120.444 6.772 1.00 59.51 359 GLU A O 1
ATOM 2693 N N . ASP A 1 360 ? 44.607 122.679 7.076 1.00 51.04 360 ASP A N 1
ATOM 2694 C CA . ASP A 1 360 ? 44.374 122.622 8.510 1.00 52.98 360 ASP A CA 1
ATOM 2695 C C . ASP A 1 360 ? 42.886 122.373 8.861 1.00 51.98 360 ASP A C 1
ATOM 2696 O O . ASP A 1 360 ? 42.583 121.890 9.948 1.00 49.53 360 ASP A O 1
ATOM 2701 N N . VAL A 1 361 ? 41.983 122.692 7.930 1.00 47.43 361 VAL A N 1
ATOM 2702 C CA . VAL A 1 361 ? 40.541 122.543 8.148 1.00 47.94 361 VAL A CA 1
ATOM 2703 C C . VAL A 1 361 ? 40.118 121.068 8.143 1.00 46.17 361 VAL A C 1
ATOM 2704 O O . VAL A 1 361 ? 40.398 120.311 7.187 1.00 45.84 361 VAL A O 1
ATOM 2708 N N . THR A 1 362 ? 39.501 120.656 9.254 1.00 41.76 362 THR A N 1
ATOM 2709 C CA . THR A 1 362 ? 38.957 119.287 9.355 1.00 42.94 362 THR A CA 1
ATOM 2710 C C . THR A 1 362 ? 37.885 119.090 8.299 1.00 38.06 362 THR A C 1
ATOM 2711 O O . THR A 1 362 ? 36.987 119.935 8.169 1.00 39.88 362 THR A O 1
ATOM 2715 N N . LEU A 1 363 ? 37.990 118.008 7.526 1.00 40.94 363 LEU A N 1
ATOM 2716 C CA . LEU A 1 363 ? 36.932 117.687 6.549 1.00 43.88 363 LEU A CA 1
ATOM 2717 C C . LEU A 1 363 ? 35.898 116.727 7.184 1.00 47.30 363 LEU A C 1
ATOM 2718 O O . LEU A 1 363 ? 36.241 115.607 7.594 1.00 45.08 363 LEU A O 1
ATOM 2731 N N . TRP A 1 365 ? 32.960 114.245 6.864 1.00 52.08 365 TRP A N 1
ATOM 2732 C CA . TRP A 1 365 ? 32.090 113.411 6.046 1.00 53.37 365 TRP A CA 1
ATOM 2733 C C . TRP A 1 365 ? 30.746 113.138 6.731 1.00 51.03 365 TRP A C 1
ATOM 2734 O O . TRP A 1 365 ? 30.603 113.285 7.959 1.00 48.58 365 TRP A O 1
ATOM 2745 N N . CYS A 1 366 ? 29.760 112.785 5.917 1.00 43.18 366 CYS A N 1
ATOM 2746 C CA . CYS A 1 366 ? 28.401 112.619 6.397 1.00 43.64 366 CYS A CA 1
ATOM 2747 C C . CYS A 1 366 ? 27.825 111.261 6.058 1.00 45.25 366 CYS A C 1
ATOM 2748 O O . CYS A 1 366 ? 28.160 110.701 5.025 1.00 37.76 366 CYS A O 1
ATOM 2751 N N . ASP A 1 367 ? 26.966 110.730 6.933 1.00 44.61 367 ASP A N 1
ATOM 2752 C CA . ASP A 1 367 ? 26.202 109.533 6.589 1.00 41.01 367 ASP A CA 1
ATOM 2753 C C . ASP A 1 367 ? 24.996 109.993 5.762 1.00 38.82 367 ASP A C 1
ATOM 2754 O O . ASP A 1 367 ? 24.820 111.180 5.608 1.00 35.45 367 ASP A O 1
ATOM 2759 N N . ASP A 1 368 ? 24.171 109.065 5.255 1.00 37.61 368 ASP A N 1
ATOM 2760 C CA . ASP A 1 368 ? 23.064 109.408 4.362 1.00 32.54 368 ASP A CA 1
ATOM 2761 C C . ASP A 1 368 ? 21.759 109.586 5.155 1.00 35.47 368 ASP A C 1
ATOM 2762 O O . ASP A 1 368 ? 20.663 109.415 4.631 1.00 34.63 368 ASP A O 1
ATOM 2767 N N . ASN A 1 369 ? 21.915 109.893 6.435 1.00 36.41 369 ASN A N 1
ATOM 2768 C CA . ASN A 1 369 ? 20.836 110.093 7.374 1.00 39.61 369 ASN A CA 1
ATOM 2769 C C . ASN A 1 369 ? 20.248 108.803 7.917 1.00 40.68 369 ASN A C 1
ATOM 2770 O O . ASN A 1 369 ? 19.446 108.852 8.858 1.00 40.92 369 ASN A O 1
ATOM 2775 N N . TYR A 1 370 ? 20.621 107.662 7.322 1.00 39.00 370 TYR A N 1
ATOM 2776 C CA . TYR A 1 370 ? 20.167 106.363 7.804 1.00 31.91 370 TYR A CA 1
ATOM 2777 C C . TYR A 1 370 ? 21.338 105.493 8.243 1.00 35.23 370 TYR A C 1
ATOM 2778 O O . TYR A 1 370 ? 21.250 104.252 8.256 1.00 38.69 370 TYR A O 1
ATOM 2787 N N . GLY A 1 371 ? 22.423 106.148 8.668 1.00 33.03 371 GLY A N 1
ATOM 2788 C CA . GLY A 1 371 ? 23.556 105.459 9.291 1.00 34.01 371 GLY A CA 1
ATOM 2789 C C . GLY A 1 371 ? 24.516 104.757 8.329 1.00 39.32 371 GLY A C 1
ATOM 2790 O O . GLY A 1 371 ? 25.319 103.893 8.749 1.00 36.17 371 GLY A O 1
ATOM 2791 N N . TYR A 1 372 ? 24.424 105.117 7.041 1.00 34.03 372 TYR A N 1
ATOM 2792 C CA . TYR A 1 372 ? 25.403 104.705 6.020 1.00 34.08 372 TYR A CA 1
ATOM 2793 C C . TYR A 1 372 ? 26.271 105.855 5.547 1.00 34.74 372 TYR A C 1
ATOM 2794 O O . TYR A 1 372 ? 25.809 106.764 4.830 1.00 36.85 372 TYR A O 1
ATOM 2803 N N . ILE A 1 373 ? 27.531 105.817 5.968 1.00 38.64 373 ILE A N 1
ATOM 2804 C CA . ILE A 1 373 ? 28.532 106.865 5.626 1.00 37.89 373 ILE A CA 1
ATOM 2805 C C . ILE A 1 373 ? 28.715 107.023 4.106 1.00 39.24 373 ILE A C 1
ATOM 2806 O O . ILE A 1 373 ? 29.024 106.040 3.413 1.00 36.19 373 ILE A O 1
ATOM 2811 N N . ARG A 1 374 ? 28.508 108.245 3.589 1.00 41.57 374 ARG A N 1
ATOM 2812 C CA . ARG A 1 374 ? 28.598 108.479 2.120 1.00 42.52 374 ARG A CA 1
ATOM 2813 C C . ARG A 1 374 ? 30.059 108.494 1.585 1.00 49.22 374 ARG A C 1
ATOM 2814 O O . ARG A 1 374 ? 30.328 108.032 0.477 1.00 44.40 374 ARG A O 1
ATOM 2822 N N . HIS A 1 375 ? 31.005 109.002 2.375 1.00 47.64 375 HIS A N 1
ATOM 2823 C CA . HIS A 1 375 ? 32.358 109.133 1.855 1.00 46.88 375 HIS A CA 1
ATOM 2824 C C . HIS A 1 375 ? 33.431 108.845 2.873 1.00 44.34 375 HIS A C 1
ATOM 2825 O O . HIS A 1 375 ? 33.416 109.387 3.991 1.00 43.13 375 HIS A O 1
ATOM 2832 N N . PHE A 1 376 ? 34.357 107.993 2.447 1.00 44.09 376 PHE A N 1
ATOM 2833 C CA . PHE A 1 376 ? 35.588 107.665 3.171 1.00 50.37 376 PHE A CA 1
ATOM 2834 C C . PHE A 1 376 ? 36.826 108.350 2.547 1.00 50.60 376 PHE A C 1
ATOM 2835 O O . PHE A 1 376 ? 36.949 108.381 1.311 1.00 56.31 376 PHE A O 1
ATOM 2843 N N . PRO A 1 377 ? 37.743 108.887 3.397 1.00 55.30 377 PRO A N 1
ATOM 2844 C CA . PRO A 1 377 ? 38.853 109.732 2.916 1.00 55.56 377 PRO A CA 1
ATOM 2845 C C . PRO A 1 377 ? 39.761 108.985 1.975 1.00 58.67 377 PRO A C 1
ATOM 2846 O O . PRO A 1 377 ? 40.174 107.856 2.293 1.00 53.39 377 PRO A O 1
ATOM 2850 N N . THR A 1 378 ? 40.033 109.602 0.817 1.00 60.92 378 THR A N 1
ATOM 2851 C CA . THR A 1 378 ? 41.105 109.145 -0.078 1.00 64.64 378 THR A CA 1
ATOM 2852 C C . THR A 1 378 ? 42.433 109.409 0.632 1.00 70.75 378 THR A C 1
ATOM 2853 O O . THR A 1 378 ? 42.507 110.317 1.486 1.00 79.73 378 THR A O 1
ATOM 2857 N N . ALA A 1 379 ? 43.454 108.615 0.280 1.00 71.75 379 ALA A N 1
ATOM 2858 C CA . ALA A 1 379 ? 44.807 108.660 0.880 1.00 65.12 379 ALA A CA 1
ATOM 2859 C C . ALA A 1 379 ? 45.304 110.081 1.002 1.00 56.66 379 ALA A C 1
ATOM 2860 O O . ALA A 1 379 ? 45.930 110.450 2.002 1.00 54.51 379 ALA A O 1
ATOM 2862 N N . GLU A 1 380 ? 44.955 110.882 0.004 1.00 54.40 380 GLU A N 1
ATOM 2863 C CA . GLU A 1 380 ? 45.227 112.320 0.004 1.00 67.38 380 GLU A CA 1
ATOM 2864 C C . GLU A 1 380 ? 44.556 113.013 1.217 1.00 65.34 380 GLU A C 1
ATOM 2865 O O . GLU A 1 380 ? 45.266 113.542 2.097 1.00 65.39 380 GLU A O 1
ATOM 2871 N N . GLU A 1 381 ? 43.214 112.949 1.260 1.00 60.45 381 GLU A N 1
ATOM 2872 C CA . GLU A 1 381 ? 42.367 113.582 2.287 1.00 56.53 381 GLU A CA 1
ATOM 2873 C C . GLU A 1 381 ? 42.767 113.116 3.655 1.00 52.85 381 GLU A C 1
ATOM 2874 O O . GLU A 1 381 ? 42.801 113.892 4.597 1.00 54.16 381 GLU A O 1
ATOM 2880 N N . ARG A 1 382 ? 43.111 111.844 3.747 1.00 50.72 382 ARG A N 1
ATOM 2881 C CA . ARG A 1 382 ? 43.599 111.291 4.984 1.00 56.99 382 ARG A CA 1
ATOM 2882 C C . ARG A 1 382 ? 44.902 111.934 5.524 1.00 63.03 382 ARG A C 1
ATOM 2883 O O . ARG A 1 382 ? 45.011 112.186 6.732 1.00 63.62 382 ARG A O 1
ATOM 2891 N N . ALA A 1 383 ? 45.864 112.209 4.632 1.00 65.50 383 ALA A N 1
ATOM 2892 C CA . ALA A 1 383 ? 47.155 112.810 5.002 1.00 57.30 383 ALA A CA 1
ATOM 2893 C C . ALA A 1 383 ? 47.060 114.322 5.374 1.00 56.10 383 ALA A C 1
ATOM 2894 O O . ALA A 1 383 ? 47.983 114.875 5.986 1.00 50.08 383 ALA A O 1
ATOM 2896 N N . ARG A 1 384 ? 45.951 114.984 5.025 1.00 51.30 384 ARG A N 1
ATOM 2897 C CA . ARG A 1 384 ? 45.696 116.369 5.495 1.00 54.33 384 ARG A CA 1
ATOM 2898 C C . ARG A 1 384 ? 45.894 116.566 7.017 1.00 58.20 384 ARG A C 1
ATOM 2899 O O . ARG A 1 384 ? 45.438 115.753 7.837 1.00 50.79 384 ARG A O 1
ATOM 2907 N N . LYS A 1 385 ? 46.562 117.661 7.358 1.00 54.07 385 LYS A N 1
ATOM 2908 C CA . LYS A 1 385 ? 46.894 118.024 8.726 1.00 57.97 385 LYS A CA 1
ATOM 2909 C C . LYS A 1 385 ? 45.629 118.212 9.602 1.00 56.41 385 LYS A C 1
ATOM 2910 O O . LYS A 1 385 ? 45.659 117.918 10.790 1.00 56.80 385 LYS A O 1
ATOM 2916 N N . GLY A 1 386 ? 44.533 118.681 9.008 1.00 54.43 386 GLY A N 1
ATOM 2917 C CA . GLY A 1 386 ? 43.260 118.883 9.718 1.00 51.53 386 GLY A CA 1
ATOM 2918 C C . GLY A 1 386 ? 42.428 117.635 10.068 1.00 48.82 386 GLY A C 1
ATOM 2919 O O . GLY A 1 386 ? 41.395 117.735 10.777 1.00 50.26 386 GLY A O 1
ATOM 2920 N N . GLY A 1 387 ? 42.894 116.476 9.598 1.00 44.00 387 GLY A N 1
ATOM 2921 C CA . GLY A 1 387 ? 42.247 115.170 9.763 1.00 42.75 387 GLY A CA 1
ATOM 2922 C C . GLY A 1 387 ? 40.861 115.049 9.124 1.00 44.54 387 GLY A C 1
ATOM 2923 O O . GLY A 1 387 ? 40.407 115.931 8.401 1.00 50.22 387 GLY A O 1
ATOM 2924 N N . ASN A 1 388 ? 40.162 113.961 9.427 1.00 46.72 388 ASN A N 1
ATOM 2925 C CA . ASN A 1 388 ? 38.819 113.748 8.897 1.00 48.45 388 ASN A CA 1
ATOM 2926 C C . ASN A 1 388 ? 37.810 113.411 9.976 1.00 46.12 388 ASN A C 1
ATOM 2927 O O . ASN A 1 388 ? 38.089 112.577 10.845 1.00 41.20 388 ASN A O 1
ATOM 2932 N N . GLY A 1 389 ? 36.646 114.062 9.894 1.00 41.84 389 GLY A N 1
ATOM 2933 C CA . GLY A 1 389 ? 35.533 113.821 10.793 1.00 45.54 389 GLY A CA 1
ATOM 2934 C C . GLY A 1 389 ? 34.331 113.122 10.158 1.00 54.07 389 GLY A C 1
ATOM 2935 O O . GLY A 1 389 ? 34.314 112.843 8.946 1.00 58.06 389 GLY A O 1
ATOM 2936 N N . VAL A 1 390 ? 33.327 112.828 10.989 1.00 50.10 390 VAL A N 1
ATOM 2937 C CA . VAL A 1 390 ? 32.044 112.274 10.536 1.00 46.66 390 VAL A CA 1
ATOM 2938 C C . VAL A 1 390 ? 30.875 112.784 11.382 1.00 45.69 390 VAL A C 1
ATOM 2939 O O . VAL A 1 390 ? 30.987 112.896 12.620 1.00 48.16 390 VAL A O 1
ATOM 2943 N N . TYR A 1 391 ? 29.800 113.130 10.668 1.00 39.48 391 TYR A N 1
ATOM 2944 C CA . TYR A 1 391 ? 28.531 113.525 11.197 1.00 37.12 391 TYR A CA 1
ATOM 2945 C C . TYR A 1 391 ? 27.598 112.366 10.859 1.00 39.12 391 TYR A C 1
ATOM 2946 O O . TYR A 1 391 ? 27.336 112.106 9.677 1.00 39.16 391 TYR A O 1
ATOM 2955 N N . TYR A 1 392 ? 27.127 111.679 11.917 1.00 40.45 392 TYR A N 1
ATOM 2956 C CA . TYR A 1 392 ? 26.331 110.447 11.855 1.00 37.20 392 TYR A CA 1
ATOM 2957 C C . TYR A 1 392 ? 24.943 110.666 12.463 1.00 35.63 392 TYR A C 1
ATOM 2958 O O . TYR A 1 392 ? 24.806 111.472 13.388 1.00 33.66 392 TYR A O 1
ATOM 2967 N N . HIS A 1 393 ? 23.938 109.944 11.953 1.00 33.21 393 HIS A N 1
ATOM 2968 C CA . HIS A 1 393 ? 22.554 110.078 12.408 1.00 38.09 393 HIS A CA 1
ATOM 2969 C C . HIS A 1 393 ? 22.039 108.840 13.116 1.00 37.21 393 HIS A C 1
ATOM 2970 O O . HIS A 1 393 ? 22.096 107.754 12.547 1.00 37.70 393 HIS A O 1
ATOM 2977 N N . VAL A 1 394 ? 21.532 109.002 14.337 1.00 34.55 394 VAL A N 1
ATOM 2978 C CA . VAL A 1 394 ? 20.634 107.973 14.944 1.00 36.77 394 VAL A CA 1
ATOM 2979 C C . VAL A 1 394 ? 19.191 108.497 15.058 1.00 37.59 394 VAL A C 1
ATOM 2980 O O . VAL A 1 394 ? 18.315 107.846 15.601 1.00 38.55 394 VAL A O 1
ATOM 2984 N N . SER A 1 395 ? 18.970 109.681 14.486 1.00 40.93 395 SER A N 1
ATOM 2985 C CA . SER A 1 395 ? 17.650 110.319 14.411 1.00 41.95 395 SER A CA 1
ATOM 2986 C C . SER A 1 395 ? 17.576 111.223 13.159 1.00 39.18 395 SER A C 1
ATOM 2987 O O . SER A 1 395 ? 18.575 111.794 12.746 1.00 34.51 395 SER A O 1
ATOM 2990 N N . TYR A 1 396 ? 16.411 111.337 12.537 1.00 35.81 396 TYR A N 1
ATOM 2991 C CA . TYR A 1 396 ? 16.356 112.158 11.345 1.00 36.27 396 TYR A CA 1
ATOM 2992 C C . TYR A 1 396 ? 14.978 112.619 10.958 1.00 35.02 396 TYR A C 1
ATOM 2993 O O . TYR A 1 396 ? 13.989 111.912 11.168 1.00 37.55 396 TYR A O 1
ATOM 3002 N N . TRP A 1 397 ? 14.928 113.800 10.358 1.00 37.73 397 TRP A N 1
ATOM 3003 C CA . TRP A 1 397 ? 13.697 114.307 9.717 1.00 39.66 397 TRP A CA 1
ATOM 3004 C C . TRP A 1 397 ? 14.020 114.463 8.244 1.00 36.68 397 TRP A C 1
ATOM 3005 O O . TRP A 1 397 ? 14.913 115.220 7.903 1.00 40.07 397 TRP A O 1
ATOM 3016 N N . GLY A 1 398 ? 13.322 113.731 7.379 1.00 36.98 398 GLY A N 1
ATOM 3017 C CA . GLY A 1 398 ? 13.571 113.804 5.946 1.00 34.16 398 GLY A CA 1
ATOM 3018 C C . GLY A 1 398 ? 13.073 112.613 5.176 1.00 38.56 398 GLY A C 1
ATOM 3019 O O . GLY A 1 398 ? 12.312 111.821 5.714 1.00 38.87 398 GLY A O 1
ATOM 3020 N N . ARG A 1 399 ? 13.503 112.524 3.911 1.00 35.34 399 ARG A N 1
ATOM 3021 C CA . ARG A 1 399 ? 13.105 111.512 2.955 1.00 38.17 399 ARG A CA 1
ATOM 3022 C C . ARG A 1 399 ? 14.055 110.311 3.018 1.00 36.37 399 ARG A C 1
ATOM 3023 O O . ARG A 1 399 ? 15.230 110.489 3.325 1.00 31.59 399 ARG A O 1
ATOM 3031 N N . PRO A 1 400 ? 13.575 109.106 2.698 1.00 35.72 400 PRO A N 1
ATOM 3032 C CA . PRO A 1 400 ? 12.150 108.803 2.384 1.00 34.36 400 PRO A CA 1
ATOM 3033 C C . PRO A 1 400 ? 11.168 108.870 3.583 1.00 38.45 400 PRO A C 1
ATOM 3034 O O . PRO A 1 400 ? 9.959 108.934 3.371 1.00 39.90 400 PRO A O 1
ATOM 3038 N N . HIS A 1 401 ? 11.653 108.834 4.832 1.00 37.28 401 HIS A N 1
ATOM 3039 C CA . HIS A 1 401 ? 10.732 108.969 6.001 1.00 34.96 401 HIS A CA 1
ATOM 3040 C C . HIS A 1 401 ? 11.496 109.355 7.291 1.00 33.95 401 HIS A C 1
ATOM 3041 O O . HIS A 1 401 ? 12.566 108.823 7.521 1.00 32.15 401 HIS A O 1
ATOM 3048 N N . ASP A 1 402 ? 10.939 110.229 8.138 1.00 36.89 402 ASP A N 1
ATOM 3049 C CA . ASP A 1 402 ? 11.541 110.530 9.471 1.00 36.62 402 ASP A CA 1
ATOM 3050 C C . ASP A 1 402 ? 11.620 109.266 10.340 1.00 38.66 402 ASP A C 1
ATOM 3051 O O . ASP A 1 402 ? 10.693 108.443 10.333 1.00 31.94 402 ASP A O 1
ATOM 3056 N N . HIS A 1 403 ? 12.739 109.119 11.064 1.00 36.27 403 HIS A N 1
ATOM 3057 C CA . HIS A 1 403 ? 12.768 108.291 12.244 1.00 32.28 403 HIS A CA 1
ATOM 3058 C C . HIS A 1 403 ? 13.042 109.165 13.442 1.00 32.03 403 HIS A C 1
ATOM 3059 O O . HIS A 1 403 ? 14.200 109.467 13.751 1.00 32.83 403 HIS A O 1
ATOM 3066 N N . LEU A 1 404 ? 11.972 109.611 14.104 1.00 33.41 404 LEU A N 1
ATOM 3067 C CA . LEU A 1 404 ? 12.113 110.563 15.230 1.00 37.81 404 LEU A CA 1
ATOM 3068 C C . LEU A 1 404 ? 11.481 110.127 16.528 1.00 36.79 404 LEU A C 1
ATOM 3069 O O . LEU A 1 404 ? 11.621 110.823 17.548 1.00 34.88 404 LEU A O 1
ATOM 3074 N N . TRP A 1 405 ? 10.747 109.014 16.509 1.00 34.06 405 TRP A N 1
ATOM 3075 C CA . TRP A 1 405 ? 10.016 108.660 17.710 1.00 35.55 405 TRP A CA 1
ATOM 3076 C C . TRP A 1 405 ? 10.837 107.808 18.670 1.00 36.52 405 TRP A C 1
ATOM 3077 O O . TRP A 1 405 ? 11.126 108.243 19.799 1.00 34.02 405 TRP A O 1
ATOM 3088 N N . LEU A 1 406 ? 11.219 106.624 18.189 1.00 33.45 406 LEU A N 1
ATOM 3089 C CA . LEU A 1 406 ? 12.060 105.688 18.893 1.00 33.28 406 LEU A CA 1
ATOM 3090 C C . LEU A 1 406 ? 13.435 105.578 18.207 1.00 35.36 406 LEU A C 1
ATOM 3091 O O . LEU A 1 406 ? 13.616 105.971 17.049 1.00 36.25 406 LEU A O 1
ATOM 3096 N N . SER A 1 407 ? 14.387 105.064 18.956 1.00 32.29 407 SER A N 1
ATOM 3097 C CA . SER A 1 407 ? 15.724 104.962 18.534 1.00 33.27 407 SER A CA 1
ATOM 3098 C C . SER A 1 407 ? 16.022 103.492 18.365 1.00 33.53 407 SER A C 1
ATOM 3099 O O . SER A 1 407 ? 16.351 102.786 19.345 1.00 31.28 407 SER A O 1
ATOM 3102 N N . THR A 1 408 ? 15.945 103.036 17.118 1.00 27.44 408 THR A N 1
ATOM 3103 C CA . THR A 1 408 ? 15.994 101.663 16.871 1.00 27.92 408 THR A CA 1
ATOM 3104 C C . THR A 1 408 ? 17.110 101.197 15.931 1.00 31.66 408 THR A C 1
ATOM 3105 O O . THR A 1 408 ? 17.129 100.024 15.483 1.00 34.83 408 THR A O 1
ATOM 3117 N N . SER A 1 410 ? 20.310 99.701 14.636 1.00 31.55 410 SER A N 1
ATOM 3118 C CA . SER A 1 410 ? 20.993 98.558 15.148 1.00 35.79 410 SER A CA 1
ATOM 3119 C C . SER A 1 410 ? 22.387 98.915 15.625 1.00 34.92 410 SER A C 1
ATOM 3120 O O . SER A 1 410 ? 23.140 99.548 14.903 1.00 34.89 410 SER A O 1
ATOM 3123 N N . PRO A 1 411 ? 22.731 98.484 16.840 1.00 32.59 411 PRO A N 1
ATOM 3124 C CA . PRO A 1 411 ? 24.096 98.582 17.371 1.00 34.28 411 PRO A CA 1
ATOM 3125 C C . PRO A 1 411 ? 25.107 97.987 16.441 1.00 32.92 411 PRO A C 1
ATOM 3126 O O . PRO A 1 411 ? 26.210 98.514 16.357 1.00 38.29 411 PRO A O 1
ATOM 3130 N N . SER A 1 412 ? 24.712 96.898 15.771 1.00 31.45 412 SER A N 1
ATOM 3131 C CA . SER A 1 412 ? 25.527 96.177 14.829 1.00 35.74 412 SER A CA 1
ATOM 3132 C C . SER A 1 412 ? 25.901 97.012 13.607 1.00 38.34 412 SER A C 1
ATOM 3133 O O . SER A 1 412 ? 26.950 96.781 13.025 1.00 37.68 412 SER A O 1
ATOM 3136 N N . LEU A 1 413 ? 25.032 97.958 13.232 1.00 38.91 413 LEU A N 1
ATOM 3137 C CA . LEU A 1 413 ? 25.210 98.757 12.034 1.00 36.73 413 LEU A CA 1
ATOM 3138 C C . LEU A 1 413 ? 26.027 99.993 12.420 1.00 39.65 413 LEU A C 1
ATOM 3139 O O . LEU A 1 413 ? 26.953 100.398 11.682 1.00 36.95 413 LEU A O 1
ATOM 3144 N N . ILE A 1 414 ? 25.699 100.569 13.574 1.00 34.52 414 ILE A N 1
ATOM 3145 C CA . ILE A 1 414 ? 26.471 101.648 14.087 1.00 35.88 414 ILE A CA 1
ATOM 3146 C C . ILE A 1 414 ? 27.904 101.119 14.182 1.00 41.23 414 ILE A C 1
ATOM 3147 O O . ILE A 1 414 ? 28.809 101.714 13.572 1.00 43.37 414 ILE A O 1
ATOM 3152 N N . TYR A 1 415 ? 28.096 100.002 14.900 1.00 42.29 415 TYR A N 1
ATOM 3153 C CA . TYR A 1 415 ? 29.417 99.406 15.044 1.00 40.52 415 TYR A CA 1
ATOM 3154 C C . TYR A 1 415 ? 30.155 99.283 13.724 1.00 43.95 415 TYR A C 1
ATOM 3155 O O . TYR A 1 415 ? 31.252 99.851 13.597 1.00 39.89 415 TYR A O 1
ATOM 3164 N N . GLN A 1 416 ? 29.570 98.559 12.753 1.00 44.05 416 GLN A N 1
ATOM 3165 C CA . GLN A 1 416 ? 30.322 98.257 11.551 1.00 45.67 416 GLN A CA 1
ATOM 3166 C C . GLN A 1 416 ? 30.669 99.478 10.692 1.00 45.57 416 GLN A C 1
ATOM 3167 O O . GLN A 1 416 ? 31.727 99.501 10.065 1.00 57.19 416 GLN A O 1
ATOM 3173 N N . GLN A 1 417 ? 29.788 100.466 10.663 1.00 39.29 417 GLN A N 1
ATOM 3174 C CA . GLN A 1 417 ? 30.039 101.660 9.921 1.00 39.13 417 GLN A CA 1
ATOM 3175 C C . GLN A 1 417 ? 31.117 102.499 10.583 1.00 41.92 417 GLN A C 1
ATOM 3176 O O . GLN A 1 417 ? 32.003 103.004 9.888 1.00 39.44 417 GLN A O 1
ATOM 3190 N N . LYS A 1 419 ? 33.368 101.643 13.043 1.00 40.71 419 LYS A N 1
ATOM 3191 C CA . LYS A 1 419 ? 34.641 100.915 13.020 1.00 44.93 419 LYS A CA 1
ATOM 3192 C C . LYS A 1 419 ? 35.321 101.142 11.660 1.00 43.90 419 LYS A C 1
ATOM 3193 O O . LYS A 1 419 ? 36.490 101.548 11.611 1.00 45.05 419 LYS A O 1
ATOM 3199 N N . GLN A 1 420 ? 34.582 100.933 10.576 1.00 39.24 420 GLN A N 1
ATOM 3200 C CA . GLN A 1 420 ? 35.122 101.208 9.261 1.00 44.04 420 GLN A CA 1
ATOM 3201 C C . GLN A 1 420 ? 35.595 102.651 9.140 1.00 44.21 420 GLN A C 1
ATOM 3202 O O . GLN A 1 420 ? 36.691 102.884 8.638 1.00 47.05 420 GLN A O 1
ATOM 3208 N N . ALA A 1 421 ? 34.808 103.601 9.640 1.00 45.85 421 ALA A N 1
ATOM 3209 C CA . ALA A 1 421 ? 35.194 105.012 9.622 1.00 47.21 421 ALA A CA 1
ATOM 3210 C C . ALA A 1 421 ? 36.550 105.277 10.302 1.00 47.32 421 ALA A C 1
ATOM 3211 O O . ALA A 1 421 ? 37.414 105.966 9.729 1.00 46.96 421 ALA A O 1
ATOM 3213 N N . TYR A 1 422 ? 36.757 104.724 11.503 1.00 45.01 422 TYR A N 1
ATOM 3214 C CA . TYR A 1 422 ? 38.041 104.908 12.157 1.00 44.23 422 TYR A CA 1
ATOM 3215 C C . TYR A 1 422 ? 39.186 104.272 11.356 1.00 49.09 422 TYR A C 1
ATOM 3216 O O . TYR A 1 422 ? 40.233 104.910 11.130 1.00 51.92 422 TYR A O 1
ATOM 3225 N N . ASP A 1 423 ? 38.969 103.040 10.916 1.00 44.58 423 ASP A N 1
ATOM 3226 C CA . ASP A 1 423 ? 39.959 102.295 10.149 1.00 49.33 423 ASP A CA 1
ATOM 3227 C C . ASP A 1 423 ? 40.310 103.016 8.813 1.00 51.19 423 ASP A C 1
ATOM 3228 O O . ASP A 1 423 ? 41.466 103.070 8.388 1.00 50.07 423 ASP A O 1
ATOM 3233 N N . GLN A 1 424 ? 39.307 103.595 8.175 1.00 49.53 424 GLN A N 1
ATOM 3234 C CA . GLN A 1 424 ? 39.551 104.393 6.987 1.00 55.04 424 GLN A CA 1
ATOM 3235 C C . GLN A 1 424 ? 40.087 105.789 7.306 1.00 51.99 424 GLN A C 1
ATOM 3236 O O . GLN A 1 424 ? 40.155 106.629 6.430 1.00 55.67 424 GLN A O 1
ATOM 3242 N N . GLY A 1 425 ? 40.485 106.035 8.547 1.00 52.52 425 GLY A N 1
ATOM 3243 C CA . GLY A 1 425 ? 41.170 107.276 8.863 1.00 50.84 425 GLY A CA 1
ATOM 3244 C C . GLY A 1 425 ? 40.303 108.462 9.260 1.00 54.10 425 GLY A C 1
ATOM 3245 O O . GLY A 1 425 ? 40.818 109.580 9.346 1.00 47.17 425 GLY A O 1
ATOM 3246 N N . ILE A 1 426 ? 39.005 108.236 9.521 1.00 54.01 426 ILE A N 1
ATOM 3247 C CA . ILE A 1 426 ? 38.152 109.298 10.106 1.00 50.47 426 ILE A CA 1
ATOM 3248 C C . ILE A 1 426 ? 38.357 109.266 11.637 1.00 48.76 426 ILE A C 1
ATOM 3249 O O . ILE A 1 426 ? 37.696 108.490 12.339 1.00 45.46 426 ILE A O 1
ATOM 3254 N N . GLN A 1 427 ? 39.283 110.092 12.138 1.00 43.59 427 GLN A N 1
ATOM 3255 C CA . GLN A 1 427 ? 39.756 109.989 13.529 1.00 43.78 427 GLN A CA 1
ATOM 3256 C C . GLN A 1 427 ? 39.803 111.311 14.300 1.00 46.46 427 GLN A C 1
ATOM 3257 O O . GLN A 1 427 ? 40.216 111.369 15.476 1.00 51.20 427 GLN A O 1
ATOM 3263 N N . LYS A 1 428 ? 39.408 112.385 13.651 1.00 39.59 428 LYS A N 1
ATOM 3264 C CA . LYS A 1 428 ? 39.561 113.669 14.285 1.00 44.25 428 LYS A CA 1
ATOM 3265 C C . LYS A 1 428 ? 38.290 114.047 15.082 1.00 44.96 428 LYS A C 1
ATOM 3266 O O . LYS A 1 428 ? 38.373 114.545 16.222 1.00 46.77 428 LYS A O 1
ATOM 3280 N N . TRP A 1 430 ? 34.005 113.132 15.624 1.00 44.98 430 TRP A N 1
ATOM 3281 C CA . TRP A 1 430 ? 32.757 112.373 15.482 1.00 43.22 430 TRP A CA 1
ATOM 3282 C C . TRP A 1 430 ? 31.617 113.125 16.160 1.00 40.35 430 TRP A C 1
ATOM 3283 O O . TRP A 1 430 ? 31.728 113.587 17.312 1.00 42.77 430 TRP A O 1
ATOM 3294 N N . ILE A 1 431 ? 30.527 113.247 15.431 1.00 33.45 431 ILE A N 1
ATOM 3295 C CA . ILE A 1 431 ? 29.392 114.017 15.867 1.00 30.38 431 ILE A CA 1
ATOM 3296 C C . ILE A 1 431 ? 28.141 113.250 15.528 1.00 32.37 431 ILE A C 1
ATOM 3297 O O . ILE A 1 431 ? 27.870 112.900 14.327 1.00 26.91 431 ILE A O 1
ATOM 3302 N N . LEU A 1 432 ? 27.362 113.013 16.594 1.00 36.33 432 LEU A N 1
ATOM 3303 C CA . LEU A 1 432 ? 26.139 112.227 16.508 1.00 35.07 432 LEU A CA 1
ATOM 3304 C C . LEU A 1 432 ? 24.873 113.088 16.546 1.00 36.97 432 LEU A C 1
ATOM 3305 O O . LEU A 1 432 ? 24.655 113.852 17.501 1.00 38.36 432 LEU A O 1
ATOM 3310 N N . ASN A 1 433 ? 24.026 112.956 15.529 1.00 35.33 433 ASN A N 1
ATOM 3311 C CA . ASN A 1 433 ? 22.687 113.521 15.615 1.00 33.39 433 ASN A CA 1
ATOM 3312 C C . ASN A 1 433 ? 21.822 112.651 16.500 1.00 37.05 433 ASN A C 1
ATOM 3313 O O . ASN A 1 433 ? 21.595 111.459 16.178 1.00 35.16 433 ASN A O 1
ATOM 3318 N N . VAL A 1 434 ? 21.349 113.226 17.615 1.00 38.71 434 VAL A N 1
ATOM 3319 C CA . VAL A 1 434 ? 20.731 112.406 18.681 1.00 37.42 434 VAL A CA 1
ATOM 3320 C C . VAL A 1 434 ? 19.273 112.723 18.965 1.00 41.09 434 VAL A C 1
ATOM 3321 O O . VAL A 1 434 ? 18.700 112.201 19.957 1.00 38.94 434 VAL A O 1
ATOM 3325 N N . GLY A 1 435 ? 18.698 113.609 18.147 1.00 40.02 435 GLY A N 1
ATOM 3326 C CA . GLY A 1 435 ? 17.314 114.029 18.330 1.00 39.62 435 GLY A CA 1
ATOM 3327 C C . GLY A 1 435 ? 17.181 114.710 19.686 1.00 42.83 435 GLY A C 1
ATOM 3328 O O . GLY A 1 435 ? 17.898 115.697 19.965 1.00 36.11 435 GLY A O 1
ATOM 3329 N N . ASP A 1 436 ? 16.303 114.149 20.539 1.00 42.81 436 ASP A N 1
ATOM 3330 C CA . ASP A 1 436 ? 16.024 114.672 21.903 1.00 41.16 436 ASP A CA 1
ATOM 3331 C C . ASP A 1 436 ? 16.884 114.029 22.982 1.00 41.39 436 ASP A C 1
ATOM 3332 O O . ASP A 1 436 ? 16.549 114.162 24.168 1.00 42.23 436 ASP A O 1
ATOM 3337 N N . ILE A 1 437 ? 17.964 113.336 22.587 1.00 35.78 437 ILE A N 1
ATOM 3338 C CA . ILE A 1 437 ? 18.745 112.443 23.482 1.00 39.96 437 ILE A CA 1
ATOM 3339 C C . ILE A 1 437 ? 17.935 111.175 23.859 1.00 40.95 437 ILE A C 1
ATOM 3340 O O . ILE A 1 437 ? 18.241 110.088 23.376 1.00 38.24 437 ILE A O 1
ATOM 3345 N N . LYS A 1 438 ? 16.911 111.308 24.696 1.00 40.35 438 LYS A N 1
ATOM 3346 C CA . LYS A 1 438 ? 16.024 110.161 24.996 1.00 42.83 438 LYS A CA 1
ATOM 3347 C C . LYS A 1 438 ? 15.155 109.933 23.737 1.00 39.52 438 LYS A C 1
ATOM 3348 O O . LYS A 1 438 ? 14.682 110.903 23.177 1.00 40.41 438 LYS A O 1
ATOM 3354 N N . PRO A 1 439 ? 14.974 108.701 23.252 1.00 37.57 439 PRO A N 1
ATOM 3355 C CA . PRO A 1 439 ? 15.321 107.474 23.949 1.00 37.36 439 PRO A CA 1
ATOM 3356 C C . PRO A 1 439 ? 16.410 106.658 23.196 1.00 39.20 439 PRO A C 1
ATOM 3357 O O . PRO A 1 439 ? 16.172 105.517 22.818 1.00 40.29 439 PRO A O 1
ATOM 3361 N N . ALA A 1 440 ? 17.563 107.266 22.964 1.00 41.49 440 ALA A N 1
ATOM 3362 C CA . ALA A 1 440 ? 18.690 106.708 22.209 1.00 40.36 440 ALA A CA 1
ATOM 3363 C C . ALA A 1 440 ? 19.873 106.501 23.126 1.00 44.35 440 ALA A C 1
ATOM 3364 O O . ALA A 1 440 ? 21.034 106.417 22.644 1.00 42.15 440 ALA A O 1
ATOM 3366 N N . GLU A 1 441 ? 19.585 106.499 24.434 1.00 37.37 441 GLU A N 1
ATOM 3367 C CA . GLU A 1 441 ? 20.577 106.367 25.474 1.00 38.50 441 GLU A CA 1
ATOM 3368 C C . GLU A 1 441 ? 21.636 105.303 25.157 1.00 39.63 441 GLU A C 1
ATOM 3369 O O . GLU A 1 441 ? 22.856 105.517 25.299 1.00 40.10 441 GLU A O 1
ATOM 3375 N N . TYR A 1 442 ? 21.176 104.149 24.707 1.00 37.80 442 TYR A N 1
ATOM 3376 C CA . TYR A 1 442 ? 22.096 103.087 24.466 1.00 34.49 442 TYR A CA 1
ATOM 3377 C C . TYR A 1 442 ? 23.029 103.404 23.272 1.00 37.72 442 TYR A C 1
ATOM 3378 O O . TYR A 1 442 ? 24.268 103.370 23.450 1.00 41.75 442 TYR A O 1
ATOM 3387 N N . GLN A 1 443 ? 22.460 103.712 22.096 1.00 30.84 443 GLN A N 1
ATOM 3388 C CA . GLN A 1 443 ? 23.278 104.004 20.883 1.00 34.65 443 GLN A CA 1
ATOM 3389 C C . GLN A 1 443 ? 24.313 105.129 21.099 1.00 36.38 443 GLN A C 1
ATOM 3390 O O . GLN A 1 443 ? 25.455 105.034 20.628 1.00 37.82 443 GLN A O 1
ATOM 3396 N N . ILE A 1 444 ? 23.903 106.147 21.857 1.00 35.98 444 ILE A N 1
ATOM 3397 C CA . ILE A 1 444 ? 24.714 107.286 22.196 1.00 35.62 444 ILE A CA 1
ATOM 3398 C C . ILE A 1 444 ? 25.921 106.793 22.986 1.00 37.51 444 ILE A C 1
ATOM 3399 O O . ILE A 1 444 ? 27.054 107.176 22.692 1.00 41.10 444 ILE A O 1
ATOM 3404 N N . GLU A 1 445 ? 25.698 105.939 23.970 1.00 35.22 445 GLU A N 1
ATOM 3405 C CA . GLU A 1 445 ? 26.812 105.500 24.784 1.00 34.80 445 GLU A CA 1
ATOM 3406 C C . GLU A 1 445 ? 27.736 104.572 23.982 1.00 37.31 445 GLU A C 1
ATOM 3407 O O . GLU A 1 445 ? 28.969 104.623 24.124 1.00 42.22 445 GLU A O 1
ATOM 3413 N N . LEU A 1 446 ? 27.154 103.740 23.130 1.00 35.98 446 LEU A N 1
ATOM 3414 C CA . LEU A 1 446 ? 27.956 102.936 22.227 1.00 35.88 446 LEU A CA 1
ATOM 3415 C C . LEU A 1 446 ? 28.871 103.839 21.367 1.00 38.38 446 LEU A C 1
ATOM 3416 O O . LEU A 1 446 ? 30.081 103.679 21.372 1.00 43.89 446 LEU A O 1
ATOM 3421 N N . PHE A 1 447 ? 28.276 104.788 20.648 1.00 36.24 447 PHE A N 1
ATOM 3422 C CA . PHE A 1 447 ? 29.011 105.740 19.866 1.00 35.56 447 PHE A CA 1
ATOM 3423 C C . PHE A 1 447 ? 30.128 106.396 20.697 1.00 37.08 447 PHE A C 1
ATOM 3424 O O . PHE A 1 447 ? 31.246 106.516 20.228 1.00 33.45 447 PHE A O 1
ATOM 3440 N N . ASP A 1 449 ? 31.538 105.455 23.594 1.00 34.82 449 ASP A N 1
ATOM 3441 C CA . ASP A 1 449 ? 32.532 104.409 23.909 1.00 39.08 449 ASP A CA 1
ATOM 3442 C C . ASP A 1 449 ? 33.473 104.148 22.742 1.00 41.83 449 ASP A C 1
ATOM 3443 O O . ASP A 1 449 ? 34.683 104.021 22.951 1.00 43.11 449 ASP A O 1
ATOM 3456 N N . ALA A 1 451 ? 34.278 106.148 20.351 1.00 41.34 451 ALA A N 1
ATOM 3457 C CA . ALA A 1 451 ? 35.061 107.357 20.139 1.00 43.44 451 ALA A CA 1
ATOM 3458 C C . ALA A 1 451 ? 36.077 107.541 21.240 1.00 47.08 451 ALA A C 1
ATOM 3459 O O . ALA A 1 451 ? 37.124 108.157 21.018 1.00 48.16 451 ALA A O 1
ATOM 3461 N N . TRP A 1 452 ? 35.774 107.001 22.420 1.00 47.16 452 TRP A N 1
ATOM 3462 C CA . TRP A 1 452 ? 36.685 107.126 23.546 1.00 41.37 452 TRP A CA 1
ATOM 3463 C C . TRP A 1 452 ? 37.767 106.051 23.539 1.00 44.30 452 TRP A C 1
ATOM 3464 O O . TRP A 1 452 ? 38.937 106.358 23.817 1.00 49.52 452 TRP A O 1
ATOM 3475 N N . ASN A 1 453 ? 37.380 104.801 23.257 1.00 43.92 453 ASN A N 1
ATOM 3476 C CA . ASN A 1 453 ? 38.307 103.669 23.220 1.00 38.66 453 ASN A CA 1
ATOM 3477 C C . ASN A 1 453 ? 37.771 102.607 22.305 1.00 41.82 453 ASN A C 1
ATOM 3478 O O . ASN A 1 453 ? 37.069 101.701 22.751 1.00 47.99 453 ASN A O 1
ATOM 3483 N N . LEU A 1 454 ? 38.104 102.723 21.019 1.00 46.25 454 LEU A N 1
ATOM 3484 C CA . LEU A 1 454 ? 37.713 101.741 19.988 1.00 45.33 454 LEU A CA 1
ATOM 3485 C C . LEU A 1 454 ? 38.196 100.266 20.252 1.00 43.82 454 LEU A C 1
ATOM 3486 O O . LEU A 1 454 ? 37.428 99.292 20.020 1.00 42.78 454 LEU A O 1
ATOM 3491 N N . ASP A 1 455 ? 39.439 100.105 20.730 1.00 43.80 455 ASP A N 1
ATOM 3492 C CA . ASP A 1 455 ? 40.003 98.763 20.965 1.00 45.60 455 ASP A CA 1
ATOM 3493 C C . ASP A 1 455 ? 39.167 97.991 21.975 1.00 44.04 455 ASP A C 1
ATOM 3494 O O . ASP A 1 455 ? 38.897 96.804 21.766 1.00 47.88 455 ASP A O 1
ATOM 3499 N N . LYS A 1 456 ? 38.736 98.662 23.047 1.00 44.01 456 LYS A N 1
ATOM 3500 C CA . LYS A 1 456 ? 37.962 98.005 24.072 1.00 42.95 456 LYS A CA 1
ATOM 3501 C C . LYS A 1 456 ? 36.653 97.501 23.473 1.00 46.62 456 LYS A C 1
ATOM 3502 O O . LYS A 1 456 ? 36.389 96.302 23.514 1.00 54.43 456 LYS A O 1
ATOM 3508 N N . VAL A 1 457 ? 35.889 98.390 22.847 1.00 42.64 457 VAL A N 1
ATOM 3509 C CA . VAL A 1 457 ? 34.654 98.016 22.171 1.00 40.32 457 VAL A CA 1
ATOM 3510 C C . VAL A 1 457 ? 34.938 96.914 21.141 1.00 47.52 457 VAL A C 1
ATOM 3511 O O . VAL A 1 457 ? 34.231 95.896 21.132 1.00 43.82 457 VAL A O 1
ATOM 3515 N N . SER A 1 458 ? 35.962 97.090 20.293 1.00 48.00 458 SER A N 1
ATOM 3516 C CA . SER A 1 458 ? 36.326 95.998 19.350 1.00 54.93 458 SER A CA 1
ATOM 3517 C C . SER A 1 458 ? 36.668 94.607 19.963 1.00 50.52 458 SER A C 1
ATOM 3518 O O . SER A 1 458 ? 36.310 93.615 19.377 1.00 45.17 458 SER A O 1
ATOM 3521 N N . SER A 1 459 ? 37.340 94.552 21.118 1.00 54.03 459 SER A N 1
ATOM 3522 C CA . SER A 1 459 ? 37.746 93.264 21.726 1.00 59.32 459 SER A CA 1
ATOM 3523 C C . SER A 1 459 ? 36.545 92.498 22.238 1.00 54.80 459 SER A C 1
ATOM 3524 O O . SER A 1 459 ? 36.488 91.277 22.089 1.00 56.28 459 SER A O 1
ATOM 3527 N N . GLU A 1 460 ? 35.619 93.213 22.875 1.00 52.60 460 GLU A N 1
ATOM 3528 C CA . GLU A 1 460 ? 34.336 92.649 23.278 1.00 55.14 460 GLU A CA 1
ATOM 3529 C C . GLU A 1 460 ? 33.414 92.531 22.056 1.00 53.91 460 GLU A C 1
ATOM 3530 O O . GLU A 1 460 ? 33.493 93.293 21.074 1.00 47.49 460 GLU A O 1
ATOM 3536 N N . GLY A 1 461 ? 32.459 91.634 22.110 1.00 61.73 461 GLY A N 1
ATOM 3537 C CA . GLY A 1 461 ? 31.395 91.769 21.113 1.00 66.85 461 GLY A CA 1
ATOM 3538 C C . GLY A 1 461 ? 30.775 93.175 21.050 1.00 55.71 461 GLY A C 1
ATOM 3539 O O . GLY A 1 461 ? 30.877 93.987 21.974 1.00 55.44 461 GLY A O 1
ATOM 3540 N N . VAL A 1 462 ? 30.140 93.443 19.927 1.00 52.02 462 VAL A N 1
ATOM 3541 C CA . VAL A 1 462 ? 28.883 94.192 19.878 1.00 43.16 462 VAL A CA 1
ATOM 3542 C C . VAL A 1 462 ? 27.937 93.684 20.962 1.00 36.82 462 VAL A C 1
ATOM 3543 O O . VAL A 1 462 ? 27.364 94.477 21.663 1.00 40.14 462 VAL A O 1
ATOM 3547 N N . THR A 1 463 ? 27.796 92.360 21.074 1.00 38.08 463 THR A N 1
ATOM 3548 C CA . THR A 1 463 ? 26.898 91.653 21.996 1.00 39.74 463 THR A CA 1
ATOM 3549 C C . THR A 1 463 ? 27.386 91.785 23.441 1.00 40.44 463 THR A C 1
ATOM 3550 O O . THR A 1 463 ? 26.600 92.154 24.328 1.00 49.95 463 THR A O 1
ATOM 3554 N N . ALA A 1 464 ? 28.684 91.603 23.657 1.00 39.75 464 ALA A N 1
ATOM 3555 C CA . ALA A 1 464 ? 29.263 91.790 24.984 1.00 43.23 464 ALA A CA 1
ATOM 3556 C C . ALA A 1 464 ? 29.128 93.230 25.510 1.00 42.60 464 ALA A C 1
ATOM 3557 O O . ALA A 1 464 ? 28.985 93.431 26.723 1.00 43.65 464 ALA A O 1
ATOM 3559 N N . HIS A 1 465 ? 29.143 94.217 24.605 1.00 41.29 465 HIS A N 1
ATOM 3560 C CA . HIS A 1 465 ? 28.894 95.619 24.975 1.00 35.94 465 HIS A CA 1
ATOM 3561 C C . HIS A 1 465 ? 27.464 95.805 25.501 1.00 37.18 465 HIS A C 1
ATOM 3562 O O . HIS A 1 465 ? 27.284 96.307 26.606 1.00 39.15 465 HIS A O 1
ATOM 3569 N N . LEU A 1 466 ? 26.466 95.374 24.728 1.00 36.23 466 LEU A N 1
ATOM 3570 C CA . LEU A 1 466 ? 25.045 95.458 25.144 1.00 38.90 466 LEU A CA 1
ATOM 3571 C C . LEU A 1 466 ? 24.734 94.671 26.439 1.00 40.69 466 LEU A C 1
ATOM 3572 O O . LEU A 1 466 ? 24.032 95.165 27.317 1.00 41.93 466 LEU A O 1
ATOM 3577 N N . LYS A 1 467 ? 25.273 93.451 26.545 1.00 42.32 467 LYS A N 1
ATOM 3578 C CA . LYS A 1 467 ? 25.168 92.660 27.752 1.00 42.66 467 LYS A CA 1
ATOM 3579 C C . LYS A 1 467 ? 25.709 93.417 28.987 1.00 44.19 467 LYS A C 1
ATOM 3580 O O . LYS A 1 467 ? 25.026 93.529 29.988 1.00 48.38 467 LYS A O 1
ATOM 3586 N N . HIS A 1 468 ? 26.922 93.949 28.896 1.00 43.88 468 HIS A N 1
ATOM 3587 C CA . HIS A 1 468 ? 27.557 94.654 29.986 1.00 42.75 468 HIS A CA 1
ATOM 3588 C C . HIS A 1 468 ? 26.725 95.873 30.370 1.00 45.14 468 HIS A C 1
ATOM 3589 O O . HIS A 1 468 ? 26.656 96.257 31.560 1.00 47.80 468 HIS A O 1
ATOM 3596 N N . TRP A 1 469 ? 26.063 96.460 29.371 1.00 41.10 469 TRP A N 1
ATOM 3597 C CA . TRP A 1 469 ? 25.307 97.682 29.570 1.00 36.99 469 TRP A CA 1
ATOM 3598 C C . TRP A 1 469 ? 24.022 97.369 30.317 1.00 37.23 469 TRP A C 1
ATOM 3599 O O . TRP A 1 469 ? 23.741 98.043 31.306 1.00 40.80 469 TRP A O 1
ATOM 3610 N N . LEU A 1 470 ? 23.257 96.368 29.851 1.00 35.00 470 LEU A N 1
ATOM 3611 C CA . LEU A 1 470 ? 21.962 95.953 30.503 1.00 39.07 470 LEU A CA 1
ATOM 3612 C C . LEU A 1 470 ? 22.184 95.437 31.892 1.00 38.47 470 LEU A C 1
ATOM 3613 O O . LEU A 1 470 ? 21.435 95.793 32.820 1.00 40.98 470 LEU A O 1
ATOM 3618 N N . GLU A 1 471 ? 23.230 94.624 32.033 1.00 39.86 471 GLU A N 1
ATOM 3619 C CA . GLU A 1 471 ? 23.669 94.153 33.348 1.00 42.29 471 GLU A CA 1
ATOM 3620 C C . GLU A 1 471 ? 23.949 95.309 34.257 1.00 41.30 471 GLU A C 1
ATOM 3621 O O . GLU A 1 471 ? 23.492 95.295 35.385 1.00 39.63 471 GLU A O 1
ATOM 3627 N N . ARG A 1 472 ? 24.660 96.330 33.761 1.00 43.80 472 ARG A N 1
ATOM 3628 C CA . ARG A 1 472 ? 24.921 97.537 34.583 1.00 47.65 472 ARG A CA 1
ATOM 3629 C C . ARG A 1 472 ? 23.650 98.362 34.921 1.00 44.09 472 ARG A C 1
ATOM 3630 O O . ARG A 1 472 ? 23.512 98.828 36.050 1.00 41.62 472 ARG A O 1
ATOM 3638 N N . GLU A 1 473 ? 22.737 98.545 33.967 1.00 43.90 473 GLU A N 1
ATOM 3639 C CA . GLU A 1 473 ? 21.591 99.469 34.200 1.00 42.95 473 GLU A CA 1
ATOM 3640 C C . GLU A 1 473 ? 20.401 98.794 34.912 1.00 46.61 473 GLU A C 1
ATOM 3641 O O . GLU A 1 473 ? 19.779 99.377 35.809 1.00 43.50 473 GLU A O 1
ATOM 3647 N N . LEU A 1 474 ? 20.097 97.568 34.506 1.00 47.42 474 LEU A N 1
ATOM 3648 C CA . LEU A 1 474 ? 19.119 96.748 35.212 1.00 56.88 474 LEU A CA 1
ATOM 3649 C C . LEU A 1 474 ? 19.951 95.832 36.113 1.00 57.40 474 LEU A C 1
ATOM 3650 O O . LEU A 1 474 ? 21.035 96.228 36.523 1.00 72.33 474 LEU A O 1
ATOM 3655 N N . GLY A 1 475 ? 19.519 94.640 36.462 1.00 54.44 475 GLY A N 1
ATOM 3656 C CA . GLY A 1 475 ? 20.517 93.783 37.133 1.00 48.80 475 GLY A CA 1
ATOM 3657 C C . GLY A 1 475 ? 21.085 92.713 36.234 1.00 45.36 475 GLY A C 1
ATOM 3658 O O . GLY A 1 475 ? 20.730 92.624 35.064 1.00 48.90 475 GLY A O 1
ATOM 3659 N N . THR A 1 476 ? 21.964 91.884 36.773 1.00 45.05 476 THR A N 1
ATOM 3660 C CA . THR A 1 476 ? 22.353 90.646 36.099 1.00 46.19 476 THR A CA 1
ATOM 3661 C C . THR A 1 476 ? 21.161 89.724 35.774 1.00 47.25 476 THR A C 1
ATOM 3662 O O . THR A 1 476 ? 21.093 89.147 34.679 1.00 41.62 476 THR A O 1
ATOM 3666 N N . SER A 1 477 ? 20.207 89.619 36.706 1.00 53.02 477 SER A N 1
ATOM 3667 C CA . SER A 1 477 ? 19.123 88.647 36.558 1.00 51.04 477 SER A CA 1
ATOM 3668 C C . SER A 1 477 ? 18.073 89.102 35.527 1.00 51.96 477 SER A C 1
ATOM 3669 O O . SER A 1 477 ? 17.481 88.271 34.829 1.00 59.20 477 SER A O 1
ATOM 3672 N N . CYS A 1 478 ? 17.876 90.416 35.429 1.00 52.43 478 CYS A N 1
ATOM 3673 C CA . CYS A 1 478 ? 16.977 91.043 34.462 1.00 45.62 478 CYS A CA 1
ATOM 3674 C C . CYS A 1 478 ? 17.608 90.953 33.088 1.00 46.41 478 CYS A C 1
ATOM 3675 O O . CYS A 1 478 ? 16.964 90.546 32.131 1.00 46.65 478 CYS A O 1
ATOM 3678 N N . ALA A 1 479 ? 18.895 91.279 33.017 1.00 47.34 479 ALA A N 1
ATOM 3679 C CA . ALA A 1 479 ? 19.656 91.267 31.778 1.00 46.30 479 ALA A CA 1
ATOM 3680 C C . ALA A 1 479 ? 19.832 89.873 31.186 1.00 49.25 479 ALA A C 1
ATOM 3681 O O . ALA A 1 479 ? 20.195 89.722 30.021 1.00 46.93 479 ALA A O 1
ATOM 3683 N N . LYS A 1 480 ? 19.577 88.857 31.995 1.00 51.59 480 LYS A N 1
ATOM 3684 C CA . LYS A 1 480 ? 19.671 87.479 31.550 1.00 54.00 480 LYS A CA 1
ATOM 3685 C C . LYS A 1 480 ? 18.471 87.179 30.669 1.00 50.97 480 LYS A C 1
ATOM 3686 O O . LYS A 1 480 ? 18.555 86.404 29.713 1.00 42.57 480 LYS A O 1
ATOM 3692 N N . THR A 1 481 ? 17.355 87.803 30.991 1.00 48.33 481 THR A N 1
ATOM 3693 C CA . THR A 1 481 ? 16.163 87.553 30.203 1.00 58.03 481 THR A CA 1
ATOM 3694 C C . THR A 1 481 ? 16.098 88.600 29.061 1.00 62.37 481 THR A C 1
ATOM 3695 O O . THR A 1 481 ? 15.657 88.297 27.946 1.00 74.30 481 THR A O 1
ATOM 3699 N N . ILE A 1 482 ? 16.611 89.798 29.331 1.00 50.46 482 ILE A N 1
ATOM 3700 C CA . ILE A 1 482 ? 16.375 90.957 28.483 1.00 49.86 482 ILE A CA 1
ATOM 3701 C C . ILE A 1 482 ? 17.336 91.109 27.286 1.00 49.54 482 ILE A C 1
ATOM 3702 O O . ILE A 1 482 ? 16.949 91.675 26.273 1.00 54.57 482 ILE A O 1
ATOM 3707 N N . LEU A 1 483 ? 18.562 90.598 27.404 1.00 48.09 483 LEU A N 1
ATOM 3708 C CA . LEU A 1 483 ? 19.569 90.696 26.348 1.00 46.49 483 LEU A CA 1
ATOM 3709 C C . LEU A 1 483 ? 19.048 90.237 24.996 1.00 45.83 483 LEU A C 1
ATOM 3710 O O . LEU A 1 483 ? 19.248 90.927 24.005 1.00 43.48 483 LEU A O 1
ATOM 3715 N N . SER A 1 484 ? 18.421 89.066 24.963 1.00 44.12 484 SER A N 1
ATOM 3716 C CA . SER A 1 484 ? 17.889 88.515 23.712 1.00 47.06 484 SER A CA 1
ATOM 3717 C C . SER A 1 484 ? 16.686 89.320 23.218 1.00 41.47 484 SER A C 1
ATOM 3718 O O . SER A 1 484 ? 16.476 89.435 22.027 1.00 42.96 484 SER A O 1
ATOM 3721 N N . VAL A 1 485 ? 15.909 89.870 24.139 1.00 41.62 485 VAL A N 1
ATOM 3722 C CA . VAL A 1 485 ? 14.818 90.800 23.788 1.00 41.17 485 VAL A CA 1
ATOM 3723 C C . VAL A 1 485 ? 15.286 92.070 23.057 1.00 43.30 485 VAL A C 1
ATOM 3724 O O . VAL A 1 485 ? 14.717 92.440 22.013 1.00 40.68 485 VAL A O 1
ATOM 3736 N N . GLN A 1 487 ? 18.170 92.413 21.547 1.00 40.33 487 GLN A N 1
ATOM 3737 C CA . GLN A 1 487 ? 18.681 91.916 20.288 1.00 45.25 487 GLN A CA 1
ATOM 3738 C C . GLN A 1 487 ? 17.561 91.752 19.254 1.00 44.29 487 GLN A C 1
ATOM 3739 O O . GLN A 1 487 ? 17.709 92.143 18.098 1.00 41.78 487 GLN A O 1
ATOM 3745 N N . GLU A 1 488 ? 16.439 91.190 19.681 1.00 42.18 488 GLU A N 1
ATOM 3746 C CA . GLU A 1 488 ? 15.379 90.913 18.747 1.00 43.10 488 GLU A CA 1
ATOM 3747 C C . GLU A 1 488 ? 14.678 92.171 18.337 1.00 39.23 488 GLU A C 1
ATOM 3748 O O . GLU A 1 488 ? 14.255 92.252 17.197 1.00 45.07 488 GLU A O 1
ATOM 3754 N N . HIS A 1 489 ? 14.600 93.129 19.266 1.00 35.48 489 HIS A N 1
ATOM 3755 C CA . HIS A 1 489 ? 14.102 94.515 19.082 1.00 32.30 489 HIS A CA 1
ATOM 3756 C C . HIS A 1 489 ? 14.848 95.195 17.955 1.00 33.78 489 HIS A C 1
ATOM 3757 O O . HIS A 1 489 ? 14.225 95.669 16.979 1.00 36.02 489 HIS A O 1
ATOM 3764 N N . TYR A 1 490 ? 16.176 95.202 18.044 1.00 30.85 490 TYR A N 1
ATOM 3765 C CA . TYR A 1 490 ? 16.979 95.889 17.032 1.00 32.89 490 TYR A CA 1
ATOM 3766 C C . TYR A 1 490 ? 16.946 95.211 15.650 1.00 35.63 490 TYR A C 1
ATOM 3767 O O . TYR A 1 490 ? 17.043 95.869 14.611 1.00 39.53 490 TYR A O 1
ATOM 3776 N N . ARG A 1 491 ? 16.736 93.911 15.650 1.00 33.68 491 ARG A N 1
ATOM 3777 C CA . ARG A 1 491 ? 16.766 93.132 14.437 1.00 39.67 491 ARG A CA 1
ATOM 3778 C C . ARG A 1 491 ? 15.459 93.314 13.649 1.00 40.03 491 ARG A C 1
ATOM 3779 O O . ARG A 1 491 ? 15.477 93.485 12.411 1.00 37.67 491 ARG A O 1
ATOM 3787 N N . LEU A 1 492 ? 14.339 93.341 14.373 1.00 35.61 492 LEU A N 1
ATOM 3788 C CA . LEU A 1 492 ? 13.056 93.531 13.741 1.00 32.18 492 LEU A CA 1
ATOM 3789 C C . LEU A 1 492 ? 12.839 94.994 13.278 1.00 34.00 492 LEU A C 1
ATOM 3790 O O . LEU A 1 492 ? 12.142 95.227 12.262 1.00 31.48 492 LEU A O 1
ATOM 3795 N N . ALA A 1 493 ? 13.423 95.946 14.024 1.00 31.17 493 ALA A N 1
ATOM 3796 C CA . ALA A 1 493 ? 13.427 97.371 13.656 1.00 32.01 493 ALA A CA 1
ATOM 3797 C C . ALA A 1 493 ? 14.308 97.620 12.419 1.00 34.63 493 ALA A C 1
ATOM 3798 O O . ALA A 1 493 ? 13.951 98.434 11.589 1.00 35.78 493 ALA A O 1
ATOM 3800 N N . HIS A 1 494 ? 15.399 96.865 12.269 1.00 34.46 494 HIS A N 1
ATOM 3801 C CA . HIS A 1 494 ? 16.287 96.926 11.104 1.00 33.85 494 HIS A CA 1
ATOM 3802 C C . HIS A 1 494 ? 15.496 96.514 9.866 1.00 35.20 494 HIS A C 1
ATOM 3803 O O . HIS A 1 494 ? 15.627 97.097 8.789 1.00 38.72 494 HIS A O 1
ATOM 3810 N N . ILE A 1 495 ? 14.649 95.518 10.033 1.00 36.64 495 ILE A N 1
ATOM 3811 C CA . ILE A 1 495 ? 13.807 95.020 8.961 1.00 34.71 495 ILE A CA 1
ATOM 3812 C C . ILE A 1 495 ? 12.813 96.099 8.536 1.00 36.29 495 ILE A C 1
ATOM 3813 O O . ILE A 1 495 ? 12.582 96.325 7.358 1.00 40.07 495 ILE A O 1
ATOM 3818 N N . ARG A 1 496 ? 12.258 96.789 9.514 1.00 40.51 496 ARG A N 1
ATOM 3819 C CA . ARG A 1 496 ? 11.380 97.895 9.265 1.00 39.30 496 ARG A CA 1
ATOM 3820 C C . ARG A 1 496 ? 11.160 98.554 10.602 1.00 38.94 496 ARG A C 1
ATOM 3821 O O . ARG A 1 496 ? 10.659 97.936 11.538 1.00 38.56 496 ARG A O 1
ATOM 3829 N N . LYS A 1 497 ? 11.614 99.793 10.694 1.00 40.07 497 LYS A N 1
ATOM 3830 C CA . LYS A 1 497 ? 11.429 100.645 11.856 1.00 38.96 497 LYS A CA 1
ATOM 3831 C C . LYS A 1 497 ? 9.942 100.856 12.154 1.00 38.72 497 LYS A C 1
ATOM 3832 O O . LYS A 1 497 ? 9.111 100.815 11.240 1.00 41.39 497 LYS A O 1
ATOM 3838 N N . PRO A 1 498 ? 9.595 101.074 13.430 1.00 38.33 498 PRO A N 1
ATOM 3839 C CA . PRO A 1 498 ? 8.212 101.444 13.762 1.00 39.81 498 PRO A CA 1
ATOM 3840 C C . PRO A 1 498 ? 7.616 102.534 12.877 1.00 39.54 498 PRO A C 1
ATOM 3841 O O . PRO A 1 498 ? 6.530 102.341 12.340 1.00 43.48 498 PRO A O 1
ATOM 3845 N N . GLU A 1 499 ? 8.349 103.630 12.709 1.00 37.27 499 GLU A N 1
ATOM 3846 C CA . GLU A 1 499 ? 7.958 104.763 11.904 1.00 33.36 499 GLU A CA 1
ATOM 3847 C C . GLU A 1 499 ? 7.800 104.454 10.433 1.00 32.16 499 GLU A C 1
ATOM 3848 O O . GLU A 1 499 ? 7.040 105.148 9.792 1.00 39.48 499 GLU A O 1
ATOM 3854 N N . PHE A 1 500 ? 8.463 103.416 9.899 1.00 32.92 500 PHE A N 1
ATOM 3855 C CA . PHE A 1 500 ? 8.274 102.953 8.491 1.00 30.47 500 PHE A CA 1
ATOM 3856 C C . PHE A 1 500 ? 7.121 101.931 8.236 1.00 32.62 500 PHE A C 1
ATOM 3857 O O . PHE A 1 500 ? 6.921 101.476 7.092 1.00 32.72 500 PHE A O 1
ATOM 3873 N N . GLY A 1 502 ? 3.942 102.094 8.111 1.00 40.44 502 GLY A N 1
ATOM 3874 C CA . GLY A 1 502 ? 2.857 102.530 7.241 1.00 37.89 502 GLY A CA 1
ATOM 3875 C C . GLY A 1 502 ? 3.157 102.406 5.755 1.00 39.72 502 GLY A C 1
ATOM 3876 O O . GLY A 1 502 ? 2.239 102.547 4.921 1.00 41.61 502 GLY A O 1
ATOM 3877 N N . ASN A 1 503 ? 4.429 102.144 5.404 1.00 35.51 503 ASN A N 1
ATOM 3878 C CA . ASN A 1 503 ? 4.871 102.150 3.999 1.00 38.51 503 ASN A CA 1
ATOM 3879 C C . ASN A 1 503 ? 4.483 103.485 3.319 1.00 39.73 503 ASN A C 1
ATOM 3880 O O . ASN A 1 503 ? 3.938 103.505 2.219 1.00 42.25 503 ASN A O 1
ATOM 3885 N N . THR A 1 504 ? 4.705 104.597 4.006 1.00 38.87 504 THR A N 1
ATOM 3886 C CA . THR A 1 504 ? 4.399 105.923 3.467 1.00 36.33 504 THR A CA 1
ATOM 3887 C C . THR A 1 504 ? 5.736 106.623 3.174 1.00 39.99 504 THR A C 1
ATOM 3888 O O . THR A 1 504 ? 6.797 106.133 3.536 1.00 38.76 504 THR A O 1
ATOM 3892 N N . ARG A 1 505 ? 5.696 107.762 2.500 1.00 45.87 505 ARG A N 1
ATOM 3893 C CA . ARG A 1 505 ? 6.894 108.576 2.308 1.00 43.46 505 ARG A CA 1
ATOM 3894 C C . ARG A 1 505 ? 6.666 110.017 2.718 1.00 43.94 505 ARG A C 1
ATOM 3895 O O . ARG A 1 505 ? 5.516 110.489 2.808 1.00 44.32 505 ARG A O 1
ATOM 3903 N N . GLU A 1 506 ? 7.774 110.676 3.033 1.00 41.34 506 GLU A N 1
ATOM 3904 C CA . GLU A 1 506 ? 7.818 112.100 3.337 1.00 38.84 506 GLU A CA 1
ATOM 3905 C C . GLU A 1 506 ? 8.651 112.803 2.275 1.00 38.48 506 GLU A C 1
ATOM 3906 O O . GLU A 1 506 ? 9.449 112.156 1.584 1.00 35.67 506 GLU A O 1
ATOM 3912 N N . GLU A 1 507 ? 8.408 114.110 2.124 1.00 43.50 507 GLU A N 1
ATOM 3913 C CA . GLU A 1 507 ? 8.980 114.976 1.070 1.00 41.97 507 GLU A CA 1
ATOM 3914 C C . GLU A 1 507 ? 8.827 114.515 -0.379 1.00 41.97 507 GLU A C 1
ATOM 3915 O O . GLU A 1 507 ? 9.646 114.859 -1.226 1.00 42.75 507 GLU A O 1
ATOM 3921 N N . GLU A 1 508 ? 7.746 113.796 -0.677 1.00 46.41 508 GLU A N 1
ATOM 3922 C CA . GLU A 1 508 ? 7.534 113.280 -2.034 1.00 48.49 508 GLU A CA 1
ATOM 3923 C C . GLU A 1 508 ? 6.716 114.160 -2.973 1.00 53.47 508 GLU A C 1
ATOM 3924 O O . GLU A 1 508 ? 6.635 113.827 -4.175 1.00 58.15 508 GLU A O 1
ATOM 3930 N N . LYS A 1 509 ? 6.095 115.241 -2.476 1.00 48.52 509 LYS A N 1
ATOM 3931 C CA . LYS A 1 509 ? 5.343 116.178 -3.398 1.00 67.10 509 LYS A CA 1
ATOM 3932 C C . LYS A 1 509 ? 4.118 115.549 -4.126 1.00 70.15 509 LYS A C 1
ATOM 3933 O O . LYS A 1 509 ? 3.579 116.137 -5.073 1.00 79.40 509 LYS A O 1
ATOM 3939 N N . ASN A 1 510 ? 3.749 114.333 -3.721 1.00 68.38 510 ASN A N 1
ATOM 3940 C CA . ASN A 1 510 ? 2.551 113.628 -4.164 1.00 63.60 510 ASN A CA 1
ATOM 3941 C C . ASN A 1 510 ? 1.830 113.145 -2.890 1.00 73.70 510 ASN A C 1
ATOM 3942 O O . ASN A 1 510 ? 2.489 112.606 -1.988 1.00 73.15 510 ASN A O 1
ATOM 3947 N N . PRO A 1 511 ? 0.500 113.407 -2.778 1.00 78.70 511 PRO A N 1
ATOM 3948 C CA . PRO A 1 511 ? -0.270 112.974 -1.603 1.00 71.61 511 PRO A CA 1
ATOM 3949 C C . PRO A 1 511 ? -0.433 111.463 -1.428 1.00 58.96 511 PRO A C 1
ATOM 3950 O O . PRO A 1 511 ? -0.698 111.008 -0.325 1.00 58.00 511 PRO A O 1
ATOM 3954 N N . VAL A 1 512 ? -0.292 110.684 -2.485 1.00 51.25 512 VAL A N 1
ATOM 3955 C CA . VAL A 1 512 ? -0.525 109.238 -2.367 1.00 53.57 512 VAL A CA 1
ATOM 3956 C C . VAL A 1 512 ? 0.492 108.523 -1.424 1.00 55.47 512 VAL A C 1
ATOM 3957 O O . VAL A 1 512 ? 0.178 107.511 -0.779 1.00 59.49 512 VAL A O 1
ATOM 3961 N N . TYR A 1 513 ? 1.690 109.083 -1.323 1.00 52.39 513 TYR A N 1
ATOM 3962 C CA . TYR A 1 513 ? 2.739 108.522 -0.478 1.00 53.52 513 TYR A CA 1
ATOM 3963 C C . TYR A 1 513 ? 2.445 108.805 0.980 1.00 50.68 513 TYR A C 1
ATOM 3964 O O . TYR A 1 513 ? 3.185 108.380 1.833 1.00 52.35 513 TYR A O 1
ATOM 3973 N N . ARG A 1 514 ? 1.401 109.568 1.262 1.00 47.08 514 ARG A N 1
ATOM 3974 C CA . ARG A 1 514 ? 1.048 109.878 2.641 1.00 42.77 514 ARG A CA 1
ATOM 3975 C C . ARG A 1 514 ? -0.099 108.986 3.116 1.00 41.43 514 ARG A C 1
ATOM 3976 O O . ARG A 1 514 ? -0.471 109.021 4.290 1.00 44.39 514 ARG A O 1
ATOM 3984 N N . VAL A 1 515 ? -0.642 108.187 2.192 1.00 41.68 515 VAL A N 1
ATOM 3985 C CA . VAL A 1 515 ? -1.689 107.199 2.464 1.00 48.41 515 VAL A CA 1
ATOM 3986 C C . VAL A 1 515 ? -0.999 105.931 2.984 1.00 47.83 515 VAL A C 1
ATOM 3987 O O . VAL A 1 515 ? -0.150 105.354 2.289 1.00 54.31 515 VAL A O 1
ATOM 3991 N N . VAL A 1 516 ? -1.354 105.521 4.202 1.00 42.50 516 VAL A N 1
ATOM 3992 C CA . VAL A 1 516 ? -0.982 104.225 4.749 1.00 39.87 516 VAL A CA 1
ATOM 3993 C C . VAL A 1 516 ? -1.451 103.040 3.842 1.00 43.42 516 VAL A C 1
ATOM 3994 O O . VAL A 1 516 ? -2.594 103.022 3.344 1.00 42.04 516 VAL A O 1
ATOM 3998 N N . LYS A 1 517 ? -0.558 102.066 3.627 1.00 40.52 517 LYS A N 1
ATOM 3999 C CA . LYS A 1 517 ? -0.771 101.018 2.627 1.00 42.94 517 LYS A CA 1
ATOM 4000 C C . LYS A 1 517 ? 0.044 99.765 2.939 1.00 43.33 517 LYS A C 1
ATOM 4001 O O . LYS A 1 517 ? 1.050 99.843 3.643 1.00 48.83 517 LYS A O 1
ATOM 4007 N N . ASP A 1 518 ? -0.396 98.626 2.398 1.00 42.23 518 ASP A N 1
ATOM 4008 C CA . ASP A 1 518 ? 0.260 97.324 2.576 1.00 43.70 518 ASP A CA 1
ATOM 4009 C C . ASP A 1 518 ? 1.789 97.378 2.434 1.00 42.90 518 ASP A C 1
ATOM 4010 O O . ASP A 1 518 ? 2.340 98.005 1.513 1.00 43.43 518 ASP A O 1
ATOM 4015 N N . LEU A 1 519 ? 2.457 96.692 3.341 1.00 41.36 519 LEU A N 1
ATOM 4016 C CA . LEU A 1 519 ? 3.840 96.329 3.159 1.00 42.17 519 LEU A CA 1
ATOM 4017 C C . LEU A 1 519 ? 3.786 95.103 2.267 1.00 40.00 519 LEU A C 1
ATOM 4018 O O . LEU A 1 519 ? 2.798 94.367 2.346 1.00 38.55 519 LEU A O 1
ATOM 4023 N N . PRO A 1 520 ? 4.808 94.890 1.390 1.00 38.78 520 PRO A N 1
ATOM 4024 C CA . PRO A 1 520 ? 4.701 93.721 0.477 1.00 36.70 520 PRO A CA 1
ATOM 4025 C C . PRO A 1 520 ? 5.068 92.392 1.167 1.00 42.06 520 PRO A C 1
ATOM 4026 O O . PRO A 1 520 ? 6.059 91.719 0.787 1.00 40.00 520 PRO A O 1
ATOM 4030 N N . TRP A 1 521 ? 4.289 92.031 2.195 1.00 42.23 521 TRP A N 1
ATOM 4031 C CA . TRP A 1 521 ? 4.544 90.815 2.968 1.00 40.48 521 TRP A CA 1
ATOM 4032 C C . TRP A 1 521 ? 3.306 89.893 2.966 1.00 44.37 521 TRP A C 1
ATOM 4033 O O . TRP A 1 521 ? 2.182 90.369 2.875 1.00 49.46 521 TRP A O 1
ATOM 4044 N N . SER A 1 522 ? 3.517 88.583 3.053 1.00 40.40 522 SER A N 1
ATOM 4045 C CA . SER A 1 522 ? 2.417 87.620 3.096 1.00 39.27 522 SER A CA 1
ATOM 4046 C C . SER A 1 522 ? 1.742 87.590 4.458 1.00 40.16 522 SER A C 1
ATOM 4047 O O . SER A 1 522 ? 2.338 87.985 5.444 1.00 49.41 522 SER A O 1
ATOM 4050 N N . GLU A 1 523 ? 0.517 87.082 4.509 1.00 40.52 523 GLU A N 1
ATOM 4051 C CA . GLU A 1 523 ? -0.168 86.768 5.765 1.00 42.08 523 GLU A CA 1
ATOM 4052 C C . GLU A 1 523 ? 0.688 86.001 6.765 1.00 42.54 523 GLU A C 1
ATOM 4053 O O . GLU A 1 523 ? 0.769 86.377 7.952 1.00 44.50 523 GLU A O 1
ATOM 4059 N N . ARG A 1 524 ? 1.357 84.966 6.267 1.00 46.02 524 ARG A N 1
ATOM 4060 C CA . ARG A 1 524 ? 2.272 84.145 7.062 1.00 49.73 524 ARG A CA 1
ATOM 4061 C C . ARG A 1 524 ? 3.391 85.004 7.704 1.00 46.85 524 ARG A C 1
ATOM 4062 O O . ARG A 1 524 ? 3.510 85.035 8.928 1.00 48.48 524 ARG A O 1
ATOM 4070 N N . GLU A 1 525 ? 4.141 85.750 6.889 1.00 47.20 525 GLU A N 1
ATOM 4071 C CA . GLU A 1 525 ? 5.193 86.686 7.375 1.00 46.51 525 GLU A CA 1
ATOM 4072 C C . GLU A 1 525 ? 4.668 87.725 8.391 1.00 42.45 525 GLU A C 1
ATOM 4073 O O . GLU A 1 525 ? 5.363 88.084 9.343 1.00 41.04 525 GLU A O 1
ATOM 4079 N N . ILE A 1 526 ? 3.437 88.190 8.188 1.00 37.72 526 ILE A N 1
ATOM 4080 C CA . ILE A 1 526 ? 2.823 89.167 9.087 1.00 39.57 526 ILE A CA 1
ATOM 4081 C C . ILE A 1 526 ? 2.559 88.533 10.450 1.00 44.59 526 ILE A C 1
ATOM 4082 O O . ILE A 1 526 ? 2.983 89.074 11.484 1.00 48.97 526 ILE A O 1
ATOM 4087 N N . ASN A 1 527 ? 1.898 87.370 10.433 1.00 47.54 527 ASN A N 1
ATOM 4088 C CA . ASN A 1 527 ? 1.641 86.570 11.647 1.00 48.20 527 ASN A CA 1
ATOM 4089 C C . ASN A 1 527 ? 2.902 86.217 12.399 1.00 46.33 527 ASN A C 1
ATOM 4090 O O . ASN A 1 527 ? 2.958 86.397 13.618 1.00 43.63 527 ASN A O 1
ATOM 4095 N N . GLU A 1 528 ? 3.899 85.742 11.657 1.00 44.87 528 GLU A N 1
ATOM 4096 C CA . GLU A 1 528 ? 5.210 85.420 12.202 1.00 48.29 528 GLU A CA 1
ATOM 4097 C C . GLU A 1 528 ? 5.801 86.653 12.920 1.00 45.66 528 GLU A C 1
ATOM 4098 O O . GLU A 1 528 ? 6.223 86.550 14.073 1.00 53.59 528 GLU A O 1
ATOM 4104 N N . ARG A 1 529 ? 5.732 87.830 12.289 1.00 45.20 529 ARG A N 1
ATOM 4105 C CA . ARG A 1 529 ? 6.253 89.074 12.868 1.00 39.70 529 ARG A CA 1
ATOM 4106 C C . ARG A 1 529 ? 5.390 89.478 14.076 1.00 42.12 529 ARG A C 1
ATOM 4107 O O . ARG A 1 529 ? 5.924 89.810 15.149 1.00 45.10 529 ARG A O 1
ATOM 4115 N N . LEU A 1 530 ? 4.067 89.469 13.910 1.00 39.61 530 LEU A N 1
ATOM 4116 C CA . LEU A 1 530 ? 3.139 89.758 15.040 1.00 42.19 530 LEU A CA 1
ATOM 4117 C C . LEU A 1 530 ? 3.402 88.982 16.317 1.00 42.45 530 LEU A C 1
ATOM 4118 O O . LEU A 1 530 ? 3.304 89.558 17.404 1.00 44.31 530 LEU A O 1
ATOM 4123 N N . ASN A 1 531 ? 3.782 87.701 16.163 1.00 44.18 531 ASN A N 1
ATOM 4124 C CA . ASN A 1 531 ? 4.072 86.796 17.273 1.00 45.06 531 ASN A CA 1
ATOM 4125 C C . ASN A 1 531 ? 5.412 86.972 17.917 1.00 47.33 531 ASN A C 1
ATOM 4126 O O . ASN A 1 531 ? 5.498 86.875 19.159 1.00 48.53 531 ASN A O 1
ATOM 4131 N N . ALA A 1 532 ? 6.445 87.212 17.093 1.00 39.99 532 ALA A N 1
ATOM 4132 C CA . ALA A 1 532 ? 7.776 87.522 17.599 1.00 38.31 532 ALA A CA 1
ATOM 4133 C C . ALA A 1 532 ? 7.657 88.741 18.514 1.00 41.01 532 ALA A C 1
ATOM 4134 O O . ALA A 1 532 ? 8.178 88.717 19.621 1.00 46.03 532 ALA A O 1
ATOM 4136 N N . TYR A 1 533 ? 6.897 89.757 18.091 1.00 41.63 533 TYR A N 1
ATOM 4137 C CA . TYR A 1 533 ? 6.655 90.935 18.916 1.00 43.61 533 TYR A CA 1
ATOM 4138 C C . TYR A 1 533 ? 5.849 90.637 20.194 1.00 48.60 533 TYR A C 1
ATOM 4139 O O . TYR A 1 533 ? 6.231 91.087 21.289 1.00 45.44 533 TYR A O 1
ATOM 4148 N N . SER A 1 534 ? 4.779 89.851 20.055 1.00 45.38 534 SER A N 1
ATOM 4149 C CA . SER A 1 534 ? 4.061 89.323 21.223 1.00 49.13 534 SER A CA 1
ATOM 4150 C C . SER A 1 534 ? 4.979 88.725 22.307 1.00 47.47 534 SER A C 1
ATOM 4151 O O . SER A 1 534 ? 4.860 89.099 23.485 1.00 54.01 534 SER A O 1
ATOM 4154 N N . GLU A 1 535 ? 5.883 87.828 21.914 1.00 44.56 535 GLU A N 1
ATOM 4155 C CA . GLU A 1 535 ? 6.805 87.181 22.868 1.00 45.64 535 GLU A CA 1
ATOM 4156 C C . GLU A 1 535 ? 7.694 88.220 23.558 1.00 45.66 535 GLU A C 1
ATOM 4157 O O . GLU A 1 535 ? 7.875 88.165 24.778 1.00 42.09 535 GLU A O 1
ATOM 4163 N N . LEU A 1 536 ? 8.171 89.201 22.784 1.00 44.19 536 LEU A N 1
ATOM 4164 C CA . LEU A 1 536 ? 8.934 90.322 23.316 1.00 44.96 536 LEU A CA 1
ATOM 4165 C C . LEU A 1 536 ? 8.193 91.131 24.387 1.00 42.74 536 LEU A C 1
ATOM 4166 O O . LEU A 1 536 ? 8.704 91.377 25.497 1.00 40.87 536 LEU A O 1
ATOM 4171 N N . SER A 1 537 ? 6.973 91.522 24.074 1.00 43.63 537 SER A N 1
ATOM 4172 C CA . SER A 1 537 ? 6.145 92.208 25.049 1.00 46.40 537 SER A CA 1
ATOM 4173 C C . SER A 1 537 ? 5.909 91.383 26.322 1.00 50.63 537 SER A C 1
ATOM 4174 O O . SER A 1 537 ? 5.947 91.933 27.420 1.00 49.21 537 SER A O 1
ATOM 4177 N N . GLU A 1 538 ? 5.663 90.078 26.148 1.00 54.17 538 GLU A N 1
ATOM 4178 C CA . GLU A 1 538 ? 5.420 89.149 27.250 1.00 54.70 538 GLU A CA 1
ATOM 4179 C C . GLU A 1 538 ? 6.649 89.000 28.148 1.00 50.59 538 GLU A C 1
ATOM 4180 O O . GLU A 1 538 ? 6.510 89.093 29.364 1.00 60.43 538 GLU A O 1
ATOM 4186 N N . THR A 1 539 ? 7.831 88.763 27.565 1.00 44.36 539 THR A N 1
ATOM 4187 C CA . THR A 1 539 ? 9.095 88.737 28.307 1.00 40.44 539 THR A CA 1
ATOM 4188 C C . THR A 1 539 ? 9.338 90.007 29.135 1.00 46.65 539 THR A C 1
ATOM 4189 O O . THR A 1 539 ? 9.688 89.934 30.300 1.00 53.83 539 THR A O 1
ATOM 4193 N N . VAL A 1 540 ? 9.095 91.155 28.532 1.00 45.18 540 VAL A N 1
ATOM 4194 C CA . VAL A 1 540 ? 9.315 92.457 29.138 1.00 46.37 540 VAL A CA 1
ATOM 4195 C C . VAL A 1 540 ? 8.372 92.711 30.323 1.00 49.92 540 VAL A C 1
ATOM 4196 O O . VAL A 1 540 ? 8.768 93.314 31.342 1.00 51.64 540 VAL A O 1
ATOM 4200 N N . GLU A 1 541 ? 7.138 92.239 30.180 1.00 51.55 541 GLU A N 1
ATOM 4201 C CA . GLU A 1 541 ? 6.107 92.317 31.224 1.00 59.51 541 GLU A CA 1
ATOM 4202 C C . GLU A 1 541 ? 6.469 91.448 32.427 1.00 58.89 541 GLU A C 1
ATOM 4203 O O . GLU A 1 541 ? 6.403 91.913 33.572 1.00 62.53 541 GLU A O 1
ATOM 4209 N N . LYS A 1 542 ? 6.873 90.205 32.150 1.00 57.68 542 LYS A N 1
ATOM 4210 C CA . LYS A 1 542 ? 7.244 89.258 33.200 1.00 59.97 542 LYS A CA 1
ATOM 4211 C C . LYS A 1 542 ? 8.490 89.695 33.959 1.00 55.66 542 LYS A C 1
ATOM 4212 O O . LYS A 1 542 ? 8.499 89.612 35.182 1.00 54.84 542 LYS A O 1
ATOM 4218 N N . ALA A 1 543 ? 9.521 90.169 33.249 1.00 50.24 543 ALA A N 1
ATOM 4219 C CA . ALA A 1 543 ? 10.801 90.519 33.872 1.00 46.08 543 ALA A CA 1
ATOM 4220 C C . ALA A 1 543 ? 10.754 91.821 34.719 1.00 49.20 543 ALA A C 1
ATOM 4221 O O . ALA A 1 543 ? 11.662 92.050 35.506 1.00 49.50 543 ALA A O 1
ATOM 4223 N N . ALA A 1 544 ? 9.666 92.607 34.584 1.00 47.47 544 ALA A N 1
ATOM 4224 C CA . ALA A 1 544 ? 9.400 93.849 35.321 1.00 48.05 544 ALA A CA 1
ATOM 4225 C C . ALA A 1 544 ? 9.547 93.777 36.842 1.00 62.05 544 ALA A C 1
ATOM 4226 O O . ALA A 1 544 ? 10.189 94.652 37.451 1.00 61.95 544 ALA A O 1
ATOM 4228 N N . SER A 1 545 ? 8.949 92.753 37.462 1.00 71.71 545 SER A N 1
ATOM 4229 C CA . SER A 1 545 ? 9.034 92.588 38.923 1.00 68.51 545 SER A CA 1
ATOM 4230 C C . SER A 1 545 ? 10.409 92.059 39.415 1.00 64.77 545 SER A C 1
ATOM 4231 O O . SER A 1 545 ? 10.758 92.265 40.563 1.00 70.06 545 SER A O 1
ATOM 4234 N N . LYS A 1 546 ? 11.203 91.445 38.539 1.00 61.32 546 LYS A N 1
ATOM 4235 C CA . LYS A 1 546 ? 12.619 91.093 38.855 1.00 64.65 546 LYS A CA 1
ATOM 4236 C C . LYS A 1 546 ? 13.680 92.270 38.744 1.00 60.73 546 LYS A C 1
ATOM 4237 O O . LYS A 1 546 ? 14.918 92.051 38.682 1.00 53.69 546 LYS A O 1
ATOM 4243 N N . VAL A 1 547 ? 13.171 93.505 38.738 1.00 55.39 547 VAL A N 1
ATOM 4244 C CA . VAL A 1 547 ? 13.956 94.715 38.520 1.00 51.15 547 VAL A CA 1
ATOM 4245 C C . VAL A 1 547 ? 14.131 95.370 39.876 1.00 52.51 547 VAL A C 1
ATOM 4246 O O . VAL A 1 547 ? 13.121 95.647 40.511 1.00 53.62 547 VAL A O 1
ATOM 4250 N N . PRO A 1 548 ? 15.391 95.681 40.294 1.00 57.57 548 PRO A N 1
ATOM 4251 C CA . PRO A 1 548 ? 15.653 96.289 41.632 1.00 60.23 548 PRO A CA 1
ATOM 4252 C C . PRO A 1 548 ? 14.854 97.577 41.884 1.00 62.01 548 PRO A C 1
ATOM 4253 O O . PRO A 1 548 ? 14.478 98.261 40.936 1.00 58.82 548 PRO A O 1
ATOM 4257 N N . ALA A 1 549 ? 14.576 97.889 43.148 1.00 70.21 549 ALA A N 1
ATOM 4258 C CA . ALA A 1 549 ? 13.634 98.981 43.498 1.00 73.77 549 ALA A CA 1
ATOM 4259 C C . ALA A 1 549 ? 14.030 100.377 42.962 1.00 74.39 549 ALA A C 1
ATOM 4260 O O . ALA A 1 549 ? 13.164 101.151 42.470 1.00 74.85 549 ALA A O 1
ATOM 4262 N N . GLY A 1 550 ? 15.327 100.686 43.049 1.00 60.30 550 GLY A N 1
ATOM 4263 C CA . GLY A 1 550 ? 15.849 101.937 42.510 1.00 60.28 550 GLY A CA 1
ATOM 4264 C C . GLY A 1 550 ? 15.938 102.030 40.981 1.00 62.07 550 GLY A C 1
ATOM 4265 O O . GLY A 1 550 ? 16.357 103.056 40.456 1.00 54.06 550 GLY A O 1
ATOM 4266 N N . ARG A 1 551 ? 15.534 100.975 40.263 1.00 59.29 551 ARG A N 1
ATOM 4267 C CA . ARG A 1 551 ? 15.704 100.920 38.813 1.00 52.23 551 ARG A CA 1
ATOM 4268 C C . ARG A 1 551 ? 14.455 100.678 37.918 1.00 51.98 551 ARG A C 1
ATOM 4269 O O . ARG A 1 551 ? 14.587 100.296 36.757 1.00 54.01 551 ARG A O 1
ATOM 4277 N N . GLN A 1 552 ? 13.260 100.957 38.459 1.00 53.68 552 GLN A N 1
ATOM 4278 C CA . GLN A 1 552 ? 11.975 100.668 37.790 1.00 50.69 552 GLN A CA 1
ATOM 4279 C C . GLN A 1 552 ? 11.674 101.683 36.721 1.00 49.15 552 GLN A C 1
ATOM 4280 O O . GLN A 1 552 ? 11.129 101.342 35.663 1.00 51.35 552 GLN A O 1
ATOM 4286 N N . SER A 1 553 ? 11.996 102.938 37.004 1.00 42.99 553 SER A N 1
ATOM 4287 C CA . SER A 1 553 ? 11.917 103.982 35.987 1.00 43.63 553 SER A CA 1
ATOM 4288 C C . SER A 1 553 ? 12.907 103.752 34.819 1.00 42.13 553 SER A C 1
ATOM 4289 O O . SER A 1 553 ? 12.526 103.869 33.667 1.00 46.22 553 SER A O 1
ATOM 4292 N N . ALA A 1 554 ? 14.148 103.379 35.104 1.00 37.05 554 ALA A N 1
ATOM 4293 C CA . ALA A 1 554 ? 15.100 103.076 34.032 1.00 40.34 554 ALA A CA 1
ATOM 4294 C C . ALA A 1 554 ? 14.584 101.925 33.195 1.00 42.33 554 ALA A C 1
ATOM 4295 O O . ALA A 1 554 ? 14.766 101.873 31.956 1.00 40.20 554 ALA A O 1
ATOM 4297 N N . TYR A 1 555 ? 13.899 101.006 33.852 1.00 40.66 555 TYR A N 1
ATOM 4298 C CA . TYR A 1 555 ? 13.365 99.894 33.090 1.00 41.94 555 TYR A CA 1
ATOM 4299 C C . TYR A 1 555 ? 12.264 100.384 32.135 1.00 37.36 555 TYR A C 1
ATOM 4300 O O . TYR A 1 555 ? 12.220 99.967 30.985 1.00 41.12 555 TYR A O 1
ATOM 4309 N N . PHE A 1 556 ? 11.403 101.283 32.579 1.00 33.27 556 PHE A N 1
ATOM 4310 C CA . PHE A 1 556 ? 10.332 101.682 31.688 1.00 39.00 556 PHE A CA 1
ATOM 4311 C C . PHE A 1 556 ? 10.936 102.454 30.505 1.00 38.83 556 PHE A C 1
ATOM 4312 O O . PHE A 1 556 ? 10.611 102.209 29.346 1.00 36.89 556 PHE A O 1
ATOM 4320 N N . GLU A 1 557 ? 11.841 103.356 30.847 1.00 38.42 557 GLU A N 1
ATOM 4321 C CA . GLU A 1 557 ? 12.575 104.198 29.909 1.00 41.57 557 GLU A CA 1
ATOM 4322 C C . GLU A 1 557 ? 13.416 103.452 28.883 1.00 41.40 557 GLU A C 1
ATOM 4323 O O . GLU A 1 557 ? 13.324 103.763 27.697 1.00 43.84 557 GLU A O 1
ATOM 4329 N N . LEU A 1 558 ? 14.168 102.446 29.334 1.00 38.70 558 LEU A N 1
ATOM 4330 C CA . LEU A 1 558 ? 15.185 101.792 28.498 1.00 37.35 558 LEU A CA 1
ATOM 4331 C C . LEU A 1 558 ? 14.768 100.463 27.876 1.00 37.89 558 LEU A C 1
ATOM 4332 O O . LEU A 1 558 ? 15.286 100.082 26.834 1.00 42.25 558 LEU A O 1
ATOM 4337 N N . VAL A 1 559 ? 13.834 99.759 28.498 1.00 37.34 559 VAL A N 1
ATOM 4338 C CA . VAL A 1 559 ? 13.368 98.469 27.985 1.00 40.47 559 VAL A CA 1
ATOM 4339 C C . VAL A 1 559 ? 11.874 98.492 27.673 1.00 39.90 559 VAL A C 1
ATOM 4340 O O . VAL A 1 559 ? 11.491 98.276 26.537 1.00 45.77 559 VAL A O 1
ATOM 4344 N N . LYS A 1 560 ? 11.038 98.770 28.667 1.00 39.60 560 LYS A N 1
ATOM 4345 C CA . LYS A 1 560 ? 9.594 98.552 28.534 1.00 40.10 560 LYS A CA 1
ATOM 4346 C C . LYS A 1 560 ? 8.959 99.506 27.515 1.00 40.96 560 LYS A C 1
ATOM 4347 O O . LYS A 1 560 ? 8.275 99.044 26.612 1.00 43.70 560 LYS A O 1
ATOM 4353 N N . TYR A 1 561 ? 9.196 100.812 27.620 1.00 36.69 561 TYR A N 1
ATOM 4354 C CA . TYR A 1 561 ? 8.623 101.732 26.616 1.00 38.05 561 TYR A CA 1
ATOM 4355 C C . TYR A 1 561 ? 9.034 101.401 25.176 1.00 40.62 561 TYR A C 1
ATOM 4356 O O . TYR A 1 561 ? 8.125 101.267 24.363 1.00 41.64 561 TYR A O 1
ATOM 4365 N N . PRO A 1 562 ? 10.366 101.257 24.851 1.00 38.84 562 PRO A N 1
ATOM 4366 C CA . PRO A 1 562 ? 10.658 100.996 23.412 1.00 35.73 562 PRO A CA 1
ATOM 4367 C C . PRO A 1 562 ? 10.202 99.654 22.887 1.00 34.95 562 PRO A C 1
ATOM 4368 O O . PRO A 1 562 ? 9.653 99.596 21.793 1.00 42.10 562 PRO A O 1
ATOM 4372 N N . VAL A 1 563 ? 10.382 98.576 23.636 1.00 39.64 563 VAL A N 1
ATOM 4373 C CA . VAL A 1 563 ? 9.882 97.259 23.169 1.00 41.05 563 VAL A CA 1
ATOM 4374 C C . VAL A 1 563 ? 8.352 97.236 23.016 1.00 43.62 563 VAL A C 1
ATOM 4375 O O . VAL A 1 563 ? 7.836 96.733 22.004 1.00 47.89 563 VAL A O 1
ATOM 4379 N N . GLN A 1 564 ? 7.629 97.782 23.991 1.00 41.62 564 GLN A N 1
ATOM 4380 C CA . GLN A 1 564 ? 6.183 97.693 23.935 1.00 39.87 564 GLN A CA 1
ATOM 4381 C C . GLN A 1 564 ? 5.602 98.739 23.001 1.00 38.91 564 GLN A C 1
ATOM 4382 O O . GLN A 1 564 ? 4.573 98.501 22.344 1.00 35.38 564 GLN A O 1
ATOM 4388 N N . ALA A 1 565 ? 6.275 99.879 22.896 1.00 39.30 565 ALA A N 1
ATOM 4389 C CA . ALA A 1 565 ? 5.888 100.912 21.896 1.00 40.61 565 ALA A CA 1
ATOM 4390 C C . ALA A 1 565 ? 5.988 100.342 20.502 1.00 38.18 565 ALA A C 1
ATOM 4391 O O . ALA A 1 565 ? 5.037 100.361 19.728 1.00 40.06 565 ALA A O 1
ATOM 4393 N N . ALA A 1 566 ? 7.135 99.739 20.228 1.00 40.92 566 ALA A N 1
ATOM 4394 C CA . ALA A 1 566 ? 7.381 99.082 18.956 1.00 39.44 566 ALA A CA 1
ATOM 4395 C C . ALA A 1 566 ? 6.378 97.967 18.629 1.00 41.22 566 ALA A C 1
ATOM 4396 O O . ALA A 1 566 ? 5.922 97.850 17.472 1.00 40.83 566 ALA A O 1
ATOM 4398 N N . THR A 1 567 ? 6.049 97.139 19.639 1.00 42.26 567 THR A N 1
ATOM 4399 C CA . THR A 1 567 ? 5.099 96.037 19.481 1.00 39.82 567 THR A CA 1
ATOM 4400 C C . THR A 1 567 ? 3.728 96.579 19.035 1.00 41.17 567 THR A C 1
ATOM 4401 O O . THR A 1 567 ? 3.103 96.073 18.082 1.00 35.52 567 THR A O 1
ATOM 4405 N N . GLN A 1 568 ? 3.301 97.636 19.723 1.00 38.81 568 GLN A N 1
ATOM 4406 C CA . GLN A 1 568 ? 1.980 98.197 19.556 1.00 40.75 568 GLN A CA 1
ATOM 4407 C C . GLN A 1 568 ? 1.830 98.963 18.243 1.00 44.19 568 GLN A C 1
ATOM 4408 O O . GLN A 1 568 ? 0.701 99.069 17.701 1.00 44.06 568 GLN A O 1
ATOM 4422 N N . ASN A 1 570 ? 3.596 97.912 15.531 1.00 42.06 570 ASN A N 1
ATOM 4423 C CA . ASN A 1 570 ? 3.452 96.820 14.571 1.00 40.61 570 ASN A CA 1
ATOM 4424 C C . ASN A 1 570 ? 2.035 96.258 14.592 1.00 40.36 570 ASN A C 1
ATOM 4425 O O . ASN A 1 570 ? 1.417 96.080 13.553 1.00 44.76 570 ASN A O 1
ATOM 4430 N N . ARG A 1 571 ? 1.498 96.062 15.784 1.00 42.88 571 ARG A N 1
ATOM 4431 C CA . ARG A 1 571 ? 0.085 95.679 15.952 1.00 44.33 571 ARG A CA 1
ATOM 4432 C C . ARG A 1 571 ? -0.875 96.615 15.245 1.00 39.72 571 ARG A C 1
ATOM 4433 O O . ARG A 1 571 ? -1.733 96.154 14.514 1.00 37.65 571 ARG A O 1
ATOM 4441 N N . LYS A 1 572 ? -0.716 97.925 15.457 1.00 39.95 572 LYS A N 1
ATOM 4442 C CA . LYS A 1 572 ? -1.650 98.914 14.922 1.00 39.51 572 LYS A CA 1
ATOM 4443 C C . LYS A 1 572 ? -1.695 98.843 13.409 1.00 44.29 572 LYS A C 1
ATOM 4444 O O . LYS A 1 572 ? -2.788 98.828 12.791 1.00 45.50 572 LYS A O 1
ATOM 4450 N N . LEU A 1 573 ? -0.505 98.788 12.825 1.00 40.59 573 LEU A N 1
ATOM 4451 C CA . LEU A 1 573 ? -0.364 98.834 11.383 1.00 40.77 573 LEU A CA 1
ATOM 4452 C C . LEU A 1 573 ? -0.533 97.451 10.755 1.00 40.54 573 LEU A C 1
ATOM 4453 O O . LEU A 1 573 ? -1.101 97.348 9.670 1.00 36.80 573 LEU A O 1
ATOM 4458 N N . LEU A 1 574 ? -0.066 96.386 11.413 1.00 39.64 574 LEU A N 1
ATOM 4459 C CA . LEU A 1 574 ? -0.268 95.065 10.816 1.00 43.59 574 LEU A CA 1
ATOM 4460 C C . LEU A 1 574 ? -1.706 94.528 10.921 1.00 45.08 574 LEU A C 1
ATOM 4461 O O . LEU A 1 574 ? -2.190 93.950 9.937 1.00 45.08 574 LEU A O 1
ATOM 4466 N N . TYR A 1 575 ? -2.386 94.726 12.067 1.00 39.97 575 TYR A N 1
ATOM 4467 C CA . TYR A 1 575 ? -3.814 94.365 12.175 1.00 45.62 575 TYR A CA 1
ATOM 4468 C C . TYR A 1 575 ? -4.624 95.173 11.172 1.00 47.56 575 TYR A C 1
ATOM 4469 O O . TYR A 1 575 ? -5.529 94.654 10.550 1.00 46.68 575 TYR A O 1
ATOM 4478 N N . ALA A 1 576 ? -4.272 96.453 11.021 1.00 49.08 576 ALA A N 1
ATOM 4479 C CA . ALA A 1 576 ? -4.872 97.320 10.020 1.00 48.32 576 ALA A CA 1
ATOM 4480 C C . ALA A 1 576 ? -4.759 96.733 8.606 1.00 51.07 576 ALA A C 1
ATOM 4481 O O . ALA A 1 576 ? -5.736 96.805 7.813 1.00 50.13 576 ALA A O 1
ATOM 4483 N N . GLN A 1 577 ? -3.587 96.149 8.298 1.00 42.48 577 GLN A N 1
ATOM 4484 C CA . GLN A 1 577 ? -3.368 95.554 6.977 1.00 41.77 577 GLN A CA 1
ATOM 4485 C C . GLN A 1 577 ? -4.222 94.286 6.806 1.00 44.56 577 GLN A C 1
ATOM 4486 O O . GLN A 1 577 ? -4.833 94.081 5.745 1.00 43.79 577 GLN A O 1
ATOM 4492 N N . LEU A 1 578 ? -4.255 93.448 7.849 1.00 45.71 578 LEU A N 1
ATOM 4493 C CA . LEU A 1 578 ? -5.116 92.255 7.867 1.00 42.80 578 LEU A CA 1
ATOM 4494 C C . LEU A 1 578 ? -6.591 92.640 7.797 1.00 44.79 578 LEU A C 1
ATOM 4495 O O . LEU A 1 578 ? -7.336 91.976 7.090 1.00 45.53 578 LEU A O 1
ATOM 4500 N N . ALA A 1 579 ? -6.967 93.744 8.457 1.00 41.52 579 ALA A N 1
ATOM 4501 C CA . ALA A 1 579 ? -8.338 94.266 8.460 1.00 45.47 579 ALA A CA 1
ATOM 4502 C C . ALA A 1 579 ? -8.852 94.770 7.108 1.00 51.59 579 ALA A C 1
ATOM 4503 O O . ALA A 1 579 ? -9.990 94.474 6.751 1.00 56.67 579 ALA A O 1
ATOM 4505 N N . ARG A 1 580 ? -8.033 95.548 6.389 1.00 52.40 580 ARG A N 1
ATOM 4506 C CA . ARG A 1 580 ? -8.296 95.946 4.991 1.00 49.50 580 ARG A CA 1
ATOM 4507 C C . ARG A 1 580 ? -8.661 94.767 4.111 1.00 47.97 580 ARG A C 1
ATOM 4508 O O . ARG A 1 580 ? -9.469 94.914 3.204 1.00 47.77 580 ARG A O 1
ATOM 4516 N N . HIS A 1 581 ? -8.007 93.622 4.332 1.00 46.61 581 HIS A N 1
ATOM 4517 C CA . HIS A 1 581 ? -8.273 92.415 3.544 1.00 47.49 581 HIS A CA 1
ATOM 4518 C C . HIS A 1 581 ? -9.275 91.446 4.220 1.00 46.49 581 HIS A C 1
ATOM 4519 O O . HIS A 1 581 ? -9.342 90.285 3.839 1.00 43.22 581 HIS A O 1
ATOM 4526 N N . ASP A 1 582 ? -10.046 91.930 5.204 1.00 50.97 582 ASP A N 1
ATOM 4527 C CA . ASP A 1 582 ? -11.199 91.196 5.759 1.00 60.50 582 ASP A CA 1
ATOM 4528 C C . ASP A 1 582 ? -10.715 89.919 6.464 1.00 61.81 582 ASP A C 1
ATOM 4529 O O . ASP A 1 582 ? -11.344 88.856 6.383 1.00 57.53 582 ASP A O 1
ATOM 4534 N N . LYS A 1 583 ? -9.575 90.042 7.143 1.00 60.76 583 LYS A N 1
ATOM 4535 C CA . LYS A 1 583 ? -8.924 88.914 7.824 1.00 59.15 583 LYS A CA 1
ATOM 4536 C C . LYS A 1 583 ? -8.712 89.172 9.323 1.00 60.75 583 LYS A C 1
ATOM 4537 O O . LYS A 1 583 ? -8.083 88.341 10.024 1.00 59.26 583 LYS A O 1
ATOM 4543 N N . GLU A 1 584 ? -9.236 90.325 9.781 1.00 51.03 584 GLU A N 1
ATOM 4544 C CA . GLU A 1 584 ? -9.102 90.834 11.136 1.00 47.52 584 GLU A CA 1
ATOM 4545 C C . GLU A 1 584 ? -10.052 91.954 11.414 1.00 51.61 584 GLU A C 1
ATOM 4546 O O . GLU A 1 584 ? -10.484 92.645 10.488 1.00 56.73 584 GLU A O 1
ATOM 4552 N N . ASP A 1 585 ? -10.320 92.178 12.699 1.00 54.08 585 ASP A N 1
ATOM 4553 C CA . ASP A 1 585 ? -11.182 93.260 13.126 1.00 60.30 585 ASP A CA 1
ATOM 4554 C C . ASP A 1 585 ? -10.412 94.539 13.379 1.00 58.56 585 ASP A C 1
ATOM 4555 O O . ASP A 1 585 ? -9.421 94.559 14.098 1.00 57.99 585 ASP A O 1
ATOM 4560 N N . TRP A 1 586 ? -10.925 95.612 12.794 1.00 61.11 586 TRP A N 1
ATOM 4561 C CA . TRP A 1 586 ? -10.368 96.952 12.890 1.00 60.92 586 TRP A CA 1
ATOM 4562 C C . TRP A 1 586 ? -10.168 97.494 14.299 1.00 65.43 586 TRP A C 1
ATOM 4563 O O . TRP A 1 586 ? -9.313 98.372 14.521 1.00 62.32 586 TRP A O 1
ATOM 4574 N N . GLU A 1 587 ? -10.966 96.976 15.231 1.00 66.70 587 GLU A N 1
ATOM 4575 C CA . GLU A 1 587 ? -10.907 97.383 16.619 1.00 67.77 587 GLU A CA 1
ATOM 4576 C C . GLU A 1 587 ? -9.569 97.032 17.271 1.00 59.44 587 GLU A C 1
ATOM 4577 O O . GLU A 1 587 ? -9.116 97.735 18.167 1.00 53.79 587 GLU A O 1
ATOM 4583 N N . LYS A 1 588 ? -8.929 95.968 16.799 1.00 55.79 588 LYS A N 1
ATOM 4584 C CA . LYS A 1 588 ? -7.613 95.588 17.311 1.00 57.59 588 LYS A CA 1
ATOM 4585 C C . LYS A 1 588 ? -6.553 96.658 16.979 1.00 59.51 588 LYS A C 1
ATOM 4586 O O . LYS A 1 588 ? -5.635 96.915 17.785 1.00 54.23 588 LYS A O 1
ATOM 4592 N N . SER A 1 589 ? -6.722 97.306 15.820 1.00 56.65 589 SER A N 1
ATOM 4593 C CA . SER A 1 589 ? -5.816 98.372 15.377 1.00 54.11 589 SER A CA 1
ATOM 4594 C C . SER A 1 589 ? -5.942 99.589 16.257 1.00 52.81 589 SER A C 1
ATOM 4595 O O . SER A 1 589 ? -4.929 100.160 16.695 1.00 54.18 589 SER A O 1
ATOM 4598 N N . ASP A 1 590 ? -7.191 99.972 16.520 1.00 52.00 590 ASP A N 1
ATOM 4599 C CA . ASP A 1 590 ? -7.495 101.064 17.435 1.00 51.36 590 ASP A CA 1
ATOM 4600 C C . ASP A 1 590 ? -7.008 100.763 18.849 1.00 51.16 590 ASP A C 1
ATOM 4601 O O . ASP A 1 590 ? -6.435 101.636 19.498 1.00 59.08 590 ASP A O 1
ATOM 4606 N N . ALA A 1 591 ? -7.187 99.532 19.312 1.00 44.56 591 ALA A N 1
ATOM 4607 C CA . ALA A 1 591 ? -6.752 99.183 20.662 1.00 52.23 591 ALA A CA 1
ATOM 4608 C C . ALA A 1 591 ? -5.224 99.353 20.823 1.00 50.12 591 ALA A C 1
ATOM 4609 O O . ALA A 1 591 ? -4.740 99.927 21.826 1.00 50.53 591 ALA A O 1
ATOM 4611 N N . ALA A 1 592 ? -4.503 98.867 19.813 1.00 43.74 592 ALA A N 1
ATOM 4612 C CA . ALA A 1 592 ? -3.049 98.977 19.697 1.00 44.38 592 ALA A CA 1
ATOM 4613 C C . ALA A 1 592 ? -2.615 100.431 19.718 1.00 47.04 592 ALA A C 1
ATOM 4614 O O . ALA A 1 592 ? -1.684 100.781 20.451 1.00 49.90 592 ALA A O 1
ATOM 4616 N N . TYR A 1 593 ? -3.306 101.263 18.928 1.00 46.01 593 TYR A N 1
ATOM 4617 C CA . TYR A 1 593 ? -3.156 102.708 18.994 1.00 46.76 593 TYR A CA 1
ATOM 4618 C C . TYR A 1 593 ? -3.342 103.179 20.447 1.00 47.38 593 TYR A C 1
ATOM 4619 O O . TYR A 1 593 ? -2.476 103.883 20.969 1.00 56.41 593 TYR A O 1
ATOM 4628 N N . ASP A 1 594 ? -4.438 102.776 21.105 1.00 50.39 594 ASP A N 1
ATOM 4629 C CA . ASP A 1 594 ? -4.752 103.278 22.456 1.00 51.42 594 ASP A CA 1
ATOM 4630 C C . ASP A 1 594 ? -3.642 102.893 23.410 1.00 47.36 594 ASP A C 1
ATOM 4631 O O . ASP A 1 594 ? -3.253 103.671 24.293 1.00 46.34 594 ASP A O 1
ATOM 4636 N N . SER A 1 595 ? -3.076 101.723 23.168 1.00 44.19 595 SER A N 1
ATOM 4637 C CA . SER A 1 595 ? -2.018 101.232 24.042 1.00 50.01 595 SER A CA 1
ATOM 4638 C C . SER A 1 595 ? -0.707 102.086 23.993 1.00 51.18 595 SER A C 1
ATOM 4639 O O . SER A 1 595 ? -0.123 102.395 25.045 1.00 56.64 595 SER A O 1
ATOM 4642 N N . ILE A 1 596 ? -0.306 102.511 22.789 1.00 50.27 596 ILE A N 1
ATOM 4643 C CA . ILE A 1 596 ? 0.821 103.450 22.559 1.00 45.93 596 ILE A CA 1
ATOM 4644 C C . ILE A 1 596 ? 0.587 104.734 23.364 1.00 45.89 596 ILE A C 1
ATOM 4645 O O . ILE A 1 596 ? 1.483 105.216 24.031 1.00 43.64 596 ILE A O 1
ATOM 4650 N N . ALA A 1 597 ? -0.642 105.266 23.282 1.00 50.16 597 ALA A N 1
ATOM 4651 C CA . ALA A 1 597 ? -1.094 106.427 24.052 1.00 48.05 597 ALA A CA 1
ATOM 4652 C C . ALA A 1 597 ? -0.821 106.251 25.532 1.00 53.29 597 ALA A C 1
ATOM 4653 O O . ALA A 1 597 ? -0.155 107.090 26.148 1.00 56.75 597 ALA A O 1
ATOM 4655 N N . ALA A 1 598 ? -1.333 105.137 26.075 1.00 53.00 598 ALA A N 1
ATOM 4656 C CA . ALA A 1 598 ? -1.189 104.762 27.484 1.00 49.19 598 ALA A CA 1
ATOM 4657 C C . ALA A 1 598 ? 0.280 104.663 27.885 1.00 51.76 598 ALA A C 1
ATOM 4658 O O . ALA A 1 598 ? 0.683 105.271 28.882 1.00 50.93 598 ALA A O 1
ATOM 4660 N N . LEU A 1 599 ? 1.076 103.929 27.090 1.00 47.69 599 LEU A N 1
ATOM 4661 C CA . LEU A 1 599 ? 2.525 103.846 27.306 1.00 41.89 599 LEU A CA 1
ATOM 4662 C C . LEU A 1 599 ? 3.178 105.253 27.321 1.00 43.37 599 LEU A C 1
ATOM 4663 O O . LEU A 1 599 ? 4.040 105.512 28.147 1.00 41.11 599 LEU A O 1
ATOM 4668 N N . THR A 1 600 ? 2.717 106.166 26.458 1.00 39.88 600 THR A N 1
ATOM 4669 C CA . THR A 1 600 ? 3.299 107.500 26.372 1.00 45.03 600 THR A CA 1
ATOM 4670 C C . THR A 1 600 ? 2.880 108.383 27.561 1.00 52.00 600 THR A C 1
ATOM 4671 O O . THR A 1 600 ? 3.694 109.236 28.035 1.00 54.22 600 THR A O 1
ATOM 4675 N N . GLN A 1 601 ? 1.640 108.188 28.033 1.00 47.68 601 GLN A N 1
ATOM 4676 C CA . GLN A 1 601 ? 1.171 108.845 29.271 1.00 53.04 601 GLN A CA 1
ATOM 4677 C C . GLN A 1 601 ? 2.011 108.418 30.459 1.00 48.49 601 GLN A C 1
ATOM 4678 O O . GLN A 1 601 ? 2.368 109.240 31.302 1.00 48.68 601 GLN A O 1
ATOM 4684 N N . HIS A 1 602 ? 2.327 107.129 30.531 1.00 50.33 602 HIS A N 1
ATOM 4685 C CA . HIS A 1 602 ? 3.145 106.625 31.625 1.00 51.95 602 HIS A CA 1
ATOM 4686 C C . HIS A 1 602 ? 4.552 107.251 31.592 1.00 51.20 602 HIS A C 1
ATOM 4687 O O . HIS A 1 602 ? 5.025 107.743 32.623 1.00 49.43 602 HIS A O 1
ATOM 4694 N N . TYR A 1 603 ? 5.163 107.293 30.402 1.00 43.66 603 TYR A N 1
ATOM 4695 C CA . TYR A 1 603 ? 6.476 107.920 30.198 1.00 45.80 603 TYR A CA 1
ATOM 4696 C C . TYR A 1 603 ? 6.511 109.323 30.802 1.00 47.45 603 TYR A C 1
ATOM 4697 O O . TYR A 1 603 ? 7.421 109.692 31.563 1.00 43.81 603 TYR A O 1
ATOM 4706 N N . ASN A 1 604 ? 5.489 110.087 30.437 1.00 48.98 604 ASN A N 1
ATOM 4707 C CA . ASN A 1 604 ? 5.409 111.494 30.718 1.00 47.70 604 ASN A CA 1
ATOM 4708 C C . ASN A 1 604 ? 4.992 111.774 32.168 1.00 50.17 604 ASN A C 1
ATOM 4709 O O . ASN A 1 604 ? 4.924 112.939 32.578 1.00 53.65 604 ASN A O 1
ATOM 4714 N N . SER A 1 605 ? 4.743 110.712 32.941 1.00 46.57 605 SER A N 1
ATOM 4715 C CA A SER A 1 605 ? 4.257 110.843 34.327 0.50 48.88 605 SER A CA 1
ATOM 4716 C CA B SER A 1 605 ? 4.272 110.866 34.323 0.50 49.64 605 SER A CA 1
ATOM 4717 C C . SER A 1 605 ? 5.158 110.143 35.338 1.00 47.62 605 SER A C 1
ATOM 4718 O O . SER A 1 605 ? 4.983 110.305 36.535 1.00 53.82 605 SER A O 1
ATOM 4723 N N . LEU A 1 606 ? 6.123 109.365 34.842 1.00 49.45 606 LEU A N 1
ATOM 4724 C CA . LEU A 1 606 ? 7.183 108.754 35.663 1.00 47.88 606 LEU A CA 1
ATOM 4725 C C . LEU A 1 606 ? 7.922 109.824 36.467 1.00 46.12 606 LEU A C 1
ATOM 4726 O O . LEU A 1 606 ? 8.066 110.982 36.008 1.00 51.44 606 LEU A O 1
ATOM 4731 N N . GLU A 1 607 ? 8.428 109.404 37.627 1.00 49.28 607 GLU A N 1
ATOM 4732 C CA . GLU A 1 607 ? 9.225 110.230 38.557 1.00 50.93 607 GLU A CA 1
ATOM 4733 C C . GLU A 1 607 ? 8.637 111.633 38.807 1.00 52.34 607 GLU A C 1
ATOM 4734 O O . GLU A 1 607 ? 9.318 112.651 38.643 1.00 54.65 607 GLU A O 1
ATOM 4740 N N . ASN A 1 608 ? 7.370 111.632 39.231 1.00 56.43 608 ASN A N 1
ATOM 4741 C CA . ASN A 1 608 ? 6.447 112.788 39.345 1.00 65.29 608 ASN A CA 1
ATOM 4742 C C . ASN A 1 608 ? 5.864 113.221 38.027 1.00 66.15 608 ASN A C 1
ATOM 4743 O O . ASN A 1 608 ? 4.679 112.976 37.742 1.00 81.10 608 ASN A O 1
ATOM 4748 N N . GLY A 1 609 ? 6.709 113.860 37.241 1.00 62.44 609 GLY A N 1
ATOM 4749 C CA . GLY A 1 609 ? 6.528 114.077 35.806 1.00 49.03 609 GLY A CA 1
ATOM 4750 C C . GLY A 1 609 ? 7.887 114.664 35.450 1.00 49.73 609 GLY A C 1
ATOM 4751 O O . GLY A 1 609 ? 7.964 115.720 34.817 1.00 48.12 609 GLY A O 1
ATOM 4752 N N . LYS A 1 610 ? 8.969 114.003 35.901 1.00 45.01 610 LYS A N 1
ATOM 4753 C CA . LYS A 1 610 ? 10.320 114.458 35.574 1.00 40.47 610 LYS A CA 1
ATOM 4754 C C . LYS A 1 610 ? 10.527 114.638 34.052 1.00 40.69 610 LYS A C 1
ATOM 4755 O O . LYS A 1 610 ? 11.155 115.604 33.641 1.00 46.10 610 LYS A O 1
ATOM 4761 N N . TRP A 1 611 ? 9.942 113.760 33.244 1.00 37.11 611 TRP A N 1
ATOM 4762 C CA . TRP A 1 611 ? 10.093 113.818 31.799 1.00 40.05 611 TRP A CA 1
ATOM 4763 C C . TRP A 1 611 ? 8.801 114.144 31.139 1.00 42.44 611 TRP A C 1
ATOM 4764 O O . TRP A 1 611 ? 8.539 113.670 30.044 1.00 44.08 611 TRP A O 1
ATOM 4775 N N . ASN A 1 612 ? 7.974 114.945 31.790 1.00 47.19 612 ASN A N 1
ATOM 4776 C CA . ASN A 1 612 ? 6.760 115.370 31.114 1.00 49.92 612 ASN A CA 1
ATOM 4777 C C . ASN A 1 612 ? 7.068 116.179 29.831 1.00 49.44 612 ASN A C 1
ATOM 4778 O O . ASN A 1 612 ? 7.940 117.078 29.870 1.00 43.75 612 ASN A O 1
ATOM 4783 N N . ARG A 1 613 ? 6.370 115.835 28.724 1.00 44.37 613 ARG A N 1
ATOM 4784 C CA . ARG A 1 613 ? 6.599 116.408 27.366 1.00 48.38 613 ARG A CA 1
ATOM 4785 C C . ARG A 1 613 ? 7.788 115.873 26.541 1.00 49.01 613 ARG A C 1
ATOM 4786 O O . ARG A 1 613 ? 7.869 116.158 25.337 1.00 54.31 613 ARG A O 1
ATOM 4810 N N . ASP A 1 616 ? 6.622 112.176 22.625 1.00 40.35 616 ASP A N 1
ATOM 4811 C CA . ASP A 1 616 ? 5.483 112.506 21.788 1.00 40.86 616 ASP A CA 1
ATOM 4812 C C . ASP A 1 616 ? 5.370 111.384 20.784 1.00 41.37 616 ASP A C 1
ATOM 4813 O O . ASP A 1 616 ? 6.275 111.189 19.974 1.00 49.45 616 ASP A O 1
ATOM 4818 N N . PHE A 1 617 ? 4.279 110.631 20.843 1.00 36.86 617 PHE A N 1
ATOM 4819 C CA . PHE A 1 617 ? 4.150 109.492 19.960 1.00 38.56 617 PHE A CA 1
ATOM 4820 C C . PHE A 1 617 ? 3.686 109.852 18.531 1.00 39.99 617 PHE A C 1
ATOM 4821 O O . PHE A 1 617 ? 3.558 108.963 17.674 1.00 39.37 617 PHE A O 1
ATOM 4829 N N . LYS A 1 618 ? 3.443 111.155 18.295 1.00 40.70 618 LYS A N 1
ATOM 4830 C CA . LYS A 1 618 ? 3.063 111.712 16.974 1.00 44.35 618 LYS A CA 1
ATOM 4831 C C . LYS A 1 618 ? 4.016 112.816 16.488 1.00 45.13 618 LYS A C 1
ATOM 4832 O O . LYS A 1 618 ? 3.537 113.834 15.973 1.00 45.48 618 LYS A O 1
ATOM 4838 N N . PRO A 1 619 ? 5.365 112.608 16.603 1.00 48.82 619 PRO A N 1
ATOM 4839 C CA . PRO A 1 619 ? 6.304 113.684 16.218 1.00 44.61 619 PRO A CA 1
ATOM 4840 C C . PRO A 1 619 ? 6.076 114.131 14.782 1.00 43.09 619 PRO A C 1
ATOM 4841 O O . PRO A 1 619 ? 5.898 113.302 13.891 1.00 38.93 619 PRO A O 1
ATOM 4845 N N . ARG A 1 620 ? 6.013 115.443 14.601 1.00 45.52 620 ARG A N 1
ATOM 4846 C CA . ARG A 1 620 ? 5.712 116.086 13.332 1.00 45.25 620 ARG A CA 1
ATOM 4847 C C . ARG A 1 620 ? 4.323 115.719 12.730 1.00 44.00 620 ARG A C 1
ATOM 4848 O O . ARG A 1 620 ? 4.059 116.023 11.585 1.00 43.74 620 ARG A O 1
ATOM 4856 N N . LYS A 1 621 ? 3.451 115.069 13.506 1.00 42.69 621 LYS A N 1
ATOM 4857 C CA . LYS A 1 621 ? 2.068 114.728 13.083 1.00 45.28 621 LYS A CA 1
ATOM 4858 C C . LYS A 1 621 ? 2.009 114.004 11.740 1.00 42.97 621 LYS A C 1
ATOM 4859 O O . LYS A 1 621 ? 1.108 114.246 10.904 1.00 43.57 621 LYS A O 1
ATOM 4865 N N . LEU A 1 622 ? 2.960 113.103 11.538 1.00 41.17 622 LEU A N 1
ATOM 4866 C CA . LEU A 1 622 ? 3.007 112.313 10.309 1.00 40.78 622 LEU A CA 1
ATOM 4867 C C . LEU A 1 622 ? 1.855 111.353 10.297 1.00 43.58 622 LEU A C 1
ATOM 4868 O O . LEU A 1 622 ? 1.472 110.851 11.367 1.00 45.91 622 LEU A O 1
ATOM 4873 N N . PRO A 1 623 ? 1.272 111.103 9.099 1.00 48.00 623 PRO A N 1
ATOM 4874 C CA . PRO A 1 623 ? 0.067 110.259 8.996 1.00 49.81 623 PRO A CA 1
ATOM 4875 C C . PRO A 1 623 ? 0.235 108.888 9.680 1.00 51.06 623 PRO A C 1
ATOM 4876 O O . PRO A 1 623 ? -0.672 108.439 10.425 1.00 47.41 623 PRO A O 1
ATOM 4880 N N . VAL A 1 624 ? 1.405 108.264 9.465 1.00 44.95 624 VAL A N 1
ATOM 4881 C CA . VAL A 1 624 ? 1.725 106.979 10.081 1.00 40.84 624 VAL A CA 1
ATOM 4882 C C . VAL A 1 624 ? 1.397 106.904 11.603 1.00 40.83 624 VAL A C 1
ATOM 4883 O O . VAL A 1 624 ? 1.064 105.800 12.072 1.00 39.68 624 VAL A O 1
ATOM 4887 N N . PHE A 1 625 ? 1.464 108.031 12.347 1.00 33.49 625 PHE A N 1
ATOM 4888 C CA . PHE A 1 625 ? 1.242 108.001 13.805 1.00 38.74 625 PHE A CA 1
ATOM 4889 C C . PHE A 1 625 ? -0.228 108.107 14.231 1.00 42.16 625 PHE A C 1
ATOM 4890 O O . PHE A 1 625 ? -0.541 108.039 15.429 1.00 43.82 625 PHE A O 1
ATOM 4898 N N . ASN A 1 626 ? -1.122 108.314 13.272 1.00 43.87 626 ASN A N 1
ATOM 4899 C CA . ASN A 1 626 ? -2.552 108.463 13.564 1.00 49.08 626 ASN A CA 1
ATOM 4900 C C . ASN A 1 626 ? -3.246 107.111 13.776 1.00 50.02 626 ASN A C 1
ATOM 4901 O O . ASN A 1 626 ? -2.670 106.072 13.456 1.00 41.50 626 ASN A O 1
ATOM 4906 N N . ARG A 1 627 ? -4.503 107.107 14.256 1.00 52.53 627 ARG A N 1
ATOM 4907 C CA . ARG A 1 627 ? -5.309 105.877 14.092 1.00 46.54 627 ARG A CA 1
ATOM 4908 C C . ARG A 1 627 ? -5.4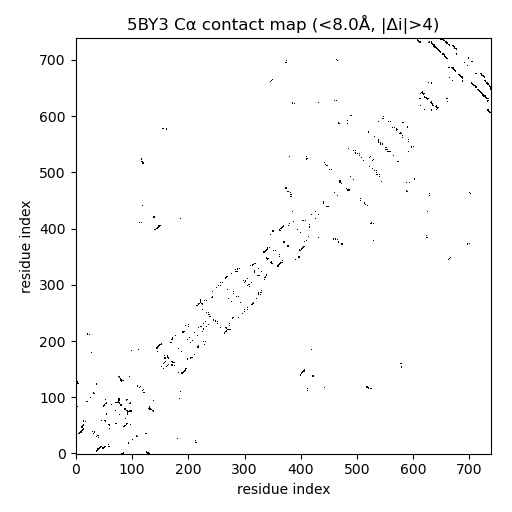14 105.689 12.605 1.00 45.53 627 ARG A C 1
ATOM 4909 O O . ARG A 1 627 ? -5.420 106.664 11.851 1.00 40.19 627 ARG A O 1
ATOM 4917 N N . VAL A 1 628 ? -5.508 104.436 12.190 1.00 45.82 628 VAL A N 1
ATOM 4918 C CA . VAL A 1 628 ? -5.538 104.118 10.776 1.00 51.80 628 VAL A CA 1
ATOM 4919 C C . VAL A 1 628 ? -6.935 104.341 10.158 1.00 54.81 628 VAL A C 1
ATOM 4920 O O . VAL A 1 628 ? -7.959 103.851 10.678 1.00 55.10 628 VAL A O 1
ATOM 4924 N N . GLU A 1 629 ? -6.955 105.059 9.040 1.00 59.04 629 GLU A N 1
ATOM 4925 C CA . GLU A 1 629 ? -8.145 105.183 8.174 1.00 62.16 629 GLU A CA 1
ATOM 4926 C C . GLU A 1 629 ? -8.671 103.804 7.719 1.00 57.98 629 GLU A C 1
ATOM 4927 O O . GLU A 1 629 ? -7.980 103.038 7.043 1.00 58.74 629 GLU A O 1
ATOM 4933 N N . ARG A 1 630 ? -9.903 103.504 8.108 1.00 56.40 630 ARG A N 1
ATOM 4934 C CA . ARG A 1 630 ? -10.595 102.281 7.706 1.00 56.88 630 ARG A CA 1
ATOM 4935 C C . ARG A 1 630 ? -11.098 102.336 6.246 1.00 60.34 630 ARG A C 1
ATOM 4936 O O . ARG A 1 630 ? -11.788 103.283 5.838 1.00 65.10 630 ARG A O 1
ATOM 4944 N N . LYS A 1 631 ? -10.734 101.323 5.472 1.00 54.47 631 LYS A N 1
ATOM 4945 C CA . LYS A 1 631 ? -11.052 101.230 4.049 1.00 60.72 631 LYS A CA 1
ATOM 4946 C C . LYS A 1 631 ? -10.767 99.802 3.648 1.00 57.80 631 LYS A C 1
ATOM 4947 O O . LYS A 1 631 ? -9.954 99.151 4.282 1.00 61.38 631 LYS A O 1
ATOM 4953 N N . ALA A 1 632 ? -11.466 99.311 2.631 1.00 55.12 632 ALA A N 1
ATOM 4954 C CA . ALA A 1 632 ? -11.303 97.936 2.172 1.00 52.08 632 ALA A CA 1
ATOM 4955 C C . ALA A 1 632 ? -10.288 97.899 1.055 1.00 49.09 632 ALA A C 1
ATOM 4956 O O . ALA A 1 632 ? -10.301 98.748 0.173 1.00 53.60 632 ALA A O 1
ATOM 4958 N N . ALA A 1 633 ? -9.407 96.906 1.113 1.00 49.13 633 ALA A N 1
ATOM 4959 C CA . ALA A 1 633 ? -8.376 96.698 0.116 1.00 51.64 633 ALA A CA 1
ATOM 4960 C C . ALA A 1 633 ? -9.031 96.439 -1.230 1.00 58.13 633 ALA A C 1
ATOM 4961 O O . ALA A 1 633 ? -10.142 95.874 -1.290 1.00 57.86 633 ALA A O 1
ATOM 4963 N N . THR A 1 634 ? -8.357 96.872 -2.298 1.00 63.39 634 THR A N 1
ATOM 4964 C CA . THR A 1 634 ? -8.752 96.506 -3.668 1.00 69.76 634 THR A CA 1
ATOM 4965 C C . THR A 1 634 ? -7.988 95.238 -4.056 1.00 67.80 634 THR A C 1
ATOM 4966 O O . THR A 1 634 ? -8.597 94.172 -4.262 1.00 77.51 634 THR A O 1
ATOM 4970 N N . ALA A 1 635 ? -6.663 95.347 -4.103 1.00 50.98 635 ALA A N 1
ATOM 4971 C CA . ALA A 1 635 ? -5.791 94.222 -4.440 1.00 52.93 635 ALA A CA 1
ATOM 4972 C C . ALA A 1 635 ? -5.855 93.068 -3.406 1.00 51.45 635 ALA A C 1
ATOM 4973 O O . ALA A 1 635 ? -6.322 93.275 -2.291 1.00 52.36 635 ALA A O 1
ATOM 4975 N N . PRO A 1 636 ? -5.396 91.850 -3.780 1.00 50.78 636 PRO A N 1
ATOM 4976 C CA . PRO A 1 636 ? -5.182 90.806 -2.762 1.00 51.19 636 PRO A CA 1
ATOM 4977 C C . PRO A 1 636 ? -3.873 90.994 -1.976 1.00 50.94 636 PRO A C 1
ATOM 4978 O O . PRO A 1 636 ? -3.151 91.946 -2.218 1.00 52.30 636 PRO A O 1
ATOM 4990 N N . THR A 1 638 ? -0.050 89.912 -0.711 1.00 49.49 638 THR A N 1
ATOM 4991 C CA . THR A 1 638 ? 1.145 89.252 -1.239 1.00 48.60 638 THR A CA 1
ATOM 4992 C C . THR A 1 638 ? 1.025 87.784 -0.881 1.00 47.40 638 THR A C 1
ATOM 4993 O O . THR A 1 638 ? 0.669 87.443 0.234 1.00 51.67 638 THR A O 1
ATOM 4997 N N . ALA A 1 639 ? 1.265 86.942 -1.875 1.00 57.62 639 ALA A N 1
ATOM 4998 C CA . ALA A 1 639 ? 1.291 85.500 -1.728 1.00 56.77 639 ALA A CA 1
ATOM 4999 C C . ALA A 1 639 ? 2.650 85.106 -1.196 1.00 60.75 639 ALA A C 1
ATOM 5000 O O . ALA A 1 639 ? 3.663 85.740 -1.519 1.00 59.15 639 ALA A O 1
ATOM 5002 N N . ASP A 1 640 ? 2.648 84.064 -0.369 1.00 61.38 640 ASP A N 1
ATOM 5003 C CA . ASP A 1 640 ? 3.857 83.449 0.152 1.00 61.79 640 ASP A CA 1
ATOM 5004 C C . ASP A 1 640 ? 4.552 82.799 -1.029 1.00 62.40 640 ASP A C 1
ATOM 5005 O O . ASP A 1 640 ? 3.909 82.201 -1.892 1.00 69.37 640 ASP A O 1
ATOM 5010 N N . ARG A 1 641 ? 5.855 82.937 -1.118 1.00 59.55 641 ARG A N 1
ATOM 5011 C CA . ARG A 1 641 ? 6.499 82.429 -2.291 1.00 59.90 641 ARG A CA 1
ATOM 5012 C C . ARG A 1 641 ? 7.621 81.481 -1.896 1.00 68.76 641 ARG A C 1
ATOM 5013 O O . ARG A 1 641 ? 8.574 81.888 -1.241 1.00 74.87 641 ARG A O 1
ATOM 5021 N N . LYS A 1 642 ? 7.475 80.219 -2.299 1.00 72.92 642 LYS A N 1
ATOM 5022 C CA . LYS A 1 642 ? 8.418 79.155 -1.968 1.00 73.41 642 LYS A CA 1
ATOM 5023 C C . LYS A 1 642 ? 9.744 79.276 -2.739 1.00 72.67 642 LYS A C 1
ATOM 5024 O O . LYS A 1 642 ? 9.791 79.136 -3.979 1.00 66.16 642 LYS A O 1
ATOM 5030 N N . ALA A 1 643 ? 10.795 79.556 -1.962 1.00 68.38 643 ALA A N 1
ATOM 5031 C CA . ALA A 1 643 ? 12.200 79.499 -2.385 1.00 69.44 643 ALA A CA 1
ATOM 5032 C C . ALA A 1 643 ? 12.667 78.047 -2.411 1.00 69.12 643 ALA A C 1
ATOM 5033 O O . ALA A 1 643 ? 12.253 77.270 -1.561 1.00 68.40 643 ALA A O 1
ATOM 5035 N N . VAL A 1 644 ? 13.509 77.662 -3.371 1.00 73.62 644 VAL A N 1
ATOM 5036 C CA . VAL A 1 644 ? 14.132 76.320 -3.297 1.00 71.15 644 VAL A CA 1
ATOM 5037 C C . VAL A 1 644 ? 15.310 76.274 -2.320 1.00 73.64 644 VAL A C 1
ATOM 5038 O O . VAL A 1 644 ? 15.440 75.328 -1.543 1.00 83.63 644 VAL A O 1
ATOM 5042 N N . CYS A 1 645 ? 16.157 77.295 -2.349 1.00 73.28 645 CYS A N 1
ATOM 5043 C CA . CYS A 1 645 ? 17.213 77.435 -1.353 1.00 69.25 645 CYS A CA 1
ATOM 5044 C C . CYS A 1 645 ? 17.165 78.794 -0.678 1.00 67.44 645 CYS A C 1
ATOM 5045 O O . CYS A 1 645 ? 16.660 79.755 -1.260 1.00 65.47 645 CYS A O 1
ATOM 5048 N N . GLN A 1 646 ? 17.693 78.846 0.549 1.00 61.14 646 GLN A N 1
ATOM 5049 C CA . GLN A 1 646 ? 17.775 80.053 1.348 1.00 61.48 646 GLN A CA 1
ATOM 5050 C C . GLN A 1 646 ? 18.992 79.956 2.274 1.00 60.47 646 GLN A C 1
ATOM 5051 O O . GLN A 1 646 ? 19.065 79.065 3.130 1.00 61.44 646 GLN A O 1
ATOM 5057 N N . TRP A 1 647 ? 19.924 80.895 2.102 1.00 58.50 647 TRP A N 1
ATOM 5058 C CA . TRP A 1 647 ? 21.240 80.870 2.747 1.00 53.64 647 TRP A CA 1
ATOM 5059 C C . TRP A 1 647 ? 21.580 82.164 3.447 1.00 55.07 647 TRP A C 1
ATOM 5060 O O . TRP A 1 647 ? 21.063 83.228 3.075 1.00 53.65 647 TRP A O 1
ATOM 5071 N N . ASN A 1 648 ? 22.431 82.031 4.469 1.00 51.02 648 ASN A N 1
ATOM 5072 C CA . ASN A 1 648 ? 23.224 83.097 5.094 1.00 53.06 648 ASN A CA 1
ATOM 5073 C C . ASN A 1 648 ? 24.659 82.908 4.623 1.00 56.35 648 ASN A C 1
ATOM 5074 O O . ASN A 1 648 ? 24.992 81.872 4.035 1.00 56.11 648 ASN A O 1
ATOM 5079 N N . ALA A 1 649 ? 25.530 83.870 4.890 1.00 59.78 649 ALA A N 1
ATOM 5080 C CA . ALA A 1 649 ? 26.882 83.820 4.307 1.00 62.20 649 ALA A CA 1
ATOM 5081 C C . ALA A 1 649 ? 27.767 82.618 4.703 1.00 68.81 649 ALA A C 1
ATOM 5082 O O . ALA A 1 649 ? 28.746 82.314 4.007 1.00 71.80 649 ALA A O 1
ATOM 5084 N N . ALA A 1 650 ? 27.415 81.947 5.805 1.00 69.17 650 ALA A N 1
ATOM 5085 C CA . ALA A 1 650 ? 28.224 80.859 6.373 1.00 68.35 650 ALA A CA 1
ATOM 5086 C C . ALA A 1 650 ? 27.708 79.456 6.023 1.00 72.91 650 ALA A C 1
ATOM 5087 O O . ALA A 1 650 ? 28.403 78.465 6.269 1.00 73.69 650 ALA A O 1
ATOM 5089 N N . GLU A 1 651 ? 26.500 79.378 5.455 1.00 71.06 651 GLU A N 1
ATOM 5090 C CA . GLU A 1 651 ? 25.992 78.137 4.854 1.00 66.22 651 GLU A CA 1
ATOM 5091 C C . GLU A 1 651 ? 26.805 77.769 3.607 1.00 71.07 651 GLU A C 1
ATOM 5092 O O . GLU A 1 651 ? 26.695 76.653 3.096 1.00 81.35 651 GLU A O 1
ATOM 5098 N N . ALA A 1 652 ? 27.633 78.702 3.140 1.00 69.74 652 ALA A N 1
ATOM 5099 C CA . ALA A 1 652 ? 28.542 78.469 2.027 1.00 74.12 652 ALA A CA 1
ATOM 5100 C C . ALA A 1 652 ? 29.480 77.301 2.312 1.00 79.33 652 ALA A C 1
ATOM 5101 O O . ALA A 1 652 ? 29.864 77.067 3.454 1.00 83.63 652 ALA A O 1
ATOM 5103 N N . LYS A 1 653 ? 29.831 76.558 1.272 1.00 87.16 653 LYS A N 1
ATOM 5104 C CA . LYS A 1 653 ? 30.917 75.580 1.346 1.00 88.18 653 LYS A CA 1
ATOM 5105 C C . LYS A 1 653 ? 32.216 76.383 1.246 1.00 86.92 653 LYS A C 1
ATOM 5106 O O . LYS A 1 653 ? 32.574 77.075 2.199 1.00 102.60 653 LYS A O 1
ATOM 5112 N N . LYS A 1 654 ? 32.887 76.330 0.094 1.00 90.31 654 LYS A N 1
ATOM 5113 C CA . LYS A 1 654 ? 34.067 77.181 -0.194 1.00 90.11 654 LYS A CA 1
ATOM 5114 C C . LYS A 1 654 ? 33.826 78.693 0.034 1.00 82.08 654 LYS A C 1
ATOM 5115 O O . LYS A 1 654 ? 32.744 79.221 -0.226 1.00 82.22 654 LYS A O 1
ATOM 5121 N N . GLY A 1 655 ? 34.853 79.358 0.541 1.00 73.92 655 GLY A N 1
ATOM 5122 C CA . GLY A 1 655 ? 34.827 80.790 0.748 1.00 69.35 655 GLY A CA 1
ATOM 5123 C C . GLY A 1 655 ? 34.882 81.210 2.204 1.00 64.92 655 GLY A C 1
ATOM 5124 O O . GLY A 1 655 ? 34.300 80.557 3.084 1.00 52.27 655 GLY A O 1
ATOM 5125 N N . ASN A 1 656 ? 35.568 82.329 2.426 1.00 71.62 656 ASN A N 1
ATOM 5126 C CA . ASN A 1 656 ? 35.675 82.967 3.737 1.00 76.40 656 ASN A CA 1
ATOM 5127 C C . ASN A 1 656 ? 35.016 84.367 3.796 1.00 69.58 656 ASN A C 1
ATOM 5128 O O . ASN A 1 656 ? 35.351 85.304 3.028 1.00 62.36 656 ASN A O 1
ATOM 5133 N N . ALA A 1 657 ? 34.069 84.493 4.724 1.00 67.90 657 ALA A N 1
ATOM 5134 C CA . ALA A 1 657 ? 33.381 85.758 4.965 1.00 56.39 657 ALA A CA 1
ATOM 5135 C C . ALA A 1 657 ? 33.130 85.961 6.457 1.00 51.21 657 ALA A C 1
ATOM 5136 O O . ALA A 1 657 ? 32.365 85.227 7.063 1.00 55.90 657 ALA A O 1
ATOM 5138 N N . ILE A 1 658 ? 33.768 86.967 7.040 1.00 49.14 658 ILE A N 1
ATOM 5139 C CA . ILE A 1 658 ? 33.630 87.234 8.460 1.00 51.37 658 ILE A CA 1
ATOM 5140 C C . ILE A 1 658 ? 32.304 87.932 8.757 1.00 52.59 658 ILE A C 1
ATOM 5141 O O . ILE A 1 658 ? 31.978 88.956 8.152 1.00 49.61 658 ILE A O 1
ATOM 5146 N N . VAL A 1 659 ? 31.537 87.321 9.660 1.00 53.51 659 VAL A N 1
ATOM 5147 C CA . VAL A 1 659 ? 30.261 87.845 10.135 1.00 55.18 659 VAL A CA 1
ATOM 5148 C C . VAL A 1 659 ? 30.502 89.221 10.737 1.00 57.17 659 VAL A C 1
ATOM 5149 O O . VAL A 1 659 ? 31.472 89.401 11.476 1.00 59.11 659 VAL A O 1
ATOM 5153 N N . CYS A 1 660 ? 29.654 90.187 10.369 1.00 54.53 660 CYS A N 1
ATOM 5154 C CA . CYS A 1 660 ? 29.520 91.432 11.115 1.00 53.49 660 CYS A CA 1
ATOM 5155 C C . CYS A 1 660 ? 28.524 91.158 12.264 1.00 53.43 660 CYS A C 1
ATOM 5156 O O . CYS A 1 660 ? 27.308 90.950 12.041 1.00 54.77 660 CYS A O 1
ATOM 5159 N N . GLU A 1 661 ? 29.053 91.165 13.491 1.00 51.09 661 GLU A N 1
ATOM 5160 C CA . GLU A 1 661 ? 28.453 90.431 14.633 1.00 53.48 661 GLU A CA 1
ATOM 5161 C C . GLU A 1 661 ? 26.928 90.252 14.710 1.00 49.34 661 GLU A C 1
ATOM 5162 O O . GLU A 1 661 ? 26.455 89.130 14.562 1.00 63.29 661 GLU A O 1
ATOM 5168 N N . GLY A 1 662 ? 26.145 91.279 14.960 1.00 39.09 662 GLY A N 1
ATOM 5169 C CA . GLY A 1 662 ? 24.690 90.958 14.976 1.00 38.54 662 GLY A CA 1
ATOM 5170 C C . GLY A 1 662 ? 23.919 91.554 13.792 1.00 41.58 662 GLY A C 1
ATOM 5171 O O . GLY A 1 662 ? 22.724 91.874 13.908 1.00 37.87 662 GLY A O 1
ATOM 5172 N N . LEU A 1 663 ? 24.624 91.753 12.675 1.00 38.51 663 LEU A N 1
ATOM 5173 C CA . LEU A 1 663 ? 24.118 92.565 11.584 1.00 41.81 663 LEU A CA 1
ATOM 5174 C C . LEU A 1 663 ? 23.209 91.779 10.621 1.00 40.43 663 LEU A C 1
ATOM 5175 O O . LEU A 1 663 ? 23.412 90.574 10.435 1.00 41.05 663 LEU A O 1
ATOM 5180 N N . GLY A 1 664 ? 22.212 92.458 10.024 1.00 36.63 664 GLY A N 1
ATOM 5181 C CA . GLY A 1 664 ? 21.342 91.875 8.963 1.00 29.96 664 GLY A CA 1
ATOM 5182 C C . GLY A 1 664 ? 20.044 91.223 9.431 1.00 34.65 664 GLY A C 1
ATOM 5183 O O . GLY A 1 664 ? 19.816 91.095 10.616 1.00 34.45 664 GLY A O 1
ATOM 5184 N N . TYR A 1 665 ? 19.192 90.795 8.484 1.00 38.78 665 TYR A N 1
ATOM 5185 C CA . TYR A 1 665 ? 17.840 90.280 8.771 1.00 38.93 665 TYR A CA 1
ATOM 5186 C C . TYR A 1 665 ? 17.778 89.085 9.762 1.00 44.77 665 TYR A C 1
ATOM 5187 O O . TYR A 1 665 ? 16.845 88.954 10.562 1.00 41.52 665 TYR A O 1
ATOM 5196 N N . GLU A 1 666 ? 18.786 88.223 9.710 1.00 49.19 666 GLU A N 1
ATOM 5197 C CA . GLU A 1 666 ? 18.881 87.144 10.676 1.00 54.45 666 GLU A CA 1
ATOM 5198 C C . GLU A 1 666 ? 20.267 87.119 11.349 1.00 50.82 666 GLU A C 1
ATOM 5199 O O . GLU A 1 666 ? 20.818 86.054 11.609 1.00 49.93 666 GLU A O 1
ATOM 5205 N N . SER A 1 667 ? 20.797 88.311 11.635 1.00 44.02 667 SER A N 1
ATOM 5206 C CA . SER A 1 667 ? 22.011 88.507 12.457 1.00 43.34 667 SER A CA 1
ATOM 5207 C C . SER A 1 667 ? 23.227 87.823 11.929 1.00 38.57 667 SER A C 1
ATOM 5208 O O . SER A 1 667 ? 24.185 87.645 12.675 1.00 45.86 667 SER A O 1
ATOM 5211 N N . LYS A 1 668 ? 23.204 87.452 10.653 1.00 42.26 668 LYS A N 1
ATOM 5212 C CA . LYS A 1 668 ? 24.316 86.712 10.021 1.00 43.31 668 LYS A CA 1
ATOM 5213 C C . LYS A 1 668 ? 24.940 87.342 8.768 1.00 46.03 668 LYS A C 1
ATOM 5214 O O . LYS A 1 668 ? 25.634 86.668 8.032 1.00 49.76 668 LYS A O 1
ATOM 5220 N N . ALA A 1 669 ? 24.740 88.639 8.534 1.00 41.69 669 ALA A N 1
ATOM 5221 C CA . ALA A 1 669 ? 25.473 89.306 7.452 1.00 41.48 669 ALA A CA 1
ATOM 5222 C C . ALA A 1 669 ? 26.993 89.182 7.630 1.00 41.60 669 ALA A C 1
ATOM 5223 O O . ALA A 1 669 ? 27.469 89.165 8.771 1.00 41.93 669 ALA A O 1
ATOM 5225 N N . ALA A 1 670 ? 27.734 89.100 6.507 1.00 41.88 670 ALA A N 1
ATOM 5226 C CA . ALA A 1 670 ? 29.205 88.870 6.526 1.00 43.46 670 ALA A CA 1
ATOM 5227 C C . ALA A 1 670 ? 29.933 89.565 5.386 1.00 44.28 670 ALA A C 1
ATOM 5228 O O . ALA A 1 670 ? 29.401 89.629 4.285 1.00 48.14 670 ALA A O 1
ATOM 5230 N N . GLU A 1 671 ? 31.146 90.051 5.648 1.00 46.56 671 GLU A N 1
ATOM 5231 C CA . GLU A 1 671 ? 31.905 90.824 4.660 1.00 52.39 671 GLU A CA 1
ATOM 5232 C C . GLU A 1 671 ? 32.696 89.904 3.757 1.00 51.00 671 GLU A C 1
ATOM 5233 O O . GLU A 1 671 ? 33.489 89.106 4.234 1.00 55.09 671 GLU A O 1
ATOM 5239 N N . ILE A 1 672 ? 32.466 89.996 2.455 1.00 52.66 672 ILE A N 1
ATOM 5240 C CA . ILE A 1 672 ? 33.307 89.274 1.496 1.00 50.26 672 ILE A CA 1
ATOM 5241 C C . ILE A 1 672 ? 34.325 90.281 1.048 1.00 48.49 672 ILE A C 1
ATOM 5242 O O . ILE A 1 672 ? 33.971 91.292 0.439 1.00 50.03 672 ILE A O 1
ATOM 5247 N N . LYS A 1 673 ? 35.585 90.021 1.378 1.00 55.12 673 LYS A N 1
ATOM 5248 C CA . LYS A 1 673 ? 36.663 90.952 1.040 1.00 56.76 673 LYS A CA 1
ATOM 5249 C C . LYS A 1 673 ? 36.804 90.943 -0.468 1.00 55.88 673 LYS A C 1
ATOM 5250 O O . LYS A 1 673 ? 36.396 89.969 -1.129 1.00 55.96 673 LYS A O 1
ATOM 5256 N N . LYS A 1 674 ? 37.335 92.047 -0.995 1.00 55.63 674 LYS A N 1
ATOM 5257 C CA . LYS A 1 674 ? 37.644 92.231 -2.418 1.00 60.45 674 LYS A CA 1
ATOM 5258 C C . LYS A 1 674 ? 38.399 91.013 -2.931 1.00 61.87 674 LYS A C 1
ATOM 5259 O O . LYS A 1 674 ? 39.301 90.515 -2.258 1.00 66.33 674 LYS A O 1
ATOM 5265 N N . GLY A 1 675 ? 37.995 90.519 -4.096 1.00 62.86 675 GLY A N 1
ATOM 5266 C CA . GLY A 1 675 ? 38.627 89.350 -4.714 1.00 61.58 675 GLY A CA 1
ATOM 5267 C C . GLY A 1 675 ? 38.278 87.990 -4.128 1.00 59.38 675 GLY A C 1
ATOM 5268 O O . GLY A 1 675 ? 38.603 86.982 -4.747 1.00 70.14 675 GLY A O 1
ATOM 5269 N N . ASP A 1 676 ? 37.653 87.942 -2.944 1.00 55.40 676 ASP A N 1
ATOM 5270 C CA . ASP A 1 676 ? 37.157 86.667 -2.365 1.00 53.03 676 ASP A CA 1
ATOM 5271 C C . ASP A 1 676 ? 35.801 86.297 -2.902 1.00 53.16 676 ASP A C 1
ATOM 5272 O O . ASP A 1 676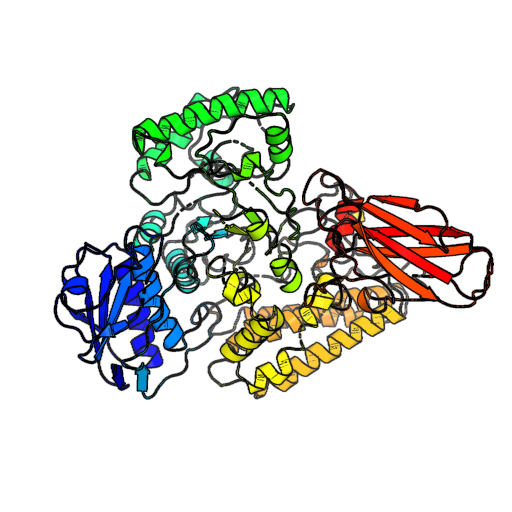 ? 35.101 87.139 -3.474 1.00 54.52 676 ASP A O 1
ATOM 5277 N N . ALA A 1 677 ? 35.449 85.026 -2.725 1.00 54.72 677 ALA A N 1
ATOM 5278 C CA . ALA A 1 677 ? 34.179 84.475 -3.183 1.00 57.48 677 ALA A CA 1
ATOM 5279 C C . ALA A 1 677 ? 33.616 83.533 -2.173 1.00 58.52 677 ALA A C 1
ATOM 5280 O O . ALA A 1 677 ? 34.360 82.860 -1.469 1.00 56.10 677 ALA A O 1
ATOM 5282 N N . LEU A 1 678 ? 32.287 83.527 -2.113 1.00 61.50 678 LEU A N 1
ATOM 5283 C CA . LEU A 1 678 ? 31.490 82.476 -1.506 1.00 62.67 678 LEU A CA 1
ATOM 5284 C C . LEU A 1 678 ? 30.861 81.562 -2.575 1.00 69.57 678 LEU A C 1
ATOM 5285 O O . LEU A 1 678 ? 30.530 81.998 -3.694 1.00 69.63 678 LEU A O 1
ATOM 5290 N N . THR A 1 679 ? 30.685 80.299 -2.204 1.00 65.11 679 THR A N 1
ATO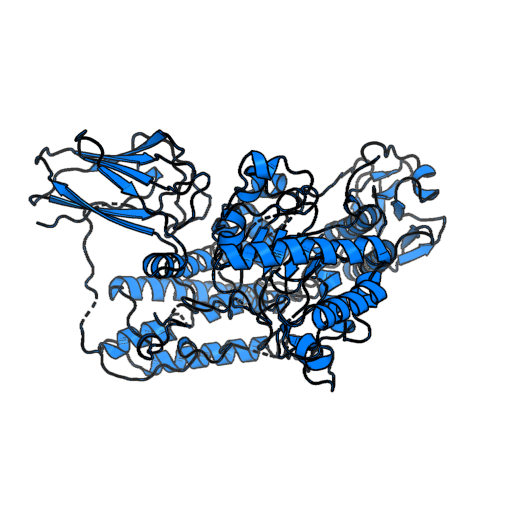M 5291 C CA . THR A 1 679 ? 30.293 79.240 -3.119 1.00 59.70 679 THR A CA 1
ATOM 5292 C C . THR A 1 679 ? 29.116 78.508 -2.438 1.00 63.95 679 THR A C 1
ATOM 5293 O O . THR A 1 679 ? 29.261 77.980 -1.332 1.00 60.02 679 THR A O 1
ATOM 5297 N N . PHE A 1 680 ? 27.937 78.542 -3.062 1.00 64.45 680 PHE A N 1
ATOM 5298 C CA . PHE A 1 680 ? 26.729 77.886 -2.510 1.00 68.31 680 PHE A CA 1
ATOM 5299 C C . PHE A 1 680 ? 26.323 76.729 -3.398 1.00 69.68 680 PHE A C 1
ATOM 5300 O O . PHE A 1 680 ? 26.427 76.825 -4.621 1.00 69.32 680 PHE A O 1
ATOM 5308 N N . SER A 1 681 ? 25.834 75.654 -2.791 1.00 64.26 681 SER A N 1
ATOM 5309 C CA . SER A 1 681 ? 25.486 74.470 -3.561 1.00 62.09 681 SER A CA 1
ATOM 5310 C C . SER A 1 681 ? 24.076 73.950 -3.279 1.00 60.31 681 SER A C 1
ATOM 5311 O O . SER A 1 681 ? 23.524 74.076 -2.157 1.00 47.36 681 SER A O 1
ATOM 5314 N N . PHE A 1 682 ? 23.509 73.350 -4.323 1.00 54.65 682 PHE A N 1
ATOM 5315 C CA . PHE A 1 682 ? 22.138 72.900 -4.274 1.00 61.85 682 PHE A CA 1
ATOM 5316 C C . PHE A 1 682 ? 21.910 71.830 -5.323 1.00 58.81 682 PHE A C 1
ATOM 5317 O O . PHE A 1 682 ? 22.683 71.705 -6.299 1.00 49.28 682 PHE A O 1
ATOM 5325 N N . GLY A 1 683 ? 20.822 71.092 -5.113 1.00 63.00 683 GLY A N 1
ATOM 5326 C CA . GLY A 1 683 ? 20.567 69.871 -5.835 1.00 67.53 683 GLY A CA 1
ATOM 5327 C C . GLY A 1 683 ? 19.734 70.023 -7.081 1.00 71.58 683 GLY A C 1
ATOM 5328 O O . GLY A 1 683 ? 19.807 71.025 -7.818 1.00 68.42 683 GLY A O 1
ATOM 5329 N N . ASN A 1 684 ? 18.938 68.986 -7.285 1.00 79.57 684 ASN A N 1
ATOM 5330 C CA . ASN A 1 684 ? 18.115 68.816 -8.446 1.00 83.75 684 ASN A CA 1
ATOM 5331 C C . ASN A 1 684 ? 16.884 69.715 -8.398 1.00 82.77 684 ASN A C 1
ATOM 5332 O O . ASN A 1 684 ? 16.040 69.570 -7.494 1.00 79.75 684 ASN A O 1
ATOM 5337 N N . LEU A 1 685 ? 16.806 70.642 -9.359 1.00 73.46 685 LEU A N 1
ATOM 5338 C CA . LEU A 1 685 ? 15.612 71.477 -9.579 1.00 84.50 685 LEU A CA 1
ATOM 5339 C C . LEU A 1 685 ? 14.714 70.947 -10.711 1.00 94.49 685 LEU A C 1
ATOM 5340 O O . LEU A 1 685 ? 15.153 70.126 -11.525 1.00 103.01 685 LEU A O 1
ATOM 5345 N N . LYS A 1 686 ? 13.463 71.423 -10.751 1.00 90.57 686 LYS A N 1
ATOM 5346 C CA . LYS A 1 686 ? 12.596 71.296 -11.933 1.00 84.63 686 LYS A CA 1
ATOM 5347 C C . LYS A 1 686 ? 12.920 72.506 -12.833 1.00 87.49 686 LYS A C 1
ATOM 5348 O O . LYS A 1 686 ? 13.967 73.137 -12.657 1.00 90.32 686 LYS A O 1
ATOM 5354 N N . THR A 1 687 ? 12.055 72.817 -13.797 1.00 79.34 687 THR A N 1
ATOM 5355 C CA . THR A 1 687 ? 12.081 74.105 -14.541 1.00 79.14 687 THR A CA 1
ATOM 5356 C C . THR A 1 687 ? 13.383 74.532 -15.269 1.00 80.21 687 THR A C 1
ATOM 5357 O O . THR A 1 687 ? 14.507 74.202 -14.872 1.00 62.72 687 THR A O 1
ATOM 5361 N N . ASP A 1 688 ? 13.172 75.318 -16.323 1.00 92.27 688 ASP A N 1
ATOM 5362 C CA . ASP A 1 688 ? 14.196 75.821 -17.248 1.00 101.62 688 ASP A CA 1
ATOM 5363 C C . ASP A 1 688 ? 15.308 76.666 -16.567 1.00 95.95 688 ASP A C 1
ATOM 5364 O O . ASP A 1 688 ? 16.502 76.536 -16.882 1.00 83.26 688 ASP A O 1
ATOM 5369 N N . SER A 1 689 ? 14.898 77.509 -15.621 1.00 94.13 689 SER A N 1
ATOM 5370 C CA . SER A 1 689 ? 15.728 78.612 -15.134 1.00 80.98 689 SER A CA 1
ATOM 5371 C C . SER A 1 689 ? 15.654 78.722 -13.621 1.00 68.77 689 SER A C 1
ATOM 5372 O O . SER A 1 689 ? 14.843 78.037 -12.988 1.00 60.01 689 SER A O 1
ATOM 5375 N N . VAL A 1 690 ? 16.509 79.591 -13.066 1.00 65.34 690 VAL A N 1
ATOM 5376 C CA . VAL A 1 690 ? 16.571 79.908 -11.618 1.00 61.16 690 VAL A CA 1
ATOM 5377 C C . VAL A 1 690 ? 16.599 81.423 -11.388 1.00 58.52 690 VAL A C 1
ATOM 5378 O O . VAL A 1 690 ? 17.333 82.145 -12.087 1.00 52.08 690 VAL A O 1
ATOM 5382 N N . GLU A 1 691 ? 15.801 81.896 -10.420 1.00 60.71 691 GLU A N 1
ATOM 5383 C CA . GLU A 1 691 ? 15.831 83.318 -10.031 1.00 63.92 691 GLU A CA 1
ATOM 5384 C C . GLU A 1 691 ? 16.708 83.496 -8.804 1.00 58.68 691 GLU A C 1
ATOM 5385 O O . GLU A 1 691 ? 16.347 83.080 -7.717 1.00 56.31 691 GLU A O 1
ATOM 5391 N N . VAL A 1 692 ? 17.860 84.116 -8.970 1.00 54.14 692 VAL A N 1
ATOM 5392 C CA . VAL A 1 692 ? 18.749 84.344 -7.826 1.00 48.17 692 VAL A CA 1
ATOM 5393 C C . VAL A 1 692 ? 18.490 85.704 -7.204 1.00 48.73 692 VAL A C 1
ATOM 5394 O O . VAL A 1 692 ? 18.608 86.712 -7.881 1.00 55.28 692 VAL A O 1
ATOM 5398 N N . ASP A 1 693 ? 18.159 85.703 -5.910 1.00 55.02 693 ASP A N 1
ATOM 5399 C CA . ASP A 1 693 ? 17.704 86.871 -5.136 1.00 49.31 693 ASP A CA 1
ATOM 5400 C C . ASP A 1 693 ? 18.757 87.119 -4.064 1.00 47.44 693 ASP A C 1
ATOM 5401 O O . ASP A 1 693 ? 18.891 86.353 -3.128 1.00 56.84 693 ASP A O 1
ATOM 5406 N N . ILE A 1 694 ? 19.530 88.171 -4.240 1.00 46.58 694 ILE A N 1
ATOM 5407 C CA . ILE A 1 694 ? 20.700 88.453 -3.408 1.00 47.58 694 ILE A CA 1
ATOM 5408 C C . ILE A 1 694 ? 20.434 89.725 -2.607 1.00 51.65 694 ILE A C 1
ATOM 5409 O O . ILE A 1 694 ? 20.042 90.754 -3.170 1.00 57.57 694 ILE A O 1
ATOM 5414 N N . ARG A 1 695 ? 20.624 89.633 -1.297 1.00 44.07 695 ARG A N 1
ATOM 5415 C CA . ARG A 1 695 ? 20.310 90.709 -0.394 1.00 39.91 695 ARG A CA 1
ATOM 5416 C C . ARG A 1 695 ? 21.624 91.121 0.272 1.00 45.56 695 ARG A C 1
ATOM 5417 O O . ARG A 1 695 ? 22.383 90.277 0.786 1.00 46.92 695 ARG A O 1
ATOM 5425 N N . LEU A 1 696 ? 21.905 92.421 0.245 1.00 43.01 696 LEU A N 1
ATOM 5426 C CA . LEU A 1 696 ? 23.158 92.951 0.745 1.00 37.18 696 LEU A CA 1
ATOM 5427 C C . LEU A 1 696 ? 22.883 94.150 1.627 1.00 37.42 696 LEU A C 1
ATOM 5428 O O . LEU A 1 696 ? 21.808 94.744 1.578 1.00 40.79 696 LEU A O 1
ATOM 5433 N N . LEU A 1 697 ? 23.867 94.502 2.444 1.00 39.43 697 LEU A N 1
ATOM 5434 C CA . LEU A 1 697 ? 23.779 95.714 3.243 1.00 41.96 697 LEU A CA 1
ATOM 5435 C C . LEU A 1 697 ? 23.793 96.858 2.239 1.00 41.16 697 LEU A C 1
ATOM 5436 O O . LEU A 1 697 ? 24.693 96.878 1.374 1.00 43.95 697 LEU A O 1
ATOM 5441 N N . PRO A 1 698 ? 22.792 97.777 2.309 1.00 36.46 698 PRO A N 1
ATOM 5442 C CA . PRO A 1 698 ? 22.783 98.901 1.372 1.00 32.52 698 PRO A CA 1
ATOM 5443 C C . PRO A 1 698 ? 23.819 99.991 1.753 1.00 35.88 698 PRO A C 1
ATOM 5444 O O . PRO A 1 698 ? 23.521 101.192 1.700 1.00 35.03 698 PRO A O 1
ATOM 5448 N N . ASN A 1 699 ? 25.051 99.594 2.079 1.00 35.51 699 ASN A N 1
ATOM 5449 C CA . ASN A 1 699 ? 26.049 100.606 2.389 1.00 38.54 699 ASN A CA 1
ATOM 5450 C C . ASN A 1 699 ? 26.598 101.262 1.077 1.00 42.71 699 ASN A C 1
ATOM 5451 O O . ASN A 1 699 ? 26.178 100.885 -0.054 1.00 35.84 699 ASN A O 1
ATOM 5456 N N . HIS A 1 700 ? 27.497 102.242 1.245 1.00 41.58 700 HIS A N 1
ATOM 5457 C CA . HIS A 1 700 ? 28.020 103.043 0.135 1.00 42.18 700 HIS A CA 1
ATOM 5458 C C . HIS A 1 700 ? 29.496 102.668 -0.123 1.00 47.27 700 HIS A C 1
ATOM 5459 O O . HIS A 1 700 ? 30.197 102.231 0.816 1.00 43.79 700 HIS A O 1
ATOM 5466 N N . PRO A 1 701 ? 29.993 102.862 -1.376 1.00 49.82 701 PRO A N 1
ATOM 5467 C CA . PRO A 1 701 ? 31.397 102.470 -1.732 1.00 50.79 701 PRO A CA 1
ATOM 5468 C C . PRO A 1 701 ? 32.459 102.960 -0.747 1.00 45.48 701 PRO A C 1
ATOM 5469 O O . PRO A 1 701 ? 32.355 104.080 -0.227 1.00 46.37 701 PRO A O 1
ATOM 5473 N N . VAL A 1 702 ? 33.450 102.132 -0.451 1.00 46.57 702 VAL A N 1
ATOM 5474 C CA . VAL A 1 702 ? 34.499 102.544 0.507 1.00 51.09 702 VAL A CA 1
ATOM 5475 C C . VAL A 1 702 ? 35.632 103.268 -0.194 1.00 54.71 702 VAL A C 1
ATOM 5476 O O . VAL A 1 702 ? 36.250 104.170 0.375 1.00 57.57 702 VAL A O 1
ATOM 5480 N N . HIS A 1 703 ? 35.918 102.841 -1.421 1.00 62.97 703 HIS A N 1
ATOM 5481 C CA . HIS A 1 703 ? 36.854 103.538 -2.303 1.00 69.20 703 HIS A CA 1
ATOM 5482 C C . HIS A 1 703 ? 36.388 103.409 -3.727 1.00 64.69 703 HIS A C 1
ATOM 5483 O O . HIS A 1 703 ? 36.069 102.309 -4.222 1.00 60.37 703 HIS A O 1
ATOM 5490 N N . GLY A 1 704 ? 36.371 104.557 -4.377 1.00 58.21 704 GLY A N 1
ATOM 5491 C CA . GLY A 1 704 ? 35.825 104.653 -5.688 1.00 58.78 704 GLY A CA 1
ATOM 5492 C C . GLY A 1 704 ? 34.373 104.913 -5.498 1.00 62.18 704 GLY A C 1
ATOM 5493 O O . GLY A 1 704 ? 33.944 105.412 -4.447 1.00 71.49 704 GLY A O 1
ATOM 5494 N N . ASP A 1 705 ? 33.622 104.537 -6.520 1.00 65.16 705 ASP A N 1
ATOM 5495 C CA . ASP A 1 705 ? 32.218 104.887 -6.680 1.00 55.60 705 ASP A CA 1
ATOM 5496 C C . ASP A 1 705 ? 31.484 103.593 -7.011 1.00 50.95 705 ASP A C 1
ATOM 5497 O O . ASP A 1 705 ? 30.365 103.613 -7.498 1.00 48.54 705 ASP A O 1
ATOM 5502 N N . LYS A 1 706 ? 32.094 102.443 -6.738 1.00 55.66 706 LYS A N 1
ATOM 5503 C CA . LYS A 1 706 ? 31.542 101.252 -7.363 1.00 61.56 706 LYS A CA 1
ATOM 5504 C C . LYS A 1 706 ? 30.674 100.212 -6.665 1.00 59.24 706 LYS A C 1
ATOM 5505 O O . LYS A 1 706 ? 29.575 100.016 -7.135 1.00 67.98 706 LYS A O 1
ATOM 5511 N N . LEU A 1 707 ? 31.104 99.539 -5.602 1.00 52.26 707 LEU A N 1
ATOM 5512 C CA . LEU A 1 707 ? 30.323 98.335 -5.070 1.00 52.37 707 LEU A CA 1
ATOM 5513 C C . LEU A 1 707 ? 29.678 97.328 -6.044 1.00 54.76 707 LEU A C 1
ATOM 5514 O O . LEU A 1 707 ? 28.472 97.430 -6.371 1.00 60.78 707 LEU A O 1
ATOM 5519 N N . ARG A 1 708 ? 30.443 96.321 -6.457 1.00 50.98 708 ARG A N 1
ATOM 5520 C CA . ARG A 1 708 ? 29.862 95.247 -7.272 1.00 56.17 708 ARG A CA 1
ATOM 5521 C C . ARG A 1 708 ? 30.318 93.806 -6.973 1.00 53.75 708 ARG A C 1
ATOM 5522 O O . ARG A 1 708 ? 31.283 93.574 -6.254 1.00 53.53 708 ARG A O 1
ATOM 5530 N N . PHE A 1 709 ? 29.572 92.848 -7.503 1.00 53.38 709 PHE A N 1
ATOM 5531 C CA . PHE A 1 709 ? 29.865 91.432 -7.333 1.00 53.56 709 PHE A CA 1
ATOM 5532 C C . PHE A 1 709 ? 29.676 90.681 -8.646 1.00 53.60 709 PHE A C 1
ATOM 5533 O O . PHE A 1 709 ? 29.213 91.254 -9.616 1.00 55.30 709 PHE A O 1
ATOM 5541 N N . THR A 1 710 ? 30.086 89.416 -8.689 1.00 58.19 710 THR A N 1
ATOM 5542 C CA . THR A 1 710 ? 29.828 88.588 -9.855 1.00 55.41 710 THR A CA 1
ATOM 5543 C C . THR A 1 710 ? 29.090 87.375 -9.367 1.00 59.52 710 THR A C 1
ATOM 5544 O O . THR A 1 710 ? 29.401 86.853 -8.290 1.00 56.37 710 THR A O 1
ATOM 5548 N N . VAL A 1 711 ? 28.101 86.956 -10.151 1.00 60.93 711 VAL A N 1
ATOM 5549 C CA . VAL A 1 711 ? 27.383 85.690 -9.952 1.00 62.28 711 VAL A CA 1
ATOM 5550 C C . VAL A 1 711 ? 27.754 84.689 -11.047 1.00 64.16 711 VAL A C 1
ATOM 5551 O O . VAL A 1 711 ? 27.795 85.037 -12.237 1.00 67.78 711 VAL A O 1
ATOM 5555 N N . SER A 1 712 ? 28.040 83.452 -10.654 1.00 68.07 712 SER A N 1
ATOM 5556 C CA . SER A 1 712 ? 28.332 82.404 -11.645 1.00 68.39 712 SER A CA 1
ATOM 5557 C C . SER A 1 712 ? 27.743 81.071 -11.239 1.00 63.55 712 SER A C 1
ATOM 5558 O O . SER A 1 712 ? 28.126 80.497 -10.206 1.00 66.89 712 SER A O 1
ATOM 5561 N N . LEU A 1 713 ? 26.783 80.621 -12.048 1.00 63.83 713 LEU A N 1
ATOM 5562 C CA . LEU A 1 713 ? 26.189 79.294 -11.936 1.00 67.61 713 LEU A CA 1
ATOM 5563 C C . LEU A 1 713 ? 26.986 78.276 -12.771 1.00 73.19 713 LEU A C 1
ATOM 5564 O O . LEU A 1 713 ? 26.994 78.324 -14.009 1.00 75.02 713 LEU A O 1
ATOM 5569 N N . ASP A 1 714 ? 27.647 77.359 -12.065 1.00 78.84 714 ASP A N 1
ATOM 5570 C CA . ASP A 1 714 ? 28.377 76.223 -12.648 1.00 70.27 714 ASP A CA 1
ATOM 5571 C C . ASP A 1 714 ? 29.479 76.665 -13.593 1.00 70.31 714 ASP A C 1
ATOM 5572 O O . ASP A 1 714 ? 29.518 76.248 -14.751 1.00 73.76 714 ASP A O 1
ATOM 5577 N N . GLY A 1 715 ? 30.356 77.533 -13.093 1.00 64.44 715 GLY A N 1
ATOM 5578 C CA . GLY A 1 715 ? 31.530 77.991 -13.842 1.00 64.29 715 GLY A CA 1
ATOM 5579 C C . GLY A 1 715 ? 31.303 78.971 -14.984 1.00 66.25 715 GLY A C 1
ATOM 5580 O O . GLY A 1 715 ? 32.279 79.459 -15.572 1.00 65.85 715 GLY A O 1
ATOM 5581 N N . ALA A 1 716 ? 30.031 79.309 -15.241 1.00 67.12 716 ALA A N 1
ATOM 5582 C CA . ALA A 1 716 ? 29.550 79.861 -16.521 1.00 64.79 716 ALA A CA 1
ATOM 5583 C C . ALA A 1 716 ? 29.900 81.302 -16.928 1.00 71.96 716 ALA A C 1
ATOM 5584 O O . ALA A 1 716 ? 29.133 81.939 -17.660 1.00 85.45 716 ALA A O 1
ATOM 5586 N N . GLU A 1 717 ? 31.063 81.797 -16.518 1.00 73.03 717 GLU A N 1
ATOM 5587 C CA . GLU A 1 717 ? 31.520 83.167 -16.837 1.00 82.78 717 GLU A CA 1
ATOM 5588 C C . GLU A 1 717 ? 30.710 84.199 -16.053 1.00 84.56 717 GLU A C 1
ATOM 5589 O O . GLU A 1 717 ? 29.523 84.439 -16.346 1.00 67.87 717 GLU A O 1
ATOM 5595 N N . PRO A 1 718 ? 31.364 84.804 -15.043 1.00 87.22 718 PRO A N 1
ATOM 5596 C CA . PRO A 1 718 ? 30.724 85.661 -14.061 1.00 84.75 718 PRO A CA 1
ATOM 5597 C C . PRO A 1 718 ? 29.855 86.740 -14.715 1.00 75.00 718 PRO A C 1
ATOM 5598 O O . PRO A 1 718 ? 30.314 87.409 -15.639 1.00 70.29 718 PRO A O 1
ATOM 5602 N N . GLU A 1 719 ? 28.605 86.860 -14.270 1.00 64.99 719 GLU A N 1
ATOM 5603 C CA . GLU A 1 719 ? 27.796 88.045 -14.567 1.00 71.06 719 GLU A CA 1
ATOM 5604 C C . GLU A 1 719 ? 28.100 89.145 -13.527 1.00 64.69 719 GLU A C 1
ATOM 5605 O O . GLU A 1 719 ? 28.082 88.880 -12.326 1.00 69.70 719 GLU A O 1
ATOM 5611 N N . VAL A 1 720 ? 28.388 90.358 -14.004 1.00 58.95 720 VAL A N 1
ATOM 5612 C CA . VAL A 1 720 ? 28.853 91.491 -13.190 1.00 54.07 720 VAL A CA 1
ATOM 5613 C C . VAL A 1 720 ? 27.693 92.407 -12.755 1.00 58.51 720 VAL A C 1
ATOM 5614 O O . VAL A 1 720 ? 26.993 92.964 -13.603 1.00 59.81 720 VAL A O 1
ATOM 5618 N N . ILE A 1 721 ? 27.498 92.555 -11.438 1.00 55.35 721 ILE A N 1
ATOM 5619 C CA . ILE A 1 721 ? 26.318 93.227 -10.875 1.00 50.32 721 ILE A CA 1
ATOM 5620 C C . ILE A 1 721 ? 26.692 94.285 -9.827 1.00 50.04 721 ILE A C 1
ATOM 5621 O O . ILE A 1 721 ? 27.298 93.951 -8.821 1.00 50.52 721 ILE A O 1
ATOM 5626 N N . ALA A 1 722 ? 26.307 95.539 -10.098 1.00 45.77 722 ALA A N 1
ATOM 5627 C CA . ALA A 1 722 ? 26.560 96.713 -9.275 1.00 42.37 722 ALA A CA 1
ATOM 5628 C C . ALA A 1 722 ? 25.326 97.049 -8.409 1.00 42.54 722 ALA A C 1
ATOM 5629 O O . ALA A 1 722 ? 24.188 96.843 -8.843 1.00 38.99 722 ALA A O 1
ATOM 5631 N N . TYR A 1 723 ? 25.545 97.600 -7.213 1.00 39.50 723 TYR A N 1
ATOM 5632 C CA . TYR A 1 723 ? 24.417 97.911 -6.314 1.00 44.33 723 TYR A CA 1
ATOM 5633 C C . TYR A 1 723 ? 24.635 99.150 -5.478 1.00 47.53 723 TYR A C 1
ATOM 5634 O O . TYR A 1 723 ? 23.830 99.432 -4.586 1.00 56.97 723 TYR A O 1
ATOM 5643 N N . GLU A 1 724 ? 25.703 99.899 -5.765 1.00 48.13 724 GLU A N 1
ATOM 5644 C CA . GLU A 1 724 ? 25.869 101.229 -5.181 1.00 48.22 724 GLU A CA 1
ATOM 5645 C C . GLU A 1 724 ? 24.702 102.056 -5.736 1.00 49.02 724 GLU A C 1
ATOM 5646 O O . GLU A 1 724 ? 24.164 101.716 -6.779 1.00 42.94 724 GLU A O 1
ATOM 5652 N N . THR A 1 725 ? 24.274 103.067 -4.981 1.00 48.35 725 THR A N 1
ATOM 5653 C CA . THR A 1 725 ? 23.309 104.045 -5.436 1.00 43.08 725 THR A CA 1
ATOM 5654 C C . THR A 1 725 ? 24.003 105.416 -5.446 1.00 47.62 725 THR A C 1
ATOM 5655 O O . THR A 1 725 ? 25.090 105.599 -4.810 1.00 38.69 725 THR A O 1
ATOM 5659 N N . LYS A 1 726 ? 23.337 106.379 -6.106 1.00 49.16 726 LYS A N 1
ATOM 5660 C CA . LYS A 1 726 ? 23.828 107.754 -6.266 1.00 55.84 726 LYS A CA 1
ATOM 5661 C C . LYS A 1 726 ? 22.763 108.703 -5.777 1.00 52.08 726 LYS A C 1
ATOM 5662 O O . LYS A 1 726 ? 21.591 108.543 -6.113 1.00 56.84 726 LYS A O 1
ATOM 5668 N N . GLY A 1 727 ? 23.168 109.701 -4.999 1.00 45.74 727 GLY A N 1
ATOM 5669 C CA . GLY A 1 727 ? 22.237 110.633 -4.420 1.00 42.40 727 GLY A CA 1
ATOM 5670 C C . GLY A 1 727 ? 21.065 109.967 -3.704 1.00 47.16 727 GLY A C 1
ATOM 5671 O O . GLY A 1 727 ? 21.172 108.848 -3.147 1.00 52.07 727 GLY A O 1
ATOM 5672 N N . ARG A 1 728 ? 19.953 110.678 -3.683 1.00 39.79 728 ARG A N 1
ATOM 5673 C CA . ARG A 1 728 ? 18.754 110.200 -3.029 1.00 37.55 728 ARG A CA 1
ATOM 5674 C C . ARG A 1 728 ? 17.705 109.772 -4.076 1.00 38.01 728 ARG A C 1
ATOM 5675 O O . ARG A 1 728 ? 16.637 110.374 -4.182 1.00 41.05 728 ARG A O 1
ATOM 5683 N N . SER A 1 729 ? 18.039 108.719 -4.812 1.00 33.30 729 SER A N 1
ATOM 5684 C CA . SER A 1 729 ? 17.223 108.140 -5.866 1.00 38.68 729 SER A CA 1
ATOM 5685 C C . SER A 1 729 ? 16.121 107.250 -5.323 1.00 39.47 729 SER A C 1
ATOM 5686 O O . SER A 1 729 ? 16.073 106.966 -4.138 1.00 40.21 729 SER A O 1
ATOM 5689 N N . GLU A 1 730 ? 15.259 106.791 -6.208 1.00 39.89 730 GLU A N 1
ATOM 5690 C CA . GLU A 1 730 ? 14.193 105.854 -5.861 1.00 45.58 730 GLU A CA 1
ATOM 5691 C C . GLU A 1 730 ? 14.737 104.556 -5.190 1.00 49.03 730 GLU A C 1
ATOM 5692 O O . GLU A 1 730 ? 14.221 104.141 -4.137 1.00 47.11 730 GLU A O 1
ATOM 5698 N N . GLU A 1 731 ? 15.788 103.956 -5.772 1.00 43.01 731 GLU A N 1
ATOM 5699 C CA . GLU A 1 731 ? 16.433 102.779 -5.207 1.00 39.46 731 GLU A CA 1
ATOM 5700 C C . GLU A 1 731 ? 17.071 103.005 -3.835 1.00 41.90 731 GLU A C 1
ATOM 5701 O O . GLU A 1 731 ? 16.950 102.154 -2.948 1.00 40.53 731 GLU A O 1
ATOM 5707 N N . TRP A 1 732 ? 17.753 104.131 -3.670 1.00 39.74 732 TRP A N 1
ATOM 5708 C CA . TRP A 1 732 ? 18.313 104.483 -2.391 1.00 37.22 732 TRP A CA 1
ATOM 5709 C C . TRP A 1 732 ? 17.191 104.625 -1.328 1.00 39.19 732 TRP A C 1
ATOM 5710 O O . TRP A 1 732 ? 17.401 104.312 -0.156 1.00 39.82 732 TRP A O 1
ATOM 5721 N N . LYS A 1 733 ? 16.011 105.058 -1.746 1.00 40.37 733 LYS A N 1
ATOM 5722 C CA . LYS A 1 733 ? 14.917 105.316 -0.807 1.00 40.58 733 LYS A CA 1
ATOM 5723 C C . LYS A 1 733 ? 14.416 103.971 -0.317 1.00 38.45 733 LYS A C 1
ATOM 5724 O O . LYS A 1 733 ? 14.242 103.773 0.865 1.00 39.64 733 LYS A O 1
ATOM 5730 N N . GLU A 1 734 ? 14.201 103.070 -1.262 1.00 40.06 734 GLU A N 1
ATOM 5731 C CA . GLU A 1 734 ? 13.873 101.684 -1.032 1.00 40.82 734 GLU A CA 1
ATOM 5732 C C . GLU A 1 734 ? 14.922 101.055 -0.128 1.00 39.66 734 GLU A C 1
ATOM 5733 O O . GLU A 1 734 ? 14.567 100.410 0.860 1.00 38.23 734 GLU A O 1
ATOM 5739 N N . ASN A 1 735 ? 16.200 101.254 -0.471 1.00 36.31 735 ASN A N 1
ATOM 5740 C CA . ASN A 1 735 ? 17.306 100.628 0.229 1.00 32.79 735 ASN A CA 1
ATOM 5741 C C . ASN A 1 735 ? 17.228 100.959 1.727 1.00 33.86 735 ASN A C 1
ATOM 5742 O O . ASN A 1 735 ? 17.192 100.068 2.528 1.00 40.47 735 ASN A O 1
ATOM 5747 N N . VAL A 1 736 ? 17.190 102.227 2.106 1.00 33.58 736 VAL A N 1
ATOM 5748 C CA . VAL A 1 736 ? 17.332 102.607 3.515 1.00 34.62 736 VAL A CA 1
ATOM 5749 C C . VAL A 1 736 ? 16.097 102.324 4.394 1.00 36.51 736 VAL A C 1
ATOM 5750 O O . VAL A 1 736 ? 16.224 102.177 5.588 1.00 37.26 736 VAL A O 1
ATOM 5754 N N . LEU A 1 737 ? 14.910 102.247 3.793 1.00 39.42 737 LEU A N 1
ATOM 5755 C CA . LEU A 1 737 ? 13.705 101.881 4.517 1.00 40.11 737 LEU A CA 1
ATOM 5756 C C . LEU A 1 737 ? 13.735 100.414 5.005 1.00 41.83 737 LEU A C 1
ATOM 5757 O O . LEU A 1 737 ? 13.235 100.118 6.098 1.00 41.09 737 LEU A O 1
ATOM 5762 N N . ARG A 1 738 ? 14.292 99.520 4.182 1.00 34.93 738 ARG A N 1
ATOM 5763 C CA . ARG A 1 738 ? 14.284 98.083 4.432 1.00 36.78 738 ARG A CA 1
ATOM 5764 C C . ARG A 1 738 ? 15.657 97.563 4.878 1.00 35.31 738 ARG A C 1
ATOM 5765 O O . ARG A 1 738 ? 15.813 96.385 5.189 1.00 32.79 738 ARG A O 1
ATOM 5773 N N . ASN A 1 739 ? 16.639 98.464 4.895 1.00 37.39 739 ASN A N 1
ATOM 5774 C CA . ASN A 1 739 ? 18.045 98.142 5.124 1.00 38.94 739 ASN A CA 1
ATOM 5775 C C . ASN A 1 739 ? 18.536 96.923 4.310 1.00 41.48 739 ASN A C 1
ATOM 5776 O O . ASN A 1 739 ? 19.301 96.099 4.806 1.00 44.41 739 ASN A O 1
ATOM 5781 N N . GLN A 1 740 ? 18.092 96.809 3.068 1.00 37.55 740 GLN A N 1
ATOM 5782 C CA . GLN A 1 740 ? 18.757 95.896 2.138 1.00 43.31 740 GLN A CA 1
ATOM 5783 C C . GLN A 1 740 ? 18.759 96.481 0.746 1.00 46.33 740 GLN A C 1
ATOM 5784 O O . GLN A 1 740 ? 17.705 96.973 0.275 1.00 46.41 740 GLN A O 1
ATOM 5790 N N . ALA A 1 741 ? 19.929 96.414 0.096 1.00 44.67 741 ALA A N 1
ATOM 5791 C CA . ALA A 1 741 ? 20.005 96.437 -1.376 1.00 39.90 741 ALA A CA 1
ATOM 5792 C C . ALA A 1 741 ? 19.576 95.065 -1.846 1.00 43.20 741 ALA A C 1
ATOM 5793 O O . ALA A 1 741 ? 19.795 94.070 -1.143 1.00 46.33 741 ALA A O 1
ATOM 5795 N N . ILE A 1 742 ? 18.942 95.026 -3.017 1.00 41.19 742 ILE A N 1
ATOM 5796 C CA . ILE A 1 742 ? 18.292 93.847 -3.531 1.00 38.50 742 ILE A CA 1
ATOM 5797 C C . ILE A 1 742 ? 18.665 93.706 -5.003 1.00 43.81 742 ILE A C 1
ATOM 5798 O O . ILE A 1 742 ? 18.405 94.628 -5.790 1.00 46.94 742 ILE A O 1
ATOM 5803 N N . ARG A 1 743 ? 19.255 92.554 -5.369 1.00 43.12 743 ARG A N 1
ATOM 5804 C CA . ARG A 1 743 ? 19.565 92.227 -6.769 1.00 45.23 743 ARG A CA 1
ATOM 5805 C C . ARG A 1 743 ? 19.022 90.856 -7.135 1.00 51.35 743 ARG A C 1
ATOM 5806 O O . ARG A 1 743 ? 19.436 89.827 -6.577 1.00 51.74 743 ARG A O 1
ATOM 5814 N N . LYS A 1 744 ? 18.074 90.867 -8.062 1.00 54.78 744 LYS A N 1
ATOM 5815 C CA . LYS A 1 744 ? 17.549 89.662 -8.670 1.00 57.84 744 LYS A CA 1
ATOM 5816 C C . LYS A 1 744 ? 18.238 89.387 -9.998 1.00 61.70 744 LYS A C 1
ATOM 5817 O O . LYS A 1 744 ? 18.527 90.306 -10.785 1.00 64.35 744 LYS A O 1
ATOM 5823 N N . ILE A 1 745 ? 18.526 88.114 -10.231 1.00 61.42 745 ILE A N 1
ATOM 5824 C CA . ILE A 1 745 ? 19.044 87.672 -11.521 1.00 61.78 745 ILE A CA 1
ATOM 5825 C C . ILE A 1 745 ? 18.404 86.352 -11.940 1.00 58.47 745 ILE A C 1
ATOM 5826 O O . ILE A 1 745 ? 18.153 85.462 -11.117 1.00 59.11 745 ILE A O 1
ATOM 5831 N N . VAL A 1 746 ? 18.113 86.256 -13.228 1.00 61.02 746 VAL A N 1
ATOM 5832 C CA . VAL A 1 746 ? 17.632 85.019 -13.828 1.00 62.66 746 VAL A CA 1
ATOM 5833 C C . VAL A 1 746 ? 18.787 84.381 -14.622 1.00 67.75 746 VAL A C 1
ATOM 5834 O O . VAL A 1 746 ? 19.471 85.053 -15.436 1.00 58.57 746 VAL A O 1
ATOM 5838 N N . LEU A 1 747 ? 19.026 83.100 -14.329 1.00 71.28 747 LEU A N 1
ATOM 5839 C CA . LEU A 1 747 ? 20.072 82.323 -15.004 1.00 75.78 747 LEU A CA 1
ATOM 5840 C C . LEU A 1 747 ? 19.527 81.010 -15.556 1.00 77.39 747 LEU A C 1
ATOM 5841 O O . LEU A 1 747 ? 18.604 80.424 -14.971 1.00 80.62 747 LEU A O 1
ATOM 5846 N N . PRO A 1 748 ? 20.086 80.549 -16.697 1.00 82.97 748 PRO A N 1
ATOM 5847 C CA . PRO A 1 748 ? 19.720 79.217 -17.191 1.00 81.64 748 PRO A CA 1
ATOM 5848 C C . PRO A 1 748 ? 20.459 78.131 -16.422 1.00 79.50 748 PRO A C 1
ATOM 5849 O O . PRO A 1 748 ? 21.666 78.260 -16.221 1.00 84.07 748 PRO A O 1
ATOM 5853 N N . VAL A 1 749 ? 19.748 77.095 -15.973 1.00 81.05 749 VAL A N 1
ATOM 5854 C CA . VAL A 1 749 ? 20.401 75.843 -15.537 1.00 93.47 749 VAL A CA 1
ATOM 5855 C C . VAL A 1 749 ? 20.885 75.059 -16.774 1.00 97.42 749 VAL A C 1
ATOM 5856 O O . VAL A 1 749 ? 20.450 75.338 -17.896 1.00 119.19 749 VAL A O 1
ATOM 5860 N N . THR A 1 750 ? 21.784 74.098 -16.585 1.00 89.98 750 THR A N 1
ATOM 5861 C CA . THR A 1 750 ? 21.965 73.073 -17.610 1.00 88.57 750 THR A CA 1
ATOM 5862 C C . THR A 1 750 ? 20.980 71.922 -17.372 1.00 93.80 750 THR A C 1
ATOM 5863 O O . THR A 1 750 ? 20.425 71.369 -18.325 1.00 105.48 750 THR A O 1
ATOM 5867 N N . GLY A 1 751 ? 20.731 71.599 -16.103 1.00 90.04 751 GLY A N 1
ATOM 5868 C CA . GLY A 1 751 ? 19.876 70.468 -15.733 1.00 90.39 751 GLY A CA 1
ATOM 5869 C C . GLY A 1 751 ? 20.688 69.341 -15.113 1.00 91.97 751 GLY A C 1
ATOM 5870 O O . GLY A 1 751 ? 20.251 68.190 -15.108 1.00 86.54 751 GLY A O 1
ATOM 5871 N N . LYS A 1 752 ? 21.845 69.717 -14.552 1.00 93.27 752 LYS A N 1
ATOM 5872 C CA . LYS A 1 752 ? 22.914 68.837 -14.058 1.00 88.12 752 LYS A CA 1
ATOM 5873 C C . LYS A 1 752 ? 22.596 67.802 -12.974 1.00 87.04 752 LYS A C 1
ATOM 5874 O O . LYS A 1 752 ? 23.102 66.681 -13.077 1.00 91.16 752 LYS A O 1
ATOM 5880 N N . LYS A 1 753 ? 21.803 68.182 -11.955 1.00 79.48 753 LYS A N 1
ATOM 5881 C CA . LYS A 1 753 ? 21.578 67.413 -10.675 1.00 79.87 753 LYS A CA 1
ATOM 5882 C C . LYS A 1 753 ? 22.373 67.944 -9.440 1.00 76.60 753 LYS A C 1
ATOM 5883 O O . LYS A 1 753 ? 21.909 67.827 -8.286 1.00 64.43 753 LYS A O 1
ATOM 5889 N N . SER A 1 754 ? 23.554 68.516 -9.700 1.00 73.64 754 SER A N 1
ATOM 5890 C CA . SER A 1 754 ? 24.378 69.177 -8.684 1.00 75.60 754 SER A CA 1
ATOM 5891 C C . SER A 1 754 ? 24.853 70.492 -9.263 1.00 74.88 754 SER A C 1
ATOM 5892 O O . SER A 1 754 ? 25.509 70.486 -10.307 1.00 81.09 754 SER A O 1
ATOM 5895 N N . HIS A 1 755 ? 24.532 71.606 -8.594 1.00 76.05 755 HIS A N 1
ATOM 5896 C CA . HIS A 1 755 ? 24.997 72.948 -9.017 1.00 65.48 755 HIS A CA 1
ATOM 5897 C C . HIS A 1 755 ? 25.710 73.707 -7.921 1.00 61.21 755 HIS A C 1
ATOM 5898 O O . HIS A 1 755 ? 25.434 73.513 -6.731 1.00 60.12 755 HIS A O 1
ATOM 5905 N N . GLN A 1 756 ? 26.582 74.611 -8.355 1.00 59.80 756 GLN A N 1
ATOM 5906 C CA . GLN A 1 756 ? 27.217 75.582 -7.489 1.00 66.76 756 GLN A CA 1
ATOM 5907 C C . GLN A 1 756 ? 27.048 77.034 -7.984 1.00 64.72 756 GLN A C 1
ATOM 5908 O O . GLN A 1 756 ? 27.222 77.309 -9.179 1.00 67.40 756 GLN A O 1
ATOM 5914 N N . LEU A 1 757 ? 26.734 77.943 -7.054 1.00 54.50 757 LEU A N 1
ATOM 5915 C CA . LEU A 1 757 ? 26.592 79.369 -7.330 1.00 53.88 757 LEU A CA 1
ATOM 5916 C C . LEU A 1 757 ? 27.721 80.111 -6.647 1.00 54.89 757 LEU A C 1
ATOM 5917 O O . LEU A 1 757 ? 27.823 80.082 -5.422 1.00 55.01 757 LEU A O 1
ATOM 5922 N N . VAL A 1 758 ? 28.560 80.779 -7.433 1.00 54.65 758 VAL A N 1
ATOM 5923 C CA . VAL A 1 758 ? 29.685 81.522 -6.879 1.00 56.69 758 VAL A CA 1
ATOM 5924 C C . VAL A 1 758 ? 29.435 83.045 -6.923 1.00 60.11 758 VAL A C 1
ATOM 5925 O O . VAL A 1 758 ? 29.273 83.638 -8.004 1.00 58.26 758 VAL A O 1
ATOM 5929 N N . ILE A 1 759 ? 29.376 83.643 -5.726 1.00 62.24 759 ILE A N 1
ATOM 5930 C CA . ILE A 1 759 ? 29.328 85.118 -5.505 1.00 54.15 759 ILE A CA 1
ATOM 5931 C C . ILE A 1 759 ? 30.718 85.672 -5.140 1.00 47.65 759 ILE A C 1
ATOM 5932 O O . ILE A 1 759 ? 31.252 85.378 -4.063 1.00 47.71 759 ILE A O 1
ATOM 5937 N N . LYS A 1 760 ? 31.300 86.459 -6.038 1.00 46.71 760 LYS A N 1
ATOM 5938 C CA . LYS A 1 760 ? 32.625 87.039 -5.823 1.00 51.19 760 LYS A CA 1
ATOM 5939 C C . LYS A 1 760 ? 32.570 88.564 -5.618 1.00 58.15 760 LYS A C 1
ATOM 5940 O O . LYS A 1 760 ? 31.898 89.264 -6.381 1.00 63.20 760 LYS A O 1
ATOM 5946 N N . ALA A 1 761 ? 33.286 89.078 -4.615 1.00 52.35 761 ALA A N 1
ATOM 5947 C CA . ALA A 1 761 ? 33.361 90.519 -4.402 1.00 48.12 761 ALA A CA 1
ATOM 5948 C C . ALA A 1 761 ? 34.423 91.155 -5.282 1.00 57.01 761 ALA A C 1
ATOM 5949 O O . ALA A 1 761 ? 35.586 90.721 -5.254 1.00 60.44 761 ALA A O 1
ATOM 5951 N N . LEU A 1 762 ? 34.034 92.203 -6.017 1.00 52.48 762 LEU A N 1
ATOM 5952 C CA . LEU A 1 762 ? 34.958 93.020 -6.818 1.00 56.52 762 LEU A CA 1
ATOM 5953 C C . LEU A 1 762 ? 35.450 94.297 -6.138 1.00 60.31 762 LEU A C 1
ATOM 5954 O O . LEU A 1 762 ? 36.509 94.816 -6.493 1.00 55.96 762 LEU A O 1
ATOM 5959 N N . ASP A 1 763 ? 34.676 94.809 -5.180 1.00 63.27 763 ASP A N 1
ATOM 5960 C CA . ASP A 1 763 ? 35.037 96.036 -4.468 1.00 56.65 763 ASP A CA 1
ATOM 5961 C C . ASP A 1 763 ? 35.130 95.793 -2.983 1.00 60.41 763 ASP A C 1
ATOM 5962 O O . ASP A 1 763 ? 34.763 94.699 -2.503 1.00 60.33 763 ASP A O 1
ATOM 5967 N N . GLU A 1 764 ? 35.617 96.816 -2.272 1.00 64.19 764 GLU A N 1
ATOM 5968 C CA . GLU A 1 764 ? 35.935 96.741 -0.856 1.00 66.04 764 GLU A CA 1
ATOM 5969 C C . GLU A 1 764 ? 34.770 96.303 0.067 1.00 74.94 764 GLU A C 1
ATOM 5970 O O . GLU A 1 764 ? 34.688 95.107 0.420 1.00 90.04 764 GLU A O 1
ATOM 5976 N N . GLY A 1 765 ? 33.871 97.218 0.435 1.00 62.85 765 GLY A N 1
ATOM 5977 C CA . GLY A 1 765 ? 32.936 96.951 1.553 1.00 46.31 765 GLY A CA 1
ATOM 5978 C C . GLY A 1 765 ? 31.622 96.285 1.177 1.00 45.52 765 GLY A C 1
ATOM 5979 O O . GLY A 1 765 ? 30.545 96.894 1.324 1.00 38.91 765 GLY A O 1
ATOM 5980 N N . VAL A 1 766 ? 31.727 95.041 0.689 1.00 42.20 766 VAL A N 1
ATOM 5981 C CA . VAL A 1 766 ? 30.599 94.256 0.151 1.00 39.29 766 VAL A CA 1
ATOM 5982 C C . VAL A 1 766 ? 30.109 93.352 1.254 1.00 44.14 766 VAL A C 1
ATOM 5983 O O . VAL A 1 766 ? 30.874 92.497 1.752 1.00 44.16 766 VAL A O 1
ATOM 5987 N N . ILE A 1 767 ? 28.854 93.524 1.661 1.00 39.83 767 ILE A N 1
ATOM 5988 C CA . ILE A 1 767 ? 28.410 92.744 2.800 1.00 41.19 767 ILE A CA 1
ATOM 5989 C C . ILE A 1 767 ? 27.152 92.014 2.425 1.00 45.63 767 ILE A C 1
ATOM 5990 O O . ILE A 1 767 ? 26.117 92.650 2.179 1.00 47.13 767 ILE A O 1
ATOM 5995 N N . LEU A 1 768 ? 27.271 90.685 2.375 1.00 42.45 768 LEU A N 1
ATOM 5996 C CA . LEU A 1 768 ? 26.166 89.798 2.043 1.00 40.23 768 LEU A CA 1
ATOM 5997 C C . LEU A 1 768 ? 25.280 89.555 3.251 1.00 38.88 768 LEU A C 1
ATOM 5998 O O . LEU A 1 768 ? 25.774 89.348 4.357 1.00 38.83 768 LEU A O 1
ATOM 6003 N N . ASP A 1 769 ? 23.971 89.576 3.018 1.00 47.97 769 ASP A N 1
ATOM 6004 C CA . ASP A 1 769 ? 22.956 89.335 4.050 1.00 47.24 769 ASP A CA 1
ATOM 6005 C C . ASP A 1 769 ? 22.218 88.042 3.759 1.00 43.71 769 ASP A C 1
ATOM 6006 O O . ASP A 1 769 ? 22.289 87.129 4.544 1.00 49.72 769 ASP A O 1
ATOM 6011 N N . GLN A 1 770 ? 21.503 87.966 2.642 1.00 40.95 770 GLN A N 1
ATOM 6012 C CA . GLN A 1 770 ? 20.732 86.762 2.299 1.00 41.16 770 GLN A CA 1
ATOM 6013 C C . GLN A 1 770 ? 20.887 86.385 0.842 1.00 42.04 770 GLN A C 1
ATOM 6014 O O . GLN A 1 770 ? 21.277 87.209 0.024 1.00 46.31 770 GLN A O 1
ATOM 6020 N N . VAL A 1 771 ? 20.600 85.129 0.535 1.00 43.13 771 VAL A N 1
ATOM 6021 C CA . VAL A 1 771 ? 20.467 84.628 -0.824 1.00 42.25 771 VAL A CA 1
ATOM 6022 C C . VAL A 1 771 ? 19.229 83.709 -0.837 1.00 49.03 771 VAL A C 1
ATOM 6023 O O . VAL A 1 771 ? 19.088 82.854 0.047 1.00 47.60 771 VAL A O 1
ATOM 6035 N N . LEU A 1 773 ? 16.521 81.326 -3.741 1.00 64.54 773 LEU A N 1
ATOM 6036 C CA . LEU A 1 773 ? 16.613 80.655 -5.055 1.00 65.86 773 LEU A CA 1
ATOM 6037 C C . LEU A 1 773 ? 15.415 80.671 -6.028 1.00 66.31 773 LEU A C 1
ATOM 6038 O O . LEU A 1 773 ? 15.610 81.084 -7.155 1.00 78.97 773 LEU A O 1
ATOM 6043 N N . TYR A 1 774 ? 14.221 80.219 -5.648 1.00 59.93 774 TYR A N 1
ATOM 6044 C CA . TYR A 1 774 ? 13.023 80.259 -6.579 1.00 63.10 774 TYR A CA 1
ATOM 6045 C C . TYR A 1 774 ? 13.153 79.630 -7.996 1.00 65.36 774 TYR A C 1
ATOM 6046 O O . TYR A 1 774 ? 13.931 80.108 -8.844 1.00 57.63 774 TYR A O 1
ATOM 6055 N N . GLU A 1 775 ? 12.337 78.606 -8.260 1.00 73.64 775 GLU A N 1
ATOM 6056 C CA . GLU A 1 775 ? 12.324 77.913 -9.567 1.00 83.11 775 GLU A CA 1
ATOM 6057 C C . GLU A 1 775 ? 12.079 78.801 -10.809 1.00 87.04 775 GLU A C 1
ATOM 6058 O O . GLU A 1 775 ? 13.056 79.239 -11.413 1.00 94.10 775 GLU A O 1
ATOM 6064 N N . VAL A 1 776 ? 10.820 79.072 -11.177 1.00 84.60 776 VAL A N 1
ATOM 6065 C CA . VAL A 1 776 ? 10.451 80.002 -12.302 1.00 89.30 776 VAL A CA 1
ATOM 6066 C C . VAL A 1 776 ? 10.868 79.612 -13.747 1.00 87.24 776 VAL A C 1
ATOM 6067 O O . VAL A 1 776 ? 11.890 78.955 -13.958 1.00 89.13 776 VAL A O 1
ATOM 6071 N N . ASN A 1 777 ? 10.086 80.073 -14.732 1.00 88.85 777 ASN A N 1
ATOM 6072 C CA . ASN A 1 777 ? 10.272 79.691 -16.154 1.00 92.02 777 ASN A CA 1
ATOM 6073 C C . ASN A 1 777 ? 10.636 80.789 -17.166 1.00 82.15 777 ASN A C 1
ATOM 6074 O O . ASN A 1 777 ? 11.651 80.686 -17.867 1.00 72.04 777 ASN A O 1
#

Solvent-accessible surface area: 29159 Å² total

Nearest PDB structures (foldseek):
  5by3-assembly1_A  TM=1.001E+00  e=0.000E+00  Bacteroides thetaiotaomicron VPI-5482
  4zmh-assembly1_A  TM=8.614E-01  e=9.632E-55  Saccharophagus degradans 2-40
  4c90-assembly1_A  TM=7.041E-01  e=7.271E-52  Bacteroides ovatus
  4c91-assembly1_B  TM=6.842E-01  e=3.042E-51  Bacteroides ovatus
  7pug-assembly1_A  TM=7.100E-01  e=2.755E-49  uncultured bacterium

CATH classification: 3.30.379.10 (+1 more: 3.20.20.520)

Organism: Bacteroides thetaiotaomicron (strain ATCC 29148 / DSM 2079 / JCM 5827 / CCUG 10774 / NCTC 10582 / VPI-5482 / E50) (NCBI:txid226186)

Foldseek 3Di:
DAKDFALEAFEEADAPQAALQLVLLVVVLQVLCCQARVYHYHYDNADGLEYFDEDPRHPNLVVQPDPDDVLAPAALKWWAAGPVRGIYIYASGRNVRSLSSLVVSVLSLQALCCPVLLLRGHHDRMDDDDNGDDDMFFFQFRAEEEEAELQPFALVCQCPPPPPDDPQAENALVNLLSVLSSCSNLSHAEYAYYALSHDLQVNHPNRLVSNSSNRHEEHDQQALNHLLLHCCVPQFDDACECQPPVVRVLVRLLVVCQVDQVHRYEGEFFAHNHHDHPDDDDLVRSQVRRVVRRVSSLVSCCVRHHVDSLVHHYEHECPACNVVSVVVPHDDPLSYEYWEAQQLLFTAAFDDPVNLPRNNWYAYEGEQFDPAPQHGDAFARADLLSNLVSCLNVVSGRRNYYYHCHSVPPCVLVSSSSCSRDNVVPVVADSLRSLLVVCCSSWNNVLSVLCSVLLLRRLVCLQFNLRPLCAGPPPPDCVSLARDDDLDDPVVLVVSLVSLVVSQVSLVVSQVVTDPSRNSSSLRHRNLSSLLSSLSQLNSLLHCVLAVNHDLVSNVVSLVVNVVSVVCNCCPPNRSRNTDQQSVVRSSSDRHDDHHDDDHNDDADFPDKDAQVLFDDWDWAASQQDANRRGKTWHFAFTKTKDKDFFDDAFKKKKKWKWQQHAAHPDGWWWKFKDKANRPTDIDTQHDDRCDPQVSVCSRRRIGIDIDMDGDPRDGMMMMMIHTNGGGIMTHMIIHHDD

Sequence (739 aa):
DFVLQSGQPVAIACSGSEAPVVRTSLDLLSRDLQTVLSATAHIDTNTGNIIVGTIGQQSKLIEQAGIDISALKNNKKQAFLAVSEDGKLVVAGSDSHGTAYGILEISRLLGVSPWEWWADVTPEKKETFRLSGKFRELQSPSVEYRGIFINDEDWGLPWSNKTYEPSDVKGEIGPRTNERIFELLLRLRANTYWPAHECTLPFFLTKGNREAAKKYGIFGASHCEPACNAAGEWKIRGKGAYDYVNNSPAVYQFWEDRVKEVAGQEILYTLGRGVHDGKQGAKTVEEQKAVLDRVFVDQRGLLEKYVNKDVTQVPQVFIPYKEVLDIYHAGLQVPEDVTLWCDDNYGYIRHFPTAEERARKGGNGVYYHVSYWGRPHDHLWLSTSPSLIYQQKQAYDQGIQKWILNVGDIKPAEYQIELFDAWNLDKVSSEGVTAHLKHWLERELGTSCAKTILSVQEHYRLAHIRKPEFGNTREEEKNPVYRVVKDLPWSEREINERLNAYSELSETVEKAASKVPAGRQSAYFELVKYPVQAATQNRKLLYAQLARHDKEDWEKSDAAYDSIAALTQHYNSSLENGKWNRDFKPRKLPVFNRVERKAATAPTADRKAVCQWNAAEAKKGNAIVCEGLGYESKAAEIKKGDALTFSFGNLKTDSVEVDIRLLPNHPVHGDKLRFTVSLDGAEPEVIAYETKGRSEEWKENVLRNQAIRKIVLPVTGKKSHQLVIKALDEGVILDQVLYEVN